Protein AF-0000000081275754 (afdb_homodimer)

Foldseek 3Di:
DLPVLVLLLQLLLLLLLLLLLLLLQLLLQLLQEHALQLQLLLLQLLLQLLVQCVVVVDNVVSLVRLLVSLLVLLLVLLCCCAVVVDQNVVSNVVNNVVSLVVSCVSCVVQAPPFRPADQQAPPPQCPPPRCRCRPRSHHVSSVVSVVVLVVSLCQLPPDPLNVLSNVSLAPVPVSVVVPDPSSVSSSVSSSSSSSSSSSSSNSQCVHVGVGDDRSSCVCSSVVSSLLCLLLLSRSVSSSVLSSVVSSLLSVLVVCVVVPVPPPSVVSVCVNVVVSVVSCVVVVVVVVSNVVRGRPSHSPGDDPPPD/DQPVLVLLLQLLLLLLLLLLLLLLQLLLQLLQEHALQLQLLLLQLLLQLLVQCVVVVDNVVSLVRLLVSLLVLLLVLLCCCAVVVDQNVVSNVVNNVVSLVVSCVSCVVFAPPFRPADQQAPPPQCPDPRCRCNPRSHHVSSVVSVVVLVVSLCCLPPDPLNVLSNVSLAPVPVSVVVPDPSSVSSSVSSSSSSSSSSSSSNSQCVHVGVGDDRSSCVCSSVVSSLLCLLLLSRSVSSSVLSSVVSSLLSVLVVCVVVPVPPPSVVSVCVNVVVSVVSCVVVVVVVVSNVVRGRPSHSPGDDPPPD

pLDDT: mean 82.48, std 16.37, range [34.38, 98.69]

Organism: Ralstonia solanacearum (NCBI:txid305)

Secondary structure (DSSP, 8-state):
-TTHHHHHHHHHHHHHHHHHHHHHHHHHHHTT---TTHHHHHHHHHHHHHHHHHHH--HHHHHHHHHHHHHHHHHHHHIIIIIS---HHHHHHHHHHHHHHHHHHHTGGGTT-B--------TTGGGSTTHIIIIITS-HHHHHHHHHHHHHHHHHHHSHHHHHHHHHHH-HHHHHHTT--HHHHHHHHHHHHHHHHHHHHHHIIIIIS-B--TTTTTTHHHHHHHHHHHTTT-HHHHHHHHHHHHHHHHHHHHHHHTT----HHHHHHHHHHHHHHHHHHHHTSHHHHHHHS-TTTT----TT--/-TTHHHHHHHHHHHHHHHHHHHHHHHHHHHTT---TTHHHHHHHHHHHHHHHHHHH--HHHHHHHHHHHHHHHHHHHHIIIIIS---HHHHHHHHHHHHHHHHHHHTGGGTT-B--------SSGGGSTT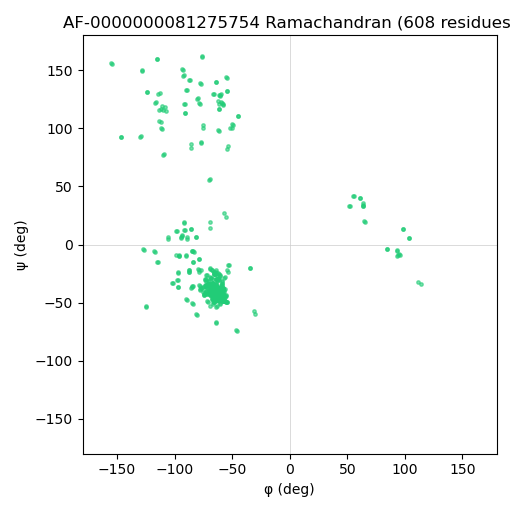HIIIIITS-HHHHHHHHHHHHHHHHHHHSHHHHHHHHHHH-HHHHHHTT--HHHHHHHHHHHHHHHHHHHHHHIIIIIS-B--TTTTTTHHHHHHHHHHHTTT-HHHHHHHHHHHHHHHHHHHHHHHTT----HHHHHHHHHHHHHHHHHHHHTSHHHHHHHS-TTTT----TT--

Structure (mmCIF, N/CA/C/O backbone):
data_AF-0000000081275754-model_v1
#
loop_
_entity.id
_entity.type
_entity.pdbx_description
1 polymer 'ABC transporter permease'
#
loop_
_atom_site.group_PDB
_atom_site.id
_atom_site.type_symbol
_atom_site.label_atom_id
_atom_site.label_alt_id
_atom_site.label_comp_id
_atom_site.label_asym_id
_atom_site.label_entity_id
_atom_site.label_seq_id
_atom_site.pdbx_PDB_ins_code
_atom_site.Cartn_x
_atom_site.Cartn_y
_atom_site.Cartn_z
_atom_site.occupancy
_atom_site.B_iso_or_equiv
_atom_site.auth_seq_id
_atom_site.auth_comp_id
_atom_site.auth_asym_id
_atom_site.auth_atom_id
_atom_site.pdbx_PDB_model_num
ATOM 1 N N . MET A 1 1 ? 34.406 -4.406 20.109 1 41.59 1 MET A N 1
ATOM 2 C CA . MET A 1 1 ? 34.312 -2.949 20.141 1 41.59 1 MET A CA 1
ATOM 3 C C . MET A 1 1 ? 34.5 -2.369 18.734 1 41.59 1 MET A C 1
ATOM 5 O O . MET A 1 1 ? 33.844 -1.395 18.359 1 41.59 1 MET A O 1
ATOM 9 N N . GLU A 1 2 ? 35.469 -2.969 18 1 52.84 2 GLU A N 1
ATOM 10 C CA . GLU A 1 2 ? 35.969 -2.617 16.672 1 52.84 2 GLU A CA 1
ATOM 11 C C . GLU A 1 2 ? 34.906 -2.768 15.609 1 52.84 2 GLU A C 1
ATOM 13 O O . GLU A 1 2 ? 34.875 -2.029 14.625 1 52.84 2 GLU A O 1
ATOM 18 N N . SER A 1 3 ? 33.844 -3.658 15.969 1 66.5 3 SER A N 1
ATOM 19 C CA . SER A 1 3 ? 32.844 -4.059 14.992 1 66.5 3 SER A CA 1
ATOM 20 C C . SER A 1 3 ? 31.562 -3.223 15.133 1 66.5 3 SER A C 1
ATOM 22 O O . SER A 1 3 ? 30.828 -3.049 14.164 1 66.5 3 SER A O 1
ATOM 24 N N . LEU A 1 4 ? 31.531 -2.447 16.219 1 74.12 4 LEU A N 1
ATOM 25 C CA . LEU A 1 4 ? 30.281 -1.769 16.5 1 74.12 4 LEU A CA 1
ATOM 26 C C . LEU A 1 4 ? 30.172 -0.47 15.703 1 74.12 4 LEU A C 1
ATOM 28 O O . LEU A 1 4 ? 29.094 -0.109 15.234 1 74.12 4 LEU A O 1
ATOM 32 N N . ALA A 1 5 ? 31.344 0.185 15.547 1 76.38 5 ALA A N 1
ATOM 33 C CA . ALA A 1 5 ? 31.312 1.479 14.867 1 76.38 5 ALA A CA 1
ATOM 34 C C . ALA A 1 5 ? 30.875 1.334 13.414 1 76.38 5 ALA A C 1
ATOM 36 O O . ALA A 1 5 ? 29.969 2.039 12.961 1 76.38 5 ALA A O 1
ATOM 37 N N . PRO A 1 6 ? 31.531 0.365 12.82 1 77.19 6 PRO A N 1
ATOM 38 C CA . PRO A 1 6 ? 31.078 0.19 11.438 1 77.19 6 PRO A CA 1
ATOM 39 C C . PRO A 1 6 ? 29.609 -0.231 11.344 1 77.19 6 PRO A C 1
ATOM 41 O O . PRO A 1 6 ? 28.922 0.137 10.398 1 77.19 6 PRO A O 1
ATOM 44 N N . LEU A 1 7 ? 29.219 -0.894 12.32 1 79.5 7 LEU A N 1
ATOM 45 C CA . LEU A 1 7 ? 27.828 -1.348 12.336 1 79.5 7 LEU A CA 1
ATOM 46 C C . LEU A 1 7 ? 26.875 -0.176 12.539 1 79.5 7 LEU A C 1
ATOM 48 O O . LEU A 1 7 ? 25.812 -0.114 11.914 1 79.5 7 LEU A O 1
ATOM 52 N N . ILE A 1 8 ? 27.25 0.695 13.344 1 82.5 8 ILE A N 1
ATOM 53 C CA . ILE A 1 8 ? 26.422 1.876 13.602 1 82.5 8 ILE A CA 1
ATOM 54 C C . ILE A 1 8 ? 26.391 2.756 12.352 1 82.5 8 ILE A C 1
ATOM 56 O O . ILE A 1 8 ? 25.328 3.256 11.969 1 82.5 8 ILE A O 1
ATOM 60 N N . ALA A 1 9 ? 27.516 2.922 11.758 1 83.44 9 ALA A N 1
ATOM 61 C CA . ALA A 1 9 ? 27.594 3.723 10.539 1 83.44 9 ALA A CA 1
ATOM 62 C C . ALA A 1 9 ? 26.703 3.129 9.438 1 83.44 9 ALA A C 1
ATOM 64 O O . ALA A 1 9 ? 26 3.857 8.742 1 83.44 9 ALA A O 1
ATOM 65 N N . ALA A 1 10 ? 26.781 1.853 9.352 1 83.94 10 ALA A N 1
ATOM 66 C CA . ALA A 1 10 ? 25.984 1.161 8.344 1 83.94 10 ALA A CA 1
ATOM 67 C C . ALA A 1 10 ? 24.5 1.277 8.656 1 83.94 10 ALA A C 1
ATOM 69 O O . ALA A 1 10 ? 23.672 1.388 7.742 1 83.94 10 ALA A O 1
ATOM 70 N N . SER A 1 11 ? 24.188 1.245 9.867 1 85.62 11 SER A N 1
ATOM 71 C CA . SER A 1 11 ? 22.797 1.377 10.289 1 85.62 11 SER A CA 1
ATOM 72 C C . SER A 1 11 ? 22.234 2.754 9.945 1 85.62 11 SER A C 1
ATOM 74 O O . SER A 1 11 ? 21.109 2.871 9.484 1 85.62 11 SER A O 1
ATOM 76 N N . ILE A 1 12 ? 23.031 3.721 10.172 1 88.69 12 ILE A N 1
ATOM 77 C CA . ILE A 1 12 ? 22.641 5.086 9.852 1 88.69 12 ILE A CA 1
ATOM 78 C C . ILE A 1 12 ? 22.453 5.227 8.336 1 88.69 12 ILE A C 1
ATOM 80 O O . ILE A 1 12 ? 21.469 5.812 7.875 1 88.69 12 ILE A O 1
ATOM 84 N N . ASN A 1 13 ? 23.344 4.625 7.625 1 88.88 13 ASN A N 1
ATOM 85 C CA . ASN A 1 13 ? 23.281 4.66 6.168 1 88.88 13 ASN A CA 1
ATOM 86 C C . ASN A 1 13 ? 22.016 3.975 5.648 1 88.88 13 ASN A C 1
ATOM 88 O O . ASN A 1 13 ? 21.359 4.477 4.734 1 88.88 13 ASN A O 1
ATOM 92 N N . ALA A 1 14 ? 21.734 2.908 6.27 1 88.25 14 ALA A N 1
ATOM 93 C CA . ALA A 1 14 ? 20.562 2.143 5.852 1 88.25 14 ALA A CA 1
ATOM 94 C C . ALA A 1 14 ? 19.266 2.848 6.254 1 88.25 14 ALA A C 1
ATOM 96 O O . ALA A 1 14 ? 18.25 2.723 5.574 1 88.25 14 ALA A O 1
ATOM 97 N N . GLY A 1 15 ? 19.297 3.57 7.305 1 92.75 15 GLY A N 1
ATOM 98 C CA . GLY A 1 15 ? 18.109 4.246 7.816 1 92.75 15 GLY A CA 1
ATOM 99 C C . GLY A 1 15 ? 17.844 5.578 7.141 1 92.75 15 GLY A C 1
ATOM 100 O O . GLY A 1 15 ? 16.734 6.109 7.215 1 92.75 15 GLY A O 1
ATOM 101 N N . THR A 1 16 ? 18.812 6.105 6.434 1 94.75 16 THR A N 1
ATOM 102 C CA . THR A 1 16 ? 18.734 7.457 5.891 1 94.75 16 THR A CA 1
ATOM 103 C C . THR A 1 16 ? 17.641 7.551 4.836 1 94.75 16 THR A C 1
ATOM 105 O O . THR A 1 16 ? 16.812 8.461 4.871 1 94.75 16 THR A O 1
ATOM 108 N N . PRO A 1 17 ? 17.594 6.609 3.867 1 95.88 17 PRO A N 1
ATOM 109 C CA . PRO A 1 17 ? 16.5 6.715 2.9 1 95.88 17 PRO A CA 1
ATOM 110 C C . PRO A 1 17 ? 15.117 6.633 3.557 1 95.88 17 PRO A C 1
ATOM 112 O O . PRO A 1 17 ? 14.188 7.32 3.131 1 95.88 17 PRO A O 1
ATOM 115 N N . LEU A 1 18 ? 14.984 5.863 4.566 1 94.75 18 LEU A N 1
ATOM 116 C CA . LEU A 1 18 ? 13.727 5.746 5.293 1 94.75 18 LEU A CA 1
ATOM 117 C C . LEU A 1 18 ? 13.383 7.051 6.004 1 94.75 18 LEU A C 1
ATOM 119 O O . LEU A 1 18 ? 12.234 7.488 5.992 1 94.75 18 LEU A O 1
ATOM 123 N N . LEU A 1 19 ? 14.398 7.574 6.621 1 96.81 19 LEU A N 1
ATOM 124 C CA . LEU A 1 19 ? 14.195 8.836 7.324 1 96.81 19 LEU A CA 1
ATOM 125 C C . LEU A 1 19 ? 13.727 9.922 6.363 1 96.81 19 LEU A C 1
ATOM 127 O O . LEU A 1 19 ? 12.742 10.617 6.633 1 96.81 19 LEU A O 1
ATOM 131 N N . LEU A 1 20 ? 14.375 10.062 5.242 1 98.06 20 LEU A N 1
ATOM 132 C CA . LEU A 1 20 ? 14.047 11.078 4.254 1 98.06 20 LEU A CA 1
ATOM 133 C C . LEU A 1 20 ? 12.625 10.906 3.74 1 98.06 20 LEU A C 1
ATOM 135 O O . LEU A 1 20 ? 11.836 11.852 3.732 1 98.06 20 LEU A O 1
ATOM 139 N N . ALA A 1 21 ? 12.32 9.711 3.336 1 98.06 21 ALA A N 1
ATOM 140 C CA . ALA A 1 21 ? 10.992 9.43 2.799 1 98.06 21 ALA A CA 1
ATOM 141 C C . ALA A 1 21 ? 9.914 9.648 3.854 1 98.06 21 ALA A C 1
ATOM 143 O O . ALA A 1 21 ? 8.883 10.273 3.578 1 98.06 21 ALA A O 1
ATOM 144 N N . ALA A 1 22 ? 10.172 9.18 5.066 1 97.44 22 ALA A N 1
ATOM 145 C CA . ALA A 1 22 ? 9.18 9.281 6.133 1 97.44 22 ALA A CA 1
ATOM 146 C C . ALA A 1 22 ? 8.945 10.734 6.535 1 97.44 22 ALA A C 1
ATOM 148 O O . ALA A 1 22 ? 7.824 11.125 6.863 1 97.44 22 ALA A O 1
ATOM 149 N N . LEU A 1 23 ? 10.016 11.492 6.551 1 98 23 LEU A N 1
ATOM 150 C CA . LEU A 1 23 ? 9.867 12.906 6.875 1 98 23 LEU A CA 1
ATOM 151 C C . LEU A 1 23 ? 9.008 13.617 5.836 1 98 23 LEU A C 1
ATOM 153 O O . LEU A 1 23 ? 8.18 14.461 6.184 1 98 23 LEU A O 1
ATOM 157 N N . GLY A 1 24 ? 9.281 13.305 4.582 1 97.94 24 GLY A N 1
ATOM 158 C CA . GLY A 1 24 ? 8.43 13.859 3.541 1 97.94 24 GLY A CA 1
ATOM 159 C C . GLY A 1 24 ? 6.973 13.477 3.691 1 97.94 24 GLY A C 1
ATOM 160 O O . GLY A 1 24 ? 6.086 14.328 3.58 1 97.94 24 GLY A O 1
ATOM 161 N N . LEU A 1 25 ? 6.727 12.242 3.945 1 97.25 25 LEU A N 1
ATOM 162 C CA . LEU A 1 25 ? 5.367 11.742 4.09 1 97.25 25 LEU A CA 1
ATOM 163 C C . LEU A 1 25 ? 4.703 12.32 5.332 1 97.25 25 LEU A C 1
ATOM 165 O O . LEU A 1 25 ? 3.49 12.539 5.348 1 97.25 25 LEU A O 1
ATOM 169 N N . LEU A 1 26 ? 5.496 12.539 6.348 1 96.56 26 LEU A N 1
ATOM 170 C CA . LEU A 1 26 ? 4.977 13.188 7.547 1 96.56 26 LEU A CA 1
ATOM 171 C C . LEU A 1 26 ? 4.336 14.531 7.211 1 96.56 26 LEU A C 1
ATOM 173 O O . LEU A 1 26 ? 3.248 14.844 7.699 1 96.56 26 LEU A O 1
ATOM 177 N N . MET A 1 27 ? 5 15.273 6.383 1 96.75 27 MET A N 1
ATOM 178 C CA . MET A 1 27 ? 4.488 16.578 5.996 1 96.75 27 MET A CA 1
ATOM 179 C C . MET A 1 27 ? 3.18 16.453 5.223 1 96.75 27 MET A C 1
ATOM 181 O O . MET A 1 27 ? 2.258 17.25 5.41 1 96.75 27 MET A O 1
ATOM 185 N N . ASN A 1 28 ? 3.104 15.469 4.336 1 96.38 28 ASN A N 1
ATOM 186 C CA . ASN A 1 28 ? 1.865 15.211 3.609 1 96.38 28 ASN A CA 1
ATOM 187 C C . ASN A 1 28 ? 0.716 14.883 4.559 1 96.38 28 ASN A C 1
ATOM 189 O O . ASN A 1 28 ? -0.376 15.438 4.434 1 96.38 28 ASN A O 1
ATOM 193 N N . GLU A 1 29 ? 1.051 14.031 5.469 1 94.25 29 GLU A N 1
ATOM 194 C CA . GLU A 1 29 ? 0.001 13.539 6.352 1 94.25 29 GLU A CA 1
ATOM 195 C C . GLU A 1 29 ? -0.43 14.602 7.352 1 94.25 29 GLU A C 1
ATOM 197 O O . GLU A 1 29 ? -1.604 14.672 7.727 1 94.25 29 GLU A O 1
ATOM 202 N N . ARG A 1 30 ? 0.504 15.375 7.773 1 94 30 ARG A N 1
ATOM 203 C CA . ARG A 1 30 ? 0.15 16.469 8.68 1 94 30 ARG A CA 1
ATOM 204 C C . ARG A 1 30 ? -0.741 17.484 7.984 1 94 30 ARG A C 1
ATOM 206 O O . ARG A 1 30 ? -1.506 18.203 8.641 1 94 30 ARG A O 1
ATOM 213 N N . ALA A 1 31 ? -0.638 17.547 6.703 1 94.38 31 ALA A N 1
ATOM 214 C CA . ALA A 1 31 ? -1.502 18.438 5.93 1 94.38 31 ALA A CA 1
ATOM 215 C C . ALA A 1 31 ? -2.842 17.766 5.629 1 94.38 31 ALA A C 1
ATOM 217 O O . ALA A 1 31 ? -3.73 18.391 5.039 1 94.38 31 ALA A O 1
ATOM 218 N N . GLY A 1 32 ? -2.967 16.516 5.98 1 91.69 32 GLY A N 1
ATOM 219 C CA . GLY A 1 32 ? -4.234 15.82 5.828 1 91.69 32 GLY A CA 1
ATOM 220 C C . GLY A 1 32 ? -4.305 14.977 4.57 1 91.69 32 GLY A C 1
ATOM 221 O O . GLY A 1 32 ? -5.383 14.523 4.18 1 91.69 32 GLY A O 1
ATOM 222 N N . VAL A 1 33 ? -3.176 14.75 3.926 1 92.75 33 VAL A N 1
ATOM 223 C CA . VAL A 1 33 ? -3.188 14.008 2.67 1 92.75 33 VAL A CA 1
ATOM 224 C C . VAL A 1 33 ? -2.412 12.703 2.832 1 92.75 33 VAL A C 1
ATOM 226 O O . VAL A 1 33 ? -1.259 12.711 3.27 1 92.75 33 VAL A O 1
ATOM 229 N N . LEU A 1 34 ? -3.111 11.586 2.564 1 92.5 34 LEU A N 1
ATOM 230 C CA . LEU A 1 34 ? -2.488 10.266 2.605 1 92.5 34 LEU A CA 1
ATOM 231 C C . LEU A 1 34 ? -1.941 9.883 1.234 1 92.5 34 LEU A C 1
ATOM 233 O O . LEU A 1 34 ? -2.707 9.688 0.288 1 92.5 34 LEU A O 1
ATOM 237 N N . ASN A 1 35 ? -0.626 9.797 1.16 1 93.69 35 ASN A N 1
ATOM 238 C CA . ASN A 1 35 ? 0.015 9.5 -0.116 1 93.69 35 ASN A CA 1
ATOM 239 C C . ASN A 1 35 ? 0.647 8.109 -0.117 1 93.69 35 ASN A C 1
ATOM 241 O O . ASN A 1 35 ? 1.799 7.945 0.292 1 93.69 35 ASN A O 1
ATOM 245 N N . LEU A 1 36 ? -0.057 7.152 -0.701 1 92.81 36 LEU A N 1
ATOM 246 C CA . LEU A 1 36 ? 0.45 5.785 -0.787 1 92.81 36 LEU A CA 1
ATOM 247 C C . LEU A 1 36 ? 1.337 5.613 -2.016 1 92.81 36 LEU A C 1
ATOM 249 O O . LEU A 1 36 ? 1.64 4.484 -2.412 1 92.81 36 LEU A O 1
ATOM 253 N N . GLY A 1 37 ? 1.733 6.688 -2.635 1 94.31 37 GLY A N 1
ATOM 254 C CA . GLY A 1 37 ? 2.533 6.633 -3.848 1 94.31 37 GLY A CA 1
ATOM 255 C C . GLY A 1 37 ? 4.027 6.703 -3.584 1 94.31 37 GLY A C 1
ATOM 256 O O . GLY A 1 37 ? 4.824 6.785 -4.52 1 94.31 37 GLY A O 1
ATOM 257 N N . ALA A 1 38 ? 4.383 6.645 -2.371 1 96.25 38 ALA A N 1
ATOM 258 C CA . ALA A 1 38 ? 5.777 6.852 -1.977 1 96.25 38 ALA A CA 1
ATOM 259 C C . ALA A 1 38 ? 6.691 5.832 -2.648 1 96.25 38 ALA A C 1
ATOM 261 O O . ALA A 1 38 ? 7.777 6.184 -3.119 1 96.25 38 ALA A O 1
ATOM 262 N N . GLU A 1 39 ? 6.266 4.613 -2.666 1 94.25 39 GLU A N 1
ATOM 263 C CA . GLU A 1 39 ? 7.074 3.564 -3.279 1 94.25 39 GLU A CA 1
ATOM 264 C C . GLU A 1 39 ? 7.379 3.887 -4.738 1 94.25 39 GLU A C 1
ATOM 266 O O . GLU A 1 39 ? 8.531 3.777 -5.176 1 94.25 39 GLU A O 1
ATOM 271 N N . GLY A 1 40 ? 6.395 4.266 -5.488 1 94.12 40 GLY A N 1
ATOM 272 C CA . GLY A 1 40 ? 6.574 4.625 -6.887 1 94.12 40 GLY A CA 1
ATOM 273 C C . GLY A 1 40 ? 7.426 5.867 -7.074 1 94.12 40 GLY A C 1
ATOM 274 O O . GLY A 1 40 ? 8.258 5.922 -7.984 1 94.12 40 GLY A O 1
ATOM 275 N N . MET A 1 41 ? 7.188 6.863 -6.25 1 97.69 41 MET A N 1
ATOM 276 C CA . MET A 1 41 ? 7.969 8.094 -6.312 1 97.69 41 MET A CA 1
ATOM 277 C C . MET A 1 41 ? 9.453 7.809 -6.082 1 97.69 41 MET A C 1
ATOM 279 O O . MET A 1 41 ? 10.305 8.32 -6.805 1 97.69 41 MET A O 1
ATOM 283 N N . MET A 1 42 ? 9.719 6.984 -5.129 1 98.06 42 MET A N 1
ATOM 284 C CA . MET A 1 42 ? 11.102 6.656 -4.797 1 98.06 42 MET A CA 1
ATOM 285 C C . MET A 1 42 ? 11.758 5.867 -5.922 1 98.06 42 MET A C 1
ATOM 287 O O . MET A 1 42 ? 12.93 6.094 -6.246 1 98.06 42 MET A O 1
ATOM 291 N N . LEU A 1 43 ? 11.031 4.957 -6.539 1 96.38 43 LEU A N 1
ATOM 292 C CA . LEU A 1 43 ? 11.586 4.141 -7.609 1 96.38 43 LEU A CA 1
ATOM 293 C C . LEU A 1 43 ? 11.922 4.992 -8.828 1 96.38 43 LEU A C 1
ATOM 295 O O . LEU A 1 43 ? 13.016 4.875 -9.391 1 96.38 43 LEU A O 1
ATOM 299 N N . VAL A 1 44 ? 10.992 5.855 -9.219 1 97 44 VAL A N 1
ATOM 300 C CA . VAL A 1 44 ? 11.234 6.727 -10.367 1 97 44 VAL A CA 1
ATOM 301 C C . VAL A 1 44 ? 12.406 7.66 -10.062 1 97 44 VAL A C 1
ATOM 303 O O . VAL A 1 44 ? 13.227 7.93 -10.945 1 97 44 VAL A O 1
ATOM 306 N N . ALA A 1 45 ? 12.43 8.102 -8.875 1 98.5 45 ALA A N 1
ATOM 307 C CA . ALA A 1 45 ? 13.523 8.984 -8.477 1 98.5 45 ALA A CA 1
ATOM 308 C C . ALA A 1 45 ? 14.852 8.234 -8.469 1 98.5 45 ALA A C 1
ATOM 310 O O . ALA A 1 45 ? 15.891 8.797 -8.836 1 98.5 45 ALA A O 1
ATOM 311 N N . ALA A 1 46 ? 14.859 7.027 -7.988 1 97.56 46 ALA A N 1
ATOM 312 C CA . ALA A 1 46 ? 16.078 6.219 -7.957 1 97.56 46 ALA A CA 1
ATOM 313 C C . ALA A 1 46 ? 16.656 6.059 -9.359 1 97.56 46 ALA A C 1
ATOM 315 O O . ALA A 1 46 ? 17.859 6.227 -9.555 1 97.56 46 ALA A O 1
ATOM 316 N N . VAL A 1 47 ? 15.797 5.773 -10.32 1 96.75 47 VAL A N 1
ATOM 317 C CA . VAL A 1 47 ? 16.297 5.543 -11.672 1 96.75 47 VAL A CA 1
ATOM 318 C C . VAL A 1 47 ? 16.703 6.871 -12.297 1 96.75 47 VAL A C 1
ATOM 320 O O . VAL A 1 47 ? 17.734 6.949 -12.984 1 96.75 47 VAL A O 1
ATOM 323 N N . ALA A 1 48 ? 15.891 7.895 -12.133 1 97.88 48 ALA A N 1
ATOM 324 C CA . ALA A 1 48 ? 16.234 9.203 -12.672 1 97.88 48 ALA A CA 1
ATOM 325 C C . ALA A 1 48 ? 17.562 9.703 -12.086 1 97.88 48 ALA A C 1
ATOM 327 O O . ALA A 1 48 ? 18.406 10.227 -12.812 1 97.88 48 ALA A O 1
ATOM 328 N N . GLY A 1 49 ? 17.672 9.586 -10.805 1 97.12 49 GLY A N 1
ATOM 329 C CA . GLY A 1 49 ? 18.922 9.977 -10.172 1 97.12 49 GLY A CA 1
ATOM 330 C C . GLY A 1 49 ? 20.125 9.211 -10.688 1 97.12 49 GLY A C 1
ATOM 331 O O . GLY A 1 49 ? 21.188 9.797 -10.945 1 97.12 49 GLY A O 1
ATOM 332 N N . PHE A 1 50 ? 19.969 7.969 -10.812 1 96.25 50 PHE A N 1
ATOM 333 C CA . PHE A 1 50 ? 21.062 7.133 -11.297 1 96.25 50 PHE A CA 1
ATOM 334 C C . PHE A 1 50 ? 21.438 7.512 -12.727 1 96.25 50 PHE A C 1
ATOM 336 O O . PHE A 1 50 ? 22.609 7.609 -13.062 1 96.25 50 PHE A O 1
ATOM 343 N N . MET A 1 51 ? 20.391 7.648 -13.562 1 96.38 51 MET A N 1
ATOM 344 C CA . MET A 1 51 ? 20.625 7.98 -14.961 1 96.38 51 MET A CA 1
ATOM 345 C C . MET A 1 51 ? 21.438 9.266 -15.086 1 96.38 51 MET A C 1
ATOM 347 O O . MET A 1 51 ? 22.422 9.32 -15.82 1 96.38 51 MET A O 1
ATOM 351 N N . VAL A 1 52 ? 21.016 10.227 -14.391 1 96 52 VAL A N 1
ATOM 352 C CA . VAL A 1 52 ? 21.703 11.523 -14.461 1 96 52 VAL A CA 1
ATOM 353 C C . VAL A 1 52 ? 23.062 11.422 -13.766 1 96 52 VAL A C 1
ATOM 355 O O . VAL A 1 52 ? 24.047 11.945 -14.273 1 96 52 VAL A O 1
ATOM 358 N N . GLY A 1 53 ? 23.125 10.781 -12.648 1 93.25 53 GLY A N 1
ATOM 359 C CA . GLY A 1 53 ? 24.391 10.602 -11.953 1 93.25 53 GLY A CA 1
ATOM 360 C C . GLY A 1 53 ? 25.406 9.82 -12.766 1 93.25 53 GLY A C 1
ATOM 361 O O . GLY A 1 53 ? 26.594 10.141 -12.758 1 93.25 53 GLY A O 1
ATOM 362 N N . TYR A 1 54 ? 24.906 8.844 -13.383 1 91.62 54 TYR A N 1
ATOM 363 C CA . TYR A 1 54 ? 25.781 7.992 -14.18 1 91.62 54 TYR A CA 1
ATOM 364 C C . TYR A 1 54 ? 26.297 8.742 -15.398 1 91.62 54 TYR A C 1
ATOM 366 O O . TYR A 1 54 ? 27.484 8.633 -15.75 1 91.62 54 TYR A O 1
ATOM 374 N N . GLN A 1 55 ? 25.453 9.461 -16.062 1 93.19 55 GLN A N 1
ATOM 375 C CA . GLN A 1 55 ? 25.828 10.156 -17.297 1 93.19 55 GLN A CA 1
ATOM 376 C C . GLN A 1 55 ? 26.703 11.359 -17.016 1 93.19 55 GLN A C 1
ATOM 378 O O . GLN A 1 55 ? 27.641 11.656 -17.781 1 93.19 55 GLN A O 1
ATOM 383 N N . THR A 1 56 ? 26.438 12.023 -15.898 1 92.75 56 THR A N 1
ATOM 384 C CA . THR A 1 56 ? 27.172 13.25 -15.617 1 92.75 56 THR A CA 1
ATOM 385 C C . THR A 1 56 ? 28.344 12.977 -14.672 1 92.75 56 THR A C 1
ATOM 387 O O . THR A 1 56 ? 29.25 13.789 -14.555 1 92.75 56 THR A O 1
ATOM 390 N N . GLN A 1 57 ? 28.297 11.93 -13.891 1 90.06 57 GLN A N 1
ATOM 391 C CA . GLN A 1 57 ? 29.281 11.562 -12.875 1 90.06 57 GLN A CA 1
ATOM 392 C C . GLN A 1 57 ? 29.328 12.609 -11.758 1 90.06 57 GLN A C 1
ATOM 394 O O . GLN A 1 57 ? 30.375 12.82 -11.156 1 90.06 57 GLN A O 1
ATOM 399 N N . ILE A 1 58 ? 28.312 13.359 -11.656 1 91.06 58 ILE A N 1
ATOM 400 C CA . ILE A 1 58 ? 28.141 14.336 -10.586 1 91.06 58 ILE A CA 1
ATOM 401 C C . ILE A 1 58 ? 26.969 13.922 -9.688 1 91.06 58 ILE A C 1
ATOM 403 O O . ILE A 1 58 ? 25.812 14.094 -10.047 1 91.06 58 ILE A O 1
ATOM 407 N N . PRO A 1 59 ? 27.281 13.461 -8.547 1 89.75 59 PRO A N 1
ATOM 408 C CA . PRO A 1 59 ? 26.234 12.961 -7.66 1 89.75 59 PRO A CA 1
ATOM 409 C C . PRO A 1 59 ? 25.188 14.016 -7.316 1 89.75 59 PRO A C 1
ATOM 411 O O . PRO A 1 59 ? 24 13.703 -7.203 1 89.75 59 PRO A O 1
ATOM 414 N N . LEU A 1 60 ? 25.578 15.234 -7.207 1 93.31 60 LEU A N 1
ATOM 415 C CA . LEU A 1 60 ? 24.656 16.312 -6.852 1 93.31 60 LEU A CA 1
ATOM 416 C C . LEU A 1 60 ? 23.578 16.469 -7.918 1 93.31 60 LEU A C 1
ATOM 418 O O . LEU A 1 60 ? 22.422 16.766 -7.594 1 93.31 60 LEU A O 1
ATOM 422 N N . LEU A 1 61 ? 24 16.297 -9.141 1 96 61 LEU A N 1
ATOM 423 C CA . LEU A 1 61 ? 23.016 16.391 -10.219 1 96 61 LEU A CA 1
ATOM 424 C C . LEU A 1 61 ? 22.078 15.195 -10.195 1 96 61 LEU A C 1
ATOM 426 O O . LEU A 1 61 ? 20.906 15.32 -10.562 1 96 61 LEU A O 1
ATOM 430 N N . GLY A 1 62 ? 22.609 14.055 -9.805 1 96.56 62 GLY A N 1
ATOM 431 C CA . GLY A 1 62 ? 21.766 12.883 -9.625 1 96.56 62 GLY A CA 1
ATOM 432 C C . GLY A 1 62 ? 20.719 13.078 -8.547 1 96.56 62 GLY A C 1
ATOM 433 O O . GLY A 1 62 ? 19.547 12.727 -8.742 1 96.56 62 GLY A O 1
ATOM 434 N N . PHE A 1 63 ? 21.156 13.664 -7.438 1 97.38 63 PHE A N 1
ATOM 435 C CA . PHE A 1 63 ? 20.234 13.93 -6.348 1 97.38 63 PHE A CA 1
ATOM 436 C C . PHE A 1 63 ? 19.188 14.953 -6.777 1 97.38 63 PHE A C 1
ATOM 438 O O . PHE A 1 63 ? 18 14.812 -6.438 1 97.38 63 PHE A O 1
ATOM 445 N N . ALA A 1 64 ? 19.594 15.977 -7.5 1 98.06 64 ALA A N 1
ATOM 446 C CA . ALA A 1 64 ? 18.656 16.984 -7.992 1 98.06 64 ALA A CA 1
ATOM 447 C C . ALA A 1 64 ? 17.641 16.359 -8.945 1 98.06 64 ALA A C 1
ATOM 449 O O . ALA A 1 64 ? 16.438 16.672 -8.875 1 98.06 64 ALA A O 1
ATOM 450 N N . ALA A 1 65 ? 18.141 15.492 -9.805 1 98.38 65 ALA A N 1
ATOM 451 C CA . ALA A 1 65 ? 17.25 14.805 -10.734 1 98.38 65 ALA A CA 1
ATOM 452 C C . ALA A 1 65 ? 16.266 13.914 -9.992 1 98.38 65 ALA A C 1
ATOM 454 O O . ALA A 1 65 ? 15.086 13.844 -10.352 1 98.38 65 ALA A O 1
ATOM 455 N N . GLY A 1 66 ? 16.75 13.188 -8.984 1 98.38 66 GLY A N 1
ATOM 456 C CA . GLY A 1 66 ? 15.867 12.375 -8.172 1 98.38 66 GLY A CA 1
ATOM 457 C C . GLY A 1 66 ? 14.797 13.18 -7.461 1 98.38 66 GLY A C 1
ATOM 458 O O . GLY A 1 66 ? 13.625 12.812 -7.473 1 98.38 66 GLY A O 1
ATOM 459 N N . ALA A 1 67 ? 15.25 14.258 -6.855 1 98.56 67 ALA A N 1
ATOM 460 C CA . ALA A 1 67 ? 14.305 15.125 -6.168 1 98.56 67 ALA A CA 1
ATOM 461 C C . ALA A 1 67 ? 13.25 15.664 -7.129 1 98.56 67 ALA A C 1
ATOM 463 O O . ALA A 1 67 ? 12.062 15.695 -6.801 1 98.56 67 ALA A O 1
ATOM 464 N N . LEU A 1 68 ? 13.672 16.094 -8.266 1 98.69 68 LEU A N 1
ATOM 465 C CA . LEU A 1 68 ? 12.758 16.625 -9.266 1 98.69 68 LEU A CA 1
ATOM 466 C C . LEU A 1 68 ? 11.789 15.555 -9.75 1 98.69 68 LEU A C 1
ATOM 468 O O . LEU A 1 68 ? 10.602 15.82 -9.953 1 98.69 68 LEU A O 1
ATOM 472 N N . ALA A 1 69 ? 12.328 14.375 -10.008 1 98.69 69 ALA A N 1
ATOM 473 C CA . ALA A 1 69 ? 11.477 13.273 -10.438 1 98.69 69 ALA A CA 1
ATOM 474 C C . ALA A 1 69 ? 10.422 12.953 -9.383 1 98.69 69 ALA A C 1
ATOM 476 O O . ALA A 1 69 ? 9.25 12.719 -9.711 1 98.69 69 ALA A O 1
ATOM 477 N N . GLY A 1 70 ? 10.875 12.875 -8.125 1 98.38 70 GLY A N 1
ATOM 478 C CA . GLY A 1 70 ? 9.922 12.695 -7.039 1 98.38 70 GLY A CA 1
ATOM 479 C C . GLY A 1 70 ? 8.867 13.773 -6.984 1 98.38 70 GLY A C 1
ATOM 480 O O . GLY A 1 70 ? 7.688 13.492 -6.766 1 98.38 70 GLY A O 1
ATOM 481 N N . MET A 1 71 ? 9.242 15.008 -7.242 1 98.56 71 MET A N 1
ATOM 482 C CA . MET A 1 71 ? 8.312 16.125 -7.238 1 98.56 71 MET A CA 1
ATOM 483 C C . MET A 1 71 ? 7.316 16.016 -8.391 1 98.56 71 MET A C 1
ATOM 485 O O . MET A 1 71 ? 6.137 16.344 -8.227 1 98.56 71 MET A O 1
ATOM 489 N N . VAL A 1 72 ? 7.789 15.633 -9.484 1 98.38 72 VAL A N 1
ATOM 490 C CA . VAL A 1 72 ? 6.918 15.492 -10.641 1 98.38 72 VAL A CA 1
ATOM 491 C C . VAL A 1 72 ? 5.855 14.43 -10.359 1 98.38 72 VAL A C 1
ATOM 493 O O . VAL A 1 72 ? 4.672 14.641 -10.633 1 98.38 72 VAL A O 1
ATOM 496 N N . MET A 1 73 ? 6.246 13.328 -9.852 1 97.25 73 MET A N 1
ATOM 497 C CA . MET A 1 73 ? 5.297 12.273 -9.508 1 97.25 73 MET A CA 1
ATOM 498 C C . MET A 1 73 ? 4.316 12.75 -8.438 1 97.25 73 MET A C 1
ATOM 500 O O . MET A 1 73 ? 3.125 12.438 -8.5 1 97.25 73 MET A O 1
ATOM 504 N N . ALA A 1 74 ? 4.863 13.469 -7.484 1 98.25 74 ALA A N 1
ATOM 505 C CA . ALA A 1 74 ? 4.004 14.023 -6.441 1 98.25 74 ALA A CA 1
ATOM 506 C C . ALA A 1 74 ? 3 15.016 -7.023 1 98.25 74 ALA A C 1
ATOM 508 O O . ALA A 1 74 ? 1.865 15.109 -6.555 1 98.25 74 ALA A O 1
ATOM 509 N N . ALA A 1 75 ? 3.439 15.789 -7.98 1 97.56 75 ALA A N 1
ATOM 510 C CA . ALA A 1 75 ? 2.541 16.734 -8.641 1 97.56 75 ALA A CA 1
ATOM 511 C C . ALA A 1 75 ? 1.395 16 -9.336 1 97.56 75 ALA A C 1
ATOM 513 O O . ALA A 1 75 ? 0.257 16.484 -9.336 1 97.56 75 ALA A O 1
ATOM 514 N N . LEU A 1 76 ? 1.694 14.93 -9.922 1 92.88 76 LEU A N 1
ATOM 515 C CA . LEU A 1 76 ? 0.657 14.117 -10.547 1 92.88 76 LEU A CA 1
ATOM 516 C C . LEU A 1 76 ? -0.35 13.625 -9.516 1 92.88 76 LEU A C 1
ATOM 518 O O . LEU A 1 76 ? -1.561 13.695 -9.734 1 92.88 76 LEU A O 1
ATOM 522 N N . PHE A 1 77 ? 0.148 13.125 -8.484 1 93.81 77 PHE A N 1
ATOM 523 C CA . PHE A 1 77 ? -0.718 12.703 -7.391 1 93.81 77 PHE A CA 1
ATOM 524 C C . PHE A 1 77 ? -1.606 13.852 -6.93 1 93.81 77 PHE A C 1
ATOM 526 O O . PHE A 1 77 ? -2.812 13.672 -6.738 1 93.81 77 PHE A O 1
ATOM 533 N N . ALA A 1 78 ? -0.92 14.961 -6.703 1 94.62 78 ALA A N 1
ATOM 534 C CA . ALA A 1 78 ? -1.634 16.125 -6.207 1 94.62 78 ALA A CA 1
ATOM 535 C C . ALA A 1 78 ? -2.734 16.562 -7.172 1 94.62 78 ALA A C 1
ATOM 537 O O . ALA A 1 78 ? -3.834 16.922 -6.75 1 94.62 78 ALA A O 1
ATOM 538 N N . TRP A 1 79 ? -2.396 16.531 -8.359 1 90.88 79 TRP A N 1
ATOM 539 C CA . TRP A 1 79 ? -3.387 16.906 -9.359 1 90.88 79 TRP A CA 1
ATOM 540 C C . TRP A 1 79 ? -4.594 15.977 -9.32 1 90.88 79 TRP A C 1
ATOM 542 O O . TRP A 1 79 ? -5.738 16.438 -9.352 1 90.88 79 TRP A O 1
ATOM 552 N N . LEU A 1 80 ? -4.355 14.797 -9.203 1 86.5 80 LEU A N 1
ATOM 553 C CA . LEU A 1 80 ? -5.438 13.82 -9.18 1 86.5 80 LEU A CA 1
ATOM 554 C C . LEU A 1 80 ? -6.219 13.906 -7.875 1 86.5 80 LEU A C 1
ATOM 556 O O . LEU A 1 80 ? -7.449 13.977 -7.883 1 86.5 80 LEU A O 1
ATOM 560 N N . ALA A 1 81 ? -5.52 13.914 -6.758 1 86.94 81 ALA A N 1
ATOM 561 C CA . ALA A 1 81 ? -6.145 13.805 -5.441 1 86.94 81 ALA A CA 1
ATOM 562 C C . ALA A 1 81 ? -6.785 15.133 -5.031 1 86.94 81 ALA A C 1
ATOM 564 O O . ALA A 1 81 ? -7.848 15.148 -4.406 1 86.94 81 ALA A O 1
ATOM 565 N N . LEU A 1 82 ? -6.117 16.281 -5.379 1 87.44 82 LEU A N 1
ATOM 566 C CA . LEU A 1 82 ? -6.574 17.578 -4.852 1 87.44 82 LEU A CA 1
ATOM 567 C C . LEU A 1 82 ? -7.465 18.281 -5.863 1 87.44 82 LEU A C 1
ATOM 569 O O . LEU A 1 82 ? -8.383 19.016 -5.48 1 87.44 82 LEU A O 1
ATOM 573 N N . VAL A 1 83 ? -7.145 18.141 -7.086 1 85.25 83 VAL A N 1
ATOM 574 C CA . VAL A 1 83 ? -7.898 18.875 -8.102 1 85.25 83 VAL A CA 1
ATOM 575 C C . VAL A 1 83 ? -9.086 18.031 -8.57 1 85.25 83 VAL A C 1
ATOM 577 O O . VAL A 1 83 ? -10.227 18.484 -8.562 1 85.25 83 VAL A O 1
ATOM 580 N N . LEU A 1 84 ? -8.812 16.797 -8.852 1 80.56 84 LEU A N 1
ATOM 581 C CA . LEU A 1 84 ? -9.883 15.938 -9.344 1 80.56 84 LEU A CA 1
ATOM 582 C C . LEU A 1 84 ? -10.594 15.242 -8.195 1 80.56 84 LEU A C 1
ATOM 584 O O . LEU A 1 84 ? -11.594 14.555 -8.398 1 80.56 84 LEU A O 1
ATOM 588 N N . VAL A 1 85 ? -10.023 15.352 -6.945 1 82.5 85 VAL A N 1
ATOM 589 C CA . VAL A 1 85 ? -10.641 14.891 -5.703 1 82.5 85 VAL A CA 1
ATOM 590 C C . VAL A 1 85 ? -10.875 13.383 -5.773 1 82.5 85 VAL A C 1
ATOM 592 O O . VAL A 1 85 ? -11.969 12.906 -5.461 1 82.5 85 VAL A O 1
ATOM 595 N N . THR A 1 86 ? -9.875 12.719 -6.344 1 79.56 86 THR A N 1
ATOM 596 C CA . THR A 1 86 ? -9.945 11.266 -6.391 1 79.56 86 THR A CA 1
ATOM 597 C C . THR A 1 86 ? -9.625 10.664 -5.027 1 79.56 86 THR A C 1
ATOM 599 O O . THR A 1 86 ? -9.141 11.359 -4.137 1 79.56 86 THR A O 1
ATOM 602 N N . ASN A 1 87 ? -10.023 9.375 -4.836 1 81.94 87 ASN A N 1
ATOM 603 C CA . ASN A 1 87 ? -9.648 8.648 -3.627 1 81.94 87 ASN A CA 1
ATOM 604 C C . ASN A 1 87 ? -8.133 8.594 -3.459 1 81.94 87 ASN A C 1
ATOM 606 O O . ASN A 1 87 ? -7.426 8.109 -4.344 1 81.94 87 ASN A O 1
ATOM 610 N N . GLN A 1 88 ? -7.672 9.109 -2.416 1 87.12 88 GLN A N 1
ATOM 611 C CA . GLN A 1 88 ? -6.234 9.234 -2.186 1 87.12 88 GLN A CA 1
ATOM 612 C C . GLN A 1 88 ? -5.566 7.867 -2.111 1 87.12 88 GLN A C 1
ATOM 614 O O . GLN A 1 88 ? -4.438 7.695 -2.576 1 87.12 88 GLN A O 1
ATOM 619 N N . VAL A 1 89 ? -6.219 6.895 -1.541 1 85.88 89 VAL A N 1
ATOM 620 C CA . VAL A 1 89 ? -5.66 5.551 -1.391 1 85.88 89 VAL A CA 1
ATOM 621 C C . VAL A 1 89 ? -5.484 4.91 -2.764 1 85.88 89 VAL A C 1
ATOM 623 O O . VAL A 1 89 ? -4.402 4.422 -3.094 1 85.88 89 VAL A O 1
ATOM 626 N N . ALA A 1 90 ? -6.504 4.984 -3.506 1 82.25 90 ALA A N 1
ATOM 627 C CA . ALA A 1 90 ? -6.469 4.406 -4.848 1 82.25 90 ALA A CA 1
ATOM 628 C C . ALA A 1 90 ? -5.434 5.105 -5.723 1 82.25 90 ALA A C 1
ATOM 630 O O . ALA A 1 90 ? -4.684 4.449 -6.449 1 82.25 90 ALA A O 1
ATOM 631 N N . THR A 1 91 ? -5.473 6.395 -5.645 1 86.69 91 THR A N 1
ATOM 632 C CA . THR A 1 91 ? -4.535 7.188 -6.434 1 86.69 91 THR A CA 1
ATOM 633 C C . THR A 1 91 ? -3.096 6.875 -6.043 1 86.69 91 THR A C 1
ATOM 635 O O . THR A 1 91 ? -2.23 6.723 -6.906 1 86.69 91 THR A O 1
ATOM 638 N N . GLY A 1 92 ? -2.877 6.836 -4.766 1 91.12 92 GLY A N 1
ATOM 639 C CA . GLY A 1 92 ? -1.544 6.504 -4.285 1 91.12 92 GLY A CA 1
ATOM 640 C C . GLY A 1 92 ? -1.075 5.133 -4.734 1 91.12 92 GLY A C 1
ATOM 641 O O . GLY A 1 92 ? 0.073 4.969 -5.148 1 91.12 92 GLY A O 1
ATOM 642 N N . LEU A 1 93 ? -1.932 4.172 -4.625 1 87.75 93 LEU A N 1
ATOM 643 C CA . LEU A 1 93 ? -1.596 2.822 -5.062 1 87.75 93 LEU A CA 1
ATOM 644 C C . LEU A 1 93 ? -1.311 2.789 -6.559 1 87.75 93 LEU A C 1
ATOM 646 O O . LEU A 1 93 ? -0.354 2.15 -7 1 87.75 93 LEU A O 1
ATOM 650 N N . ALA A 1 94 ? -2.162 3.443 -7.285 1 84.75 94 ALA A N 1
ATOM 651 C CA . ALA A 1 94 ? -1.962 3.531 -8.727 1 84.75 94 ALA A CA 1
ATOM 652 C C . ALA A 1 94 ? -0.596 4.125 -9.062 1 84.75 94 ALA A C 1
ATOM 654 O O . ALA A 1 94 ? 0.108 3.633 -9.945 1 84.75 94 ALA A O 1
ATOM 655 N N . LEU A 1 95 ? -0.303 5.156 -8.359 1 89.81 95 LEU A N 1
ATOM 656 C CA . LEU A 1 95 ? 0.973 5.82 -8.594 1 89.81 95 LEU A CA 1
ATOM 657 C C . LEU A 1 95 ? 2.139 4.898 -8.25 1 89.81 95 LEU A C 1
ATOM 659 O O . LEU A 1 95 ? 3.168 4.914 -8.922 1 89.81 95 LEU A O 1
ATOM 663 N N . SER A 1 96 ? 2.012 4.207 -7.145 1 90.88 96 SER A N 1
ATOM 664 C CA . SER A 1 96 ? 3.059 3.27 -6.754 1 90.88 96 SER A CA 1
ATOM 665 C C . SER A 1 96 ? 3.26 2.193 -7.816 1 90.88 96 SER A C 1
ATOM 667 O O . SER A 1 96 ? 4.395 1.862 -8.164 1 90.88 96 SER A O 1
ATOM 669 N N . ILE A 1 97 ? 2.223 1.665 -8.281 1 82.31 97 ILE A N 1
ATOM 670 C CA . ILE A 1 97 ? 2.289 0.617 -9.297 1 82.31 97 ILE A CA 1
ATOM 671 C C . ILE A 1 97 ? 2.838 1.191 -10.602 1 82.31 97 ILE A C 1
ATOM 673 O O . ILE A 1 97 ? 3.719 0.597 -11.227 1 82.31 97 ILE A O 1
ATOM 677 N N . PHE A 1 98 ? 2.293 2.328 -10.992 1 84.75 98 PHE A N 1
ATOM 678 C CA . PHE A 1 98 ? 2.771 3.014 -12.188 1 84.75 98 PHE A CA 1
ATOM 679 C C . PHE A 1 98 ? 4.258 3.334 -12.07 1 84.75 98 PHE A C 1
ATOM 681 O O . PHE A 1 98 ? 5.016 3.141 -13.016 1 84.75 98 PHE A O 1
ATOM 688 N N . GLY A 1 99 ? 4.645 3.891 -10.969 1 90.12 99 GLY A N 1
ATOM 689 C CA . GLY A 1 99 ? 6.043 4.223 -10.75 1 90.12 99 GLY A CA 1
ATOM 690 C C . GLY A 1 99 ? 6.965 3.025 -10.859 1 90.12 99 GLY A C 1
ATOM 691 O O . GLY A 1 99 ? 8.094 3.145 -11.344 1 90.12 99 GLY A O 1
ATOM 692 N N . THR A 1 100 ? 6.555 1.91 -10.32 1 86.31 100 THR A N 1
ATOM 693 C CA . THR A 1 100 ? 7.34 0.685 -10.422 1 86.31 100 THR A CA 1
ATOM 694 C C . THR A 1 100 ? 7.586 0.318 -11.883 1 86.31 100 THR A C 1
ATOM 696 O O . THR A 1 100 ? 8.719 0.048 -12.281 1 86.31 100 THR A O 1
ATOM 699 N N . GLY A 1 101 ? 6.52 0.335 -12.688 1 83 101 GLY A N 1
ATOM 700 C CA . GLY A 1 101 ? 6.656 0.038 -14.102 1 83 101 GLY A CA 1
ATOM 701 C C . GLY A 1 101 ? 7.469 1.073 -14.859 1 83 101 GLY A C 1
ATOM 702 O O . GLY A 1 101 ? 8.336 0.724 -15.664 1 83 101 GLY A O 1
ATOM 703 N N . LEU A 1 102 ? 7.16 2.297 -14.586 1 87.81 102 LEU A N 1
ATOM 704 C CA . LEU A 1 102 ? 7.855 3.381 -15.266 1 87.81 102 LEU A CA 1
ATOM 705 C C . LEU A 1 102 ? 9.352 3.338 -14.977 1 87.81 102 LEU A C 1
ATOM 707 O O . LEU A 1 102 ? 10.172 3.508 -15.883 1 87.81 102 LEU A O 1
ATOM 711 N N . SER A 1 103 ? 9.688 3.195 -13.727 1 91.88 103 SER A N 1
ATOM 712 C CA . SER A 1 103 ? 11.094 3.145 -13.367 1 91.88 103 SER A CA 1
ATOM 713 C C . SER A 1 103 ? 11.797 1.972 -14.039 1 91.88 103 SER A C 1
ATOM 715 O O . SER A 1 103 ? 12.945 2.098 -14.484 1 91.88 103 SER A O 1
ATOM 717 N N . ALA A 1 104 ? 11.18 0.833 -14.047 1 85.69 104 ALA A N 1
ATOM 718 C CA . ALA A 1 104 ? 11.758 -0.337 -14.711 1 85.69 104 ALA A CA 1
ATOM 719 C C . ALA A 1 104 ? 12 -0.065 -16.188 1 85.69 104 ALA A C 1
ATOM 721 O O . ALA A 1 104 ? 13.031 -0.458 -16.734 1 85.69 104 ALA A O 1
ATOM 722 N N . PHE A 1 105 ? 11.031 0.618 -16.812 1 84.5 105 PHE A N 1
ATOM 723 C CA . PHE A 1 105 ? 11.148 0.949 -18.234 1 84.5 105 PHE A CA 1
ATOM 724 C C . PHE A 1 105 ? 12.289 1.926 -18.469 1 84.5 105 PHE A C 1
ATOM 726 O O . PHE A 1 105 ? 13.109 1.724 -19.359 1 84.5 105 PHE A O 1
ATOM 733 N N . MET A 1 106 ? 12.32 2.92 -17.672 1 89.56 106 MET A N 1
ATOM 734 C CA . MET A 1 106 ? 13.352 3.947 -17.812 1 89.56 106 MET A CA 1
ATOM 735 C C . MET A 1 106 ? 14.734 3.369 -17.562 1 89.56 106 MET A C 1
ATOM 737 O O . MET A 1 106 ? 15.719 3.814 -18.156 1 89.56 106 MET A O 1
ATOM 741 N N . GLY A 1 107 ? 14.828 2.432 -16.688 1 89.75 107 GLY A N 1
ATOM 742 C CA . GLY A 1 107 ? 16.109 1.919 -16.25 1 89.75 107 GLY A CA 1
ATOM 743 C C . GLY A 1 107 ? 16.562 0.69 -17.016 1 89.75 107 GLY A C 1
ATOM 744 O O . GLY A 1 107 ? 17.609 0.112 -16.719 1 89.75 107 GLY A O 1
ATOM 745 N N . GLN A 1 108 ? 15.906 0.286 -18.016 1 85.12 108 GLN A N 1
ATOM 746 C CA . GLN A 1 108 ? 16.188 -0.961 -18.719 1 85.12 108 GLN A CA 1
ATOM 747 C C . GLN A 1 108 ? 17.609 -0.979 -19.266 1 85.12 108 GLN A C 1
ATOM 749 O O . GLN A 1 108 ? 18.312 -1.976 -19.125 1 85.12 108 GLN A O 1
ATOM 754 N N . ARG A 1 109 ? 17.984 0.085 -19.797 1 83.81 109 ARG A N 1
ATOM 755 C CA . ARG A 1 109 ? 19.281 0.145 -20.453 1 83.81 109 ARG A CA 1
ATOM 756 C C . ARG A 1 109 ? 20.406 0.291 -19.438 1 83.81 109 ARG A C 1
ATOM 758 O O . ARG A 1 109 ? 21.578 0.096 -19.766 1 83.81 109 ARG A O 1
ATOM 765 N N . PHE A 1 110 ? 20 0.588 -18.234 1 89.12 110 PHE A N 1
ATOM 766 C CA . PHE A 1 110 ? 21.031 0.872 -17.234 1 89.12 110 PHE A CA 1
ATOM 767 C C . PHE A 1 110 ? 21.172 -0.294 -16.25 1 89.12 110 PHE A C 1
ATOM 769 O O . PHE A 1 110 ? 21.938 -0.213 -15.289 1 89.12 110 PHE A O 1
ATOM 776 N N . VAL A 1 111 ? 20.453 -1.321 -16.578 1 84.44 111 VAL A N 1
ATOM 777 C CA . VAL A 1 111 ? 20.531 -2.479 -15.688 1 84.44 111 VAL A CA 1
ATOM 778 C C . VAL A 1 111 ? 21.938 -3.08 -15.766 1 84.44 111 VAL A C 1
ATOM 780 O O . VAL A 1 111 ? 22.469 -3.312 -16.859 1 84.44 111 VAL A O 1
ATOM 783 N N . GLY A 1 112 ? 22.609 -3.326 -14.641 1 77.62 112 GLY A N 1
ATOM 784 C CA . GLY A 1 112 ? 23.922 -3.92 -14.617 1 77.62 112 GLY A CA 1
ATOM 785 C C . GLY A 1 112 ? 25.047 -2.893 -14.586 1 77.62 112 GLY A C 1
ATOM 786 O O . GLY A 1 112 ? 26.203 -3.238 -14.383 1 77.62 112 GLY A O 1
ATOM 787 N N . MET A 1 113 ? 24.656 -1.648 -14.789 1 83.44 113 MET A N 1
ATOM 788 C CA . MET A 1 113 ? 25.656 -0.588 -14.719 1 83.44 113 MET A CA 1
ATOM 789 C C . MET A 1 113 ? 25.844 -0.1 -13.289 1 83.44 113 MET A C 1
ATOM 791 O O . MET A 1 113 ? 24.891 -0.054 -12.516 1 83.44 113 MET A O 1
ATOM 795 N N . SER A 1 114 ? 27.109 0.177 -12.961 1 86.06 114 SER A N 1
ATOM 796 C CA . SER A 1 114 ? 27.391 0.596 -11.594 1 86.06 114 SER A CA 1
ATOM 797 C C . SER A 1 114 ? 28.203 1.89 -11.578 1 86.06 114 SER A C 1
ATOM 799 O O . SER A 1 114 ? 28.844 2.242 -12.57 1 86.06 114 SER A O 1
ATOM 801 N N . LEU A 1 115 ? 28 2.643 -10.547 1 83.12 115 LEU A N 1
ATOM 802 C CA . LEU A 1 115 ? 28.812 3.824 -10.281 1 83.12 115 LEU A CA 1
ATOM 803 C C . LEU A 1 115 ? 29.984 3.484 -9.359 1 83.12 115 LEU A C 1
ATOM 805 O O . LEU A 1 115 ? 29.891 2.549 -8.562 1 83.12 115 LEU A O 1
ATOM 809 N N . PRO A 1 116 ? 31.125 4.141 -9.586 1 72.44 116 PRO A N 1
ATOM 810 C CA . PRO A 1 116 ? 32.25 3.898 -8.664 1 72.44 116 PRO A CA 1
ATOM 811 C C . PRO A 1 116 ? 31.906 4.266 -7.223 1 72.44 116 PRO A C 1
ATOM 813 O O . PRO A 1 116 ? 31.125 5.188 -6.977 1 72.44 116 PRO A O 1
ATOM 816 N N . ALA A 1 117 ? 32.156 3.377 -6.336 1 64.06 117 ALA A N 1
ATOM 817 C CA . ALA A 1 117 ? 31.922 3.633 -4.918 1 64.06 117 ALA A CA 1
ATOM 818 C C . ALA A 1 117 ? 32.562 4.953 -4.484 1 64.06 117 ALA A C 1
ATOM 820 O O . ALA A 1 117 ? 33.688 5.25 -4.844 1 64.06 117 ALA A O 1
ATOM 821 N N . GLN A 1 118 ? 31.781 5.938 -4.32 1 57.31 118 GLN A N 1
ATOM 822 C CA . GLN A 1 118 ? 32.344 7.195 -3.865 1 57.31 118 GLN A CA 1
ATOM 823 C C . GLN A 1 118 ? 32.688 7.145 -2.375 1 57.31 118 GLN A C 1
ATOM 825 O O . GLN A 1 118 ? 31.891 6.645 -1.574 1 57.31 118 GLN A O 1
ATOM 830 N N . ALA A 1 119 ? 33.969 6.945 -1.986 1 50.22 119 ALA A N 1
ATOM 831 C CA . ALA A 1 119 ? 34.438 7.055 -0.61 1 50.22 119 ALA A CA 1
ATOM 832 C C . ALA A 1 119 ? 34.062 8.398 -0.002 1 50.22 119 ALA A C 1
ATOM 834 O O . ALA A 1 119 ? 34.312 9.453 -0.587 1 50.22 119 ALA A O 1
ATOM 835 N N . TYR A 1 120 ? 32.844 8.469 0.524 1 50.97 120 TYR A N 1
ATOM 836 C CA . TYR A 1 120 ? 32.469 9.742 1.124 1 50.97 120 TYR A CA 1
ATOM 837 C C . TYR A 1 120 ? 32.938 9.82 2.574 1 50.97 120 TYR A C 1
ATOM 839 O O . TYR A 1 120 ? 32.906 8.828 3.299 1 50.97 120 TYR A O 1
ATOM 847 N N . GLY A 1 121 ? 34.281 10.289 2.902 1 46.41 121 GLY A N 1
ATOM 848 C CA . GLY A 1 121 ? 34.812 10.625 4.219 1 46.41 121 GLY A CA 1
ATOM 849 C C . GLY A 1 121 ? 35.125 12.102 4.371 1 46.41 121 GLY A C 1
ATOM 850 O O . GLY A 1 121 ? 35.312 12.805 3.379 1 46.41 121 GLY A O 1
ATOM 851 N N . ILE A 1 122 ? 34.469 12.703 5.203 1 40.88 122 ILE A N 1
ATOM 852 C CA . ILE A 1 122 ? 35.031 14.008 5.527 1 40.88 122 ILE A CA 1
ATOM 853 C C . ILE A 1 122 ? 36.5 13.867 5.898 1 40.88 122 ILE A C 1
ATOM 855 O O . ILE A 1 122 ? 36.844 13.148 6.844 1 40.88 122 ILE A O 1
ATOM 859 N N . PRO A 1 123 ? 37.531 14.141 5.02 1 40.88 123 PRO A N 1
ATOM 860 C CA . PRO A 1 123 ? 38.969 13.93 5.281 1 40.88 123 PRO A CA 1
ATOM 861 C C . PRO A 1 123 ? 39.312 14.078 6.758 1 40.88 123 PRO A C 1
ATOM 863 O O . PRO A 1 123 ? 40.219 13.375 7.254 1 40.88 123 PRO A O 1
ATOM 866 N N . GLY A 1 124 ? 39.062 15.219 7.328 1 39.62 124 GLY A N 1
ATOM 867 C CA . GLY A 1 124 ? 39.688 15.695 8.547 1 39.62 124 GLY A CA 1
ATOM 868 C C . GLY A 1 124 ? 39.312 14.891 9.773 1 39.62 124 GLY A C 1
ATOM 869 O O . GLY A 1 124 ? 40.031 14.852 10.758 1 39.62 124 GLY A O 1
ATOM 870 N N . LEU A 1 125 ? 38.062 14.656 10.047 1 39.59 125 LEU A N 1
ATOM 871 C CA . LEU A 1 125 ? 37.719 14.242 11.398 1 39.59 125 LEU A CA 1
ATOM 872 C C . LEU A 1 125 ? 37.719 12.719 11.516 1 39.59 125 LEU A C 1
ATOM 874 O O . LEU A 1 125 ? 37.062 12.164 12.398 1 39.59 125 LEU A O 1
ATOM 878 N N . LYS A 1 126 ? 38.219 12.031 10.578 1 43.56 126 LYS A N 1
ATOM 879 C CA . LYS A 1 126 ? 38.438 10.594 10.625 1 43.56 126 LYS A CA 1
ATOM 880 C C . LYS A 1 126 ? 39.25 10.195 11.852 1 43.56 126 LYS A C 1
ATOM 882 O O . LYS A 1 126 ? 39.469 9.008 12.117 1 43.56 126 LYS A O 1
ATOM 887 N N . SER A 1 127 ? 39.844 11.086 12.375 1 39.47 127 SER A N 1
ATOM 888 C CA . SER A 1 127 ? 40.781 10.695 13.406 1 39.47 127 SER A CA 1
ATOM 889 C C . SER A 1 127 ? 40.094 10.336 14.711 1 39.47 127 SER A C 1
ATOM 891 O O . SER A 1 127 ? 40.719 10.008 15.703 1 39.47 127 SER A O 1
ATOM 893 N N . LEU A 1 128 ? 38.844 10.812 14.953 1 41.44 128 LEU A N 1
ATOM 894 C CA . LEU A 1 128 ? 38.438 10.438 16.297 1 41.44 128 LEU A CA 1
ATOM 895 C C . LEU A 1 128 ? 37.969 8.984 16.344 1 41.44 128 LEU A C 1
ATOM 897 O O . LEU A 1 128 ? 37.156 8.562 15.508 1 41.44 128 LEU A O 1
ATOM 901 N N . PRO A 1 129 ? 38.562 8.117 17.141 1 45 129 PRO A N 1
ATOM 902 C CA . PRO A 1 129 ? 38.531 6.652 17.109 1 45 129 PRO A CA 1
ATOM 903 C C . PRO A 1 129 ? 37.094 6.113 16.938 1 45 129 PRO A C 1
ATOM 905 O O . PRO A 1 129 ? 36.875 5.164 16.188 1 45 129 PRO A O 1
ATOM 908 N N . PHE A 1 130 ? 36.25 6.176 17.984 1 43.88 130 PHE A N 1
ATOM 909 C CA . PHE A 1 130 ? 34.969 5.469 18.031 1 43.88 130 PHE A CA 1
ATOM 910 C C . PHE A 1 130 ? 33.906 6.242 17.266 1 43.88 130 PHE A C 1
ATOM 912 O O . PHE A 1 130 ? 33.188 5.668 16.438 1 43.88 130 PHE A O 1
ATOM 919 N N . VAL A 1 131 ? 33.656 7.473 17.719 1 48.44 131 VAL A N 1
ATOM 920 C CA . VAL A 1 131 ? 32.562 8.312 17.25 1 48.44 131 VAL A CA 1
ATOM 921 C C . VAL A 1 131 ? 32.844 8.812 15.836 1 48.44 131 VAL A C 1
ATOM 923 O O . VAL A 1 131 ? 31.938 9.156 15.094 1 48.44 131 VAL A O 1
ATOM 926 N N . GLY A 1 132 ? 34.062 8.906 15.492 1 46.75 132 GLY A N 1
ATOM 927 C CA . GLY A 1 132 ? 34.531 9.508 14.25 1 46.75 132 GLY A CA 1
ATOM 928 C C . GLY A 1 132 ? 34.062 8.758 13.016 1 46.75 132 GLY A C 1
ATOM 929 O O . GLY A 1 132 ? 33.312 9.297 12.211 1 46.75 132 GLY A O 1
ATOM 930 N N . PRO A 1 133 ? 34.625 7.605 12.977 1 48.72 133 PRO A N 1
ATOM 931 C CA . PRO A 1 133 ? 34.312 6.863 11.75 1 48.72 133 PRO A CA 1
ATOM 932 C C . PRO A 1 133 ? 32.812 6.57 11.602 1 48.72 133 PRO A C 1
ATOM 934 O O . PRO A 1 133 ? 32.312 6.5 10.484 1 48.72 133 PRO A O 1
ATOM 937 N N . ALA A 1 134 ? 32.156 6.453 12.766 1 50.66 134 ALA A N 1
ATOM 938 C CA . ALA A 1 134 ? 30.75 6.07 12.727 1 50.66 134 ALA A CA 1
ATOM 939 C C . ALA A 1 134 ? 29.859 7.238 12.281 1 50.66 134 ALA A C 1
ATOM 941 O O . ALA A 1 134 ? 28.922 7.055 11.516 1 50.66 134 ALA A O 1
ATOM 942 N N . LEU A 1 135 ? 30.141 8.453 12.758 1 54.62 135 LEU A N 1
ATOM 943 C CA . LEU A 1 135 ? 29.281 9.602 12.484 1 54.62 135 LEU A CA 1
ATOM 944 C C . LEU A 1 135 ? 29.891 10.484 11.398 1 54.62 135 LEU A C 1
ATOM 946 O O . LEU A 1 135 ? 29.156 11.125 10.633 1 54.62 135 LEU A O 1
ATOM 950 N N . PHE A 1 136 ? 31.172 10.57 11.328 1 54.41 136 PHE A N 1
ATOM 951 C CA . PHE A 1 136 ? 31.766 11.586 10.469 1 54.41 136 PHE A CA 1
ATOM 952 C C . PHE A 1 136 ? 32.125 10.992 9.109 1 54.41 136 PHE A C 1
ATOM 954 O O . PHE A 1 136 ? 32.594 11.711 8.219 1 54.41 136 PHE A O 1
ATOM 961 N N . GLY A 1 137 ? 32.062 9.734 8.969 1 63.5 137 GLY A N 1
ATOM 962 C CA . GLY A 1 137 ? 32.344 9.117 7.684 1 63.5 137 GLY A CA 1
ATOM 963 C C . GLY A 1 137 ? 31.125 8.93 6.812 1 63.5 137 GLY A C 1
ATOM 964 O O . GLY A 1 137 ? 31.188 8.211 5.809 1 63.5 137 GLY A O 1
ATOM 965 N N . GLN A 1 138 ? 30.109 9.734 7.211 1 72.38 138 GLN A N 1
ATOM 966 C CA . GLN A 1 138 ? 28.875 9.516 6.465 1 72.38 138 GLN A CA 1
ATOM 967 C C . GLN A 1 138 ? 28.766 10.469 5.277 1 72.38 138 GLN A C 1
ATOM 969 O O . GLN A 1 138 ? 29.484 11.469 5.215 1 72.38 138 GLN A O 1
ATOM 974 N N . HIS A 1 139 ? 28.125 10.102 4.266 1 81.62 139 HIS A N 1
ATOM 975 C CA . HIS A 1 139 ? 27.797 10.953 3.129 1 81.62 139 HIS A CA 1
ATOM 976 C C . HIS A 1 139 ? 27.047 12.211 3.58 1 81.62 139 HIS A C 1
ATOM 978 O O . HIS A 1 139 ? 26.344 12.188 4.59 1 81.62 139 HIS A O 1
ATOM 984 N N . TRP A 1 140 ? 27.25 13.297 3 1 86.38 140 TRP A N 1
ATOM 985 C CA . TRP A 1 140 ? 26.672 14.57 3.393 1 86.38 140 TRP A CA 1
ATOM 986 C C . TRP A 1 140 ? 25.141 14.492 3.416 1 86.38 140 TRP A C 1
ATOM 988 O O . TRP A 1 140 ? 24.5 15.195 4.188 1 86.38 140 TRP A O 1
ATOM 998 N N . MET A 1 141 ? 24.562 13.656 2.609 1 89.25 141 MET A N 1
ATOM 999 C CA . MET A 1 141 ? 23.109 13.516 2.559 1 89.25 141 MET A CA 1
ATOM 1000 C C . MET A 1 141 ? 22.562 13.023 3.893 1 89.25 141 MET A C 1
ATOM 1002 O O . MET A 1 141 ? 21.422 13.32 4.25 1 89.25 141 MET A O 1
ATOM 1006 N N . VAL A 1 142 ? 23.344 12.258 4.621 1 91.81 142 VAL A N 1
ATOM 1007 C CA . VAL A 1 142 ? 22.938 11.781 5.941 1 91.81 142 VAL A CA 1
ATOM 1008 C C . VAL A 1 142 ? 22.766 12.969 6.887 1 91.81 142 VAL A C 1
ATOM 1010 O O . VAL A 1 142 ? 21.781 13.055 7.613 1 91.81 142 VAL A O 1
ATOM 1013 N N . TYR A 1 143 ? 23.688 13.906 6.805 1 91.38 143 TYR A N 1
ATOM 1014 C CA . TYR A 1 143 ? 23.609 15.102 7.645 1 91.38 143 TYR A CA 1
ATOM 1015 C C . TYR A 1 143 ? 22.469 16 7.207 1 91.38 143 TYR A C 1
ATOM 1017 O O . TYR A 1 143 ? 21.812 16.625 8.047 1 91.38 143 TYR A O 1
ATOM 1025 N N . CYS A 1 144 ? 22.281 16.016 5.895 1 93.44 144 CYS A N 1
ATOM 1026 C CA . CYS A 1 144 ? 21.156 16.781 5.387 1 93.44 144 CYS A CA 1
ATOM 1027 C C . CYS A 1 144 ? 19.844 16.219 5.91 1 93.44 144 CYS A C 1
ATOM 1029 O O . CYS A 1 144 ? 18.922 16.984 6.262 1 93.44 144 CYS A O 1
ATOM 1031 N N . ALA A 1 145 ? 19.75 14.875 5.945 1 95.25 145 ALA A N 1
ATOM 1032 C CA . ALA A 1 145 ? 18.547 14.234 6.438 1 95.25 145 ALA A CA 1
ATOM 1033 C C . ALA A 1 145 ? 18.312 14.547 7.914 1 95.25 145 ALA A C 1
ATOM 1035 O O . ALA A 1 145 ? 17.188 14.797 8.336 1 95.25 145 ALA A O 1
ATOM 1036 N N . LEU A 1 146 ? 19.391 14.539 8.695 1 94.69 146 LEU A N 1
ATOM 1037 C CA . LEU A 1 146 ? 19.297 14.852 10.117 1 94.69 146 LEU A CA 1
ATOM 1038 C C . LEU A 1 146 ? 18.906 16.312 10.328 1 94.69 146 LEU A C 1
ATOM 1040 O O . LEU A 1 146 ? 18.062 16.625 11.172 1 94.69 146 LEU A O 1
ATOM 1044 N N . LEU A 1 147 ? 19.547 17.156 9.57 1 96.19 147 LEU A N 1
ATOM 1045 C CA . LEU A 1 147 ? 19.219 18.578 9.633 1 96.19 147 LEU A CA 1
ATOM 1046 C C . LEU A 1 147 ? 17.766 18.812 9.234 1 96.19 147 LEU A C 1
ATOM 1048 O O . LEU A 1 147 ? 17.078 19.656 9.828 1 96.19 147 LEU A O 1
ATOM 1052 N N . LEU A 1 148 ? 17.375 18.078 8.219 1 97.44 148 LEU A N 1
ATOM 1053 C CA . LEU A 1 148 ? 15.984 18.203 7.766 1 97.44 148 LEU A CA 1
ATOM 1054 C C . LEU A 1 148 ? 15.016 17.781 8.867 1 97.44 148 LEU A C 1
ATOM 1056 O O . LEU A 1 148 ? 13.953 18.375 9.031 1 97.44 148 LEU A O 1
ATOM 1060 N N . CYS A 1 149 ? 15.375 16.688 9.508 1 97.44 149 CYS A N 1
ATOM 1061 C CA . CYS A 1 149 ? 14.555 16.234 10.625 1 97.44 149 CYS A CA 1
ATOM 1062 C C . CYS A 1 149 ? 14.375 17.328 11.664 1 97.44 149 CYS A C 1
ATOM 1064 O O . CYS A 1 149 ? 13.25 17.609 12.086 1 97.44 149 CYS A O 1
ATOM 1066 N N . GLY A 1 150 ? 15.5 17.969 12.094 1 97.12 150 GLY A N 1
ATOM 1067 C CA . GLY A 1 150 ? 15.43 19.078 13.023 1 97.12 150 GLY A CA 1
ATOM 1068 C C . GLY A 1 150 ? 14.648 20.266 12.484 1 97.12 150 GLY A C 1
ATOM 1069 O O . GLY A 1 150 ? 13.867 20.875 13.203 1 97.12 150 GLY A O 1
ATOM 1070 N N . ALA A 1 151 ? 14.844 20.562 11.219 1 97.75 151 ALA A N 1
ATOM 1071 C CA . ALA A 1 151 ? 14.164 21.688 10.578 1 97.75 151 ALA A CA 1
ATOM 1072 C C . ALA A 1 151 ? 12.656 21.453 10.531 1 97.75 151 ALA A C 1
ATOM 1074 O O . ALA A 1 151 ? 11.875 22.391 10.766 1 97.75 151 ALA A O 1
ATOM 1075 N N . ILE A 1 152 ? 12.25 20.266 10.188 1 97.75 152 ILE A N 1
ATOM 1076 C CA . ILE A 1 152 ? 10.828 19.953 10.102 1 97.75 152 ILE A CA 1
ATOM 1077 C C . ILE A 1 152 ? 10.211 20.016 11.5 1 97.75 152 ILE A C 1
ATOM 1079 O O . ILE A 1 152 ? 9.094 20.5 11.672 1 97.75 152 ILE A O 1
ATOM 1083 N N . ALA A 1 153 ? 10.984 19.5 12.484 1 96.56 153 ALA A N 1
ATOM 1084 C CA . ALA A 1 153 ? 10.508 19.578 13.867 1 96.56 153 ALA A CA 1
ATOM 1085 C C . ALA A 1 153 ? 10.289 21.031 14.281 1 96.56 153 ALA A C 1
ATOM 1087 O O . ALA A 1 153 ? 9.266 21.375 14.875 1 96.56 153 ALA A O 1
ATOM 1088 N N . TRP A 1 154 ? 11.219 21.859 13.992 1 96.81 154 TRP A N 1
ATOM 1089 C CA . TRP A 1 154 ? 11.125 23.281 14.305 1 96.81 154 TRP A CA 1
ATOM 1090 C C . TRP A 1 154 ? 9.984 23.938 13.523 1 96.81 154 TRP A C 1
ATOM 1092 O O . TRP A 1 154 ? 9.211 24.703 14.086 1 96.81 154 TRP A O 1
ATOM 1102 N N . PHE A 1 155 ? 9.828 23.641 12.281 1 97 155 PHE A N 1
ATOM 1103 C CA . PHE A 1 155 ? 8.805 24.203 11.414 1 97 155 PHE A CA 1
ATOM 1104 C C . PHE A 1 155 ? 7.41 23.844 11.914 1 97 155 PHE A C 1
ATOM 1106 O O . PHE A 1 155 ? 6.551 24.719 12.047 1 97 155 PHE A O 1
ATOM 1113 N N . LEU A 1 156 ? 7.219 22.578 12.234 1 95.19 156 LEU A N 1
ATOM 1114 C CA . LEU A 1 156 ? 5.891 22.078 12.578 1 95.19 156 LEU A CA 1
ATOM 1115 C C . LEU A 1 156 ? 5.449 22.609 13.938 1 95.19 156 LEU A C 1
ATOM 1117 O O . LEU A 1 156 ? 4.266 22.875 14.148 1 95.19 156 LEU A O 1
ATOM 1121 N N . PHE A 1 157 ? 6.422 22.844 14.898 1 94.19 157 PHE A N 1
ATOM 1122 C CA . PHE A 1 157 ? 5.969 23.078 16.266 1 94.19 157 PHE A CA 1
ATOM 1123 C C . PHE A 1 157 ? 6.344 24.484 16.719 1 94.19 157 PHE A C 1
ATOM 1125 O O . PHE A 1 157 ? 5.887 24.938 17.781 1 94.19 157 PHE A O 1
ATOM 1132 N N . ARG A 1 158 ? 7.109 25.203 15.891 1 95.69 158 ARG A N 1
ATOM 1133 C CA . ARG A 1 158 ? 7.566 26.5 16.391 1 95.69 158 ARG A CA 1
ATOM 1134 C C . ARG A 1 158 ? 7.219 27.625 15.422 1 95.69 158 ARG A C 1
ATOM 1136 O O . ARG A 1 158 ? 7.402 28.797 15.734 1 95.69 158 ARG A O 1
ATOM 1143 N N . THR A 1 159 ? 6.684 27.312 14.297 1 96.56 159 THR A N 1
ATOM 1144 C CA . THR A 1 159 ? 6.406 28.375 13.336 1 96.56 159 THR A CA 1
ATOM 1145 C C . THR A 1 159 ? 4.902 28.516 13.094 1 96.56 159 THR A C 1
ATOM 1147 O O . THR A 1 159 ? 4.141 27.594 13.383 1 96.56 159 THR A O 1
ATOM 1150 N N . ARG A 1 160 ? 4.492 29.672 12.602 1 95.38 160 ARG A N 1
ATOM 1151 C CA . ARG A 1 160 ? 3.096 29.922 12.266 1 95.38 160 ARG A CA 1
ATOM 1152 C C . ARG A 1 160 ? 2.654 29.094 11.07 1 95.38 160 ARG A C 1
ATOM 1154 O O . ARG A 1 160 ? 1.525 28.594 11.031 1 95.38 160 ARG A O 1
ATOM 1161 N N . ALA A 1 161 ? 3.582 28.938 10.156 1 95.38 161 ALA A N 1
ATOM 1162 C CA . ALA A 1 161 ? 3.271 28.141 8.977 1 95.38 161 ALA A CA 1
ATOM 1163 C C . ALA A 1 161 ? 3.029 26.672 9.344 1 95.38 161 ALA A C 1
ATOM 1165 O O . ALA A 1 161 ? 2.166 26.016 8.758 1 95.38 161 ALA A O 1
ATOM 1166 N N . GLY A 1 162 ? 3.842 26.234 10.258 1 95.38 162 GLY A N 1
ATOM 1167 C CA . GLY A 1 162 ? 3.645 24.875 10.742 1 95.38 162 GLY A CA 1
ATOM 1168 C C . GLY A 1 162 ? 2.32 24.688 11.461 1 95.38 162 GLY A C 1
ATOM 1169 O O . GLY A 1 162 ? 1.667 23.656 11.312 1 95.38 162 GLY A O 1
ATOM 1170 N N . LEU A 1 163 ? 1.904 25.672 12.188 1 93.31 163 LEU A N 1
ATOM 1171 C CA . LEU A 1 163 ? 0.617 25.641 12.875 1 93.31 163 LEU A CA 1
ATOM 1172 C C . LEU A 1 163 ? -0.532 25.625 11.867 1 93.31 163 LEU A C 1
ATOM 1174 O O . LEU A 1 163 ? -1.521 24.906 12.062 1 93.31 163 LEU A O 1
ATOM 1178 N N . THR A 1 164 ? -0.33 26.438 10.914 1 94.25 164 THR A N 1
ATOM 1179 C CA . THR A 1 164 ? -1.353 26.484 9.875 1 94.25 164 THR A CA 1
ATOM 1180 C C . THR A 1 164 ? -1.478 25.141 9.18 1 94.25 164 THR A C 1
ATOM 1182 O O . THR A 1 164 ? -2.586 24.672 8.914 1 94.25 164 THR A O 1
ATOM 1185 N N . LEU A 1 165 ? -0.38 24.516 8.883 1 94.69 165 LEU A N 1
ATOM 1186 C CA . LEU A 1 165 ? -0.379 23.219 8.227 1 94.69 165 LEU A CA 1
ATOM 1187 C C . LEU A 1 165 ? -1.081 22.172 9.094 1 94.69 165 LEU A C 1
ATOM 1189 O O . LEU A 1 165 ? -1.907 21.406 8.602 1 94.69 165 LEU A O 1
ATOM 1193 N N . ARG A 1 166 ? -0.808 22.188 10.336 1 93 166 ARG A N 1
ATOM 1194 C CA . ARG A 1 166 ? -1.419 21.234 11.258 1 93 166 ARG A CA 1
ATOM 1195 C C . ARG A 1 166 ? -2.914 21.5 11.406 1 93 166 ARG A C 1
ATOM 1197 O O . ARG A 1 166 ? -3.705 20.562 11.523 1 93 166 ARG A O 1
ATOM 1204 N N . ALA A 1 167 ? -3.307 22.75 11.406 1 89.94 167 ALA A N 1
ATOM 1205 C CA . ALA A 1 167 ? -4.719 23.109 11.492 1 89.94 167 ALA A CA 1
ATOM 1206 C C . ALA A 1 167 ? -5.488 22.594 10.273 1 89.94 167 ALA A C 1
ATOM 1208 O O . ALA A 1 167 ? -6.621 22.125 10.406 1 89.94 167 ALA A O 1
ATOM 1209 N N . ILE A 1 168 ? -4.832 22.75 9.156 1 90.31 168 ILE A N 1
ATOM 1210 C CA . ILE A 1 168 ? -5.441 22.281 7.918 1 90.31 168 ILE A CA 1
ATOM 1211 C C . ILE A 1 168 ? -5.629 20.766 7.988 1 90.31 168 ILE A C 1
ATOM 1213 O O . ILE A 1 168 ? -6.645 20.234 7.523 1 90.31 168 ILE A O 1
ATOM 1217 N N . GLY A 1 169 ? -4.625 20.094 8.531 1 90.44 169 GLY A N 1
ATOM 1218 C CA . GLY A 1 169 ? -4.734 18.656 8.688 1 90.44 169 GLY A CA 1
ATOM 1219 C C . GLY A 1 169 ? -5.84 18.234 9.641 1 90.44 169 GLY A C 1
ATOM 1220 O O . GLY A 1 169 ? -6.441 17.172 9.484 1 90.44 169 GLY A O 1
ATOM 1221 N N . GLU A 1 170 ? -6.199 19.109 10.578 1 87.5 170 GLU A N 1
ATOM 1222 C CA . GLU A 1 170 ? -7.234 18.812 11.562 1 87.5 170 GLU A CA 1
ATOM 1223 C C . GLU A 1 170 ? -8.625 19.109 11 1 87.5 170 GLU A C 1
ATOM 1225 O O . GLU A 1 170 ? -9.531 18.266 11.094 1 87.5 170 GLU A O 1
ATOM 1230 N N . SER A 1 171 ? -8.742 20.312 10.469 1 89.5 171 SER A N 1
ATOM 1231 C CA . SER A 1 171 ? -10.031 20.719 9.914 1 89.5 171 SER A CA 1
ATOM 1232 C C . SER A 1 171 ? -9.844 21.625 8.711 1 89.5 171 SER A C 1
ATOM 1234 O O . SER A 1 171 ? -9.828 22.859 8.852 1 89.5 171 SER A O 1
ATOM 1236 N N . PRO A 1 172 ? -9.82 20.984 7.609 1 88.44 172 PRO A N 1
ATOM 1237 C CA . PRO A 1 172 ? -9.633 21.797 6.406 1 88.44 172 PRO A CA 1
ATOM 1238 C C . PRO A 1 172 ? -10.781 22.781 6.184 1 88.44 172 PRO A C 1
ATOM 1240 O O . PRO A 1 172 ? -10.555 23.906 5.695 1 88.44 172 PRO A O 1
ATOM 1243 N N . GLU A 1 173 ? -11.961 22.453 6.586 1 86.56 173 GLU A N 1
ATOM 1244 C CA . GLU A 1 173 ? -13.109 23.328 6.406 1 86.56 173 GLU A CA 1
ATOM 1245 C C . GLU A 1 173 ? -12.984 24.578 7.266 1 86.56 173 GLU A C 1
ATOM 1247 O O . GLU A 1 173 ? -13.258 25.688 6.797 1 86.56 173 GLU A O 1
ATOM 1252 N N . SER A 1 174 ? -12.641 24.328 8.508 1 86 174 SER A N 1
ATOM 1253 C CA . SER A 1 174 ? -12.453 25.469 9.414 1 86 174 SER A CA 1
ATOM 1254 C C . SER A 1 174 ? -11.32 26.375 8.945 1 86 174 SER A C 1
ATOM 1256 O O . SER A 1 174 ? -11.43 27.594 9.008 1 86 174 SER A O 1
ATOM 1258 N N . ALA A 1 175 ? -10.281 25.75 8.492 1 88.44 175 ALA A N 1
ATOM 1259 C CA . ALA A 1 175 ? -9.148 26.531 7.984 1 88.44 175 ALA A CA 1
ATOM 1260 C C . ALA A 1 175 ? -9.547 27.344 6.75 1 88.44 175 ALA A C 1
ATOM 1262 O O . ALA A 1 175 ? -9.141 28.5 6.602 1 88.44 175 ALA A O 1
ATOM 1263 N N . HIS A 1 176 ? -10.297 26.766 5.906 1 87.94 176 HIS A N 1
ATOM 1264 C CA . HIS A 1 176 ? -10.773 27.469 4.715 1 87.94 176 HIS A CA 1
ATOM 1265 C C . HIS A 1 176 ? -11.672 28.641 5.086 1 87.94 176 HIS A C 1
ATOM 1267 O O . HIS A 1 176 ? -11.602 29.703 4.465 1 87.94 176 HIS A O 1
ATOM 1273 N N . ALA A 1 177 ? -12.445 28.391 6.059 1 87.94 177 ALA A N 1
ATOM 1274 C CA . ALA A 1 177 ? -13.344 29.438 6.531 1 87.94 177 ALA A CA 1
ATOM 1275 C C . ALA A 1 177 ? -12.555 30.625 7.082 1 87.94 177 ALA A C 1
ATOM 1277 O O . ALA A 1 177 ? -13 31.766 6.992 1 87.94 177 ALA A O 1
ATOM 1278 N N . LEU A 1 178 ? -11.43 30.375 7.59 1 90.88 178 LEU A N 1
ATOM 1279 C CA . LEU A 1 178 ? -10.578 31.422 8.141 1 90.88 178 LEU A CA 1
ATOM 1280 C C . LEU A 1 178 ? -9.766 32.094 7.043 1 90.88 178 LEU A C 1
ATOM 1282 O O . LEU A 1 178 ? -9 33.031 7.309 1 90.88 178 LEU A O 1
ATOM 1286 N N . GLY A 1 179 ? -9.844 31.547 5.75 1 90.31 179 GLY A N 1
ATOM 1287 C CA . GLY A 1 179 ? -9.242 32.219 4.609 1 90.31 179 GLY A CA 1
ATOM 1288 C C . GLY A 1 179 ? -7.938 31.594 4.16 1 90.31 179 GLY A C 1
ATOM 1289 O O . GLY A 1 179 ? -7.258 32.125 3.279 1 90.31 179 GLY A O 1
ATOM 1290 N N . TYR A 1 180 ? -7.602 30.531 4.754 1 91.75 180 TYR A N 1
ATOM 1291 C CA . TYR A 1 180 ? -6.359 29.891 4.348 1 91.75 180 TYR A CA 1
ATOM 1292 C C . TYR A 1 180 ? -6.543 29.125 3.047 1 91.75 180 TYR A C 1
ATOM 1294 O O . TYR A 1 180 ? -7.582 28.484 2.838 1 91.75 180 TYR A O 1
ATOM 1302 N N . PRO A 1 181 ? -5.543 29.234 2.164 1 94 181 PRO A N 1
ATOM 1303 C CA . PRO A 1 181 ? -5.613 28.438 0.938 1 94 181 PRO A CA 1
ATOM 1304 C C . PRO A 1 181 ? -5.246 26.969 1.165 1 94 181 PRO A C 1
ATOM 1306 O O . PRO A 1 181 ? -4.102 26.578 0.918 1 94 181 PRO A O 1
ATOM 1309 N N . VAL A 1 182 ? -6.18 26.219 1.494 1 93.12 182 VAL A N 1
ATOM 1310 C CA . VAL A 1 182 ? -5.988 24.828 1.919 1 93.12 182 VAL A CA 1
ATOM 1311 C C . VAL A 1 182 ? -5.367 24.016 0.782 1 93.12 182 VAL A C 1
ATOM 1313 O O . VAL A 1 182 ? -4.367 23.328 0.98 1 93.12 182 VAL A O 1
ATOM 1316 N N . ARG A 1 183 ? -5.84 24.172 -0.443 1 93.56 183 ARG A N 1
ATOM 1317 C CA . ARG A 1 183 ? -5.363 23.391 -1.577 1 93.56 183 ARG A CA 1
ATOM 1318 C C . ARG A 1 183 ? -3.91 23.719 -1.9 1 93.56 183 ARG A C 1
ATOM 1320 O O . ARG A 1 183 ? -3.115 22.812 -2.188 1 93.56 183 ARG A O 1
ATOM 1327 N N . THR A 1 184 ? -3.588 24.938 -1.858 1 95.69 184 THR A N 1
ATOM 1328 C CA . THR A 1 184 ? -2.232 25.375 -2.184 1 95.69 184 THR A CA 1
ATOM 1329 C C . THR A 1 184 ? -1.237 24.859 -1.148 1 95.69 184 THR A C 1
ATOM 1331 O O . THR A 1 184 ? -0.134 24.438 -1.499 1 95.69 184 THR A O 1
ATOM 1334 N N . ILE A 1 185 ? -1.642 24.906 0.078 1 95.56 185 ILE A N 1
ATOM 1335 C CA . ILE A 1 185 ? -0.756 24.453 1.147 1 95.56 185 ILE A CA 1
ATOM 1336 C C . ILE A 1 185 ? -0.574 22.938 1.064 1 95.56 185 ILE A C 1
ATOM 1338 O O . ILE A 1 185 ? 0.542 22.438 1.209 1 95.56 185 ILE A O 1
ATOM 1342 N N . ARG A 1 186 ? -1.645 22.25 0.783 1 96.38 186 ARG A N 1
ATOM 1343 C CA . ARG A 1 186 ? -1.549 20.797 0.6 1 96.38 186 ARG A CA 1
ATOM 1344 C C . ARG A 1 186 ? -0.673 20.453 -0.6 1 96.38 186 ARG A C 1
ATOM 1346 O O . ARG A 1 186 ? 0.117 19.516 -0.548 1 96.38 186 ARG A O 1
ATOM 1353 N N . PHE A 1 187 ? -0.815 21.266 -1.604 1 96.75 187 PHE A N 1
ATOM 1354 C CA . PHE A 1 187 ? 0.009 21.062 -2.787 1 96.75 187 PHE A CA 1
ATOM 1355 C C . PHE A 1 187 ? 1.486 21.234 -2.457 1 96.75 187 PHE A C 1
ATOM 1357 O O . PHE A 1 187 ? 2.322 20.422 -2.867 1 96.75 187 PHE A O 1
ATOM 1364 N N . GLY A 1 188 ? 1.771 22.266 -1.78 1 97.44 188 GLY A N 1
ATOM 1365 C CA . GLY A 1 188 ? 3.141 22.5 -1.354 1 97.44 188 GLY A CA 1
ATOM 1366 C C . GLY A 1 188 ? 3.701 21.391 -0.492 1 97.44 188 GLY A C 1
ATOM 1367 O O . GLY A 1 188 ? 4.852 20.984 -0.668 1 97.44 188 GLY A O 1
ATOM 1368 N N . ALA A 1 189 ? 2.891 20.922 0.445 1 97.38 189 ALA A N 1
ATOM 1369 C CA . ALA A 1 189 ? 3.305 19.828 1.313 1 97.38 189 ALA A CA 1
ATOM 1370 C C . ALA A 1 189 ? 3.594 18.562 0.503 1 97.38 189 ALA A C 1
ATOM 1372 O O . ALA A 1 189 ? 4.562 17.844 0.778 1 97.38 189 ALA A O 1
ATOM 1373 N N . LEU A 1 190 ? 2.805 18.328 -0.521 1 98 190 LEU A N 1
ATOM 1374 C CA . LEU A 1 190 ? 2.977 17.156 -1.362 1 98 190 LEU A CA 1
ATOM 1375 C C . LEU A 1 190 ? 4.246 17.266 -2.199 1 98 190 LEU A C 1
ATOM 1377 O O . LEU A 1 190 ? 4.977 16.281 -2.361 1 98 190 LEU A O 1
ATOM 1381 N N . LEU A 1 191 ? 4.496 18.438 -2.738 1 98.38 191 LEU A N 1
ATOM 1382 C CA . LEU A 1 191 ? 5.719 18.641 -3.506 1 98.38 191 LEU A CA 1
ATOM 1383 C C . LEU A 1 191 ? 6.953 18.422 -2.631 1 98.38 191 LEU A C 1
ATOM 1385 O O . LEU A 1 191 ? 7.934 17.812 -3.068 1 98.38 191 LEU A O 1
ATOM 1389 N N . PHE A 1 192 ? 6.832 18.984 -1.446 1 98.38 192 PHE A N 1
ATOM 1390 C CA . PHE A 1 192 ? 7.926 18.781 -0.498 1 98.38 192 PHE A CA 1
ATOM 1391 C C . PHE A 1 192 ? 8.117 17.297 -0.198 1 98.38 192 PHE A C 1
ATOM 1393 O O . PHE A 1 192 ? 9.25 16.812 -0.175 1 98.38 192 PHE A O 1
ATOM 1400 N N . GLY A 1 193 ? 7.039 16.625 0.063 1 98.12 193 GLY A N 1
ATOM 1401 C CA . GLY A 1 193 ? 7.105 15.203 0.3 1 98.12 193 GLY A CA 1
ATOM 1402 C C . GLY A 1 193 ? 7.684 14.43 -0.871 1 98.12 193 GLY A C 1
ATOM 1403 O O . GLY A 1 193 ? 8.477 13.5 -0.68 1 98.12 193 GLY A O 1
ATOM 1404 N N . GLY A 1 194 ? 7.262 14.789 -2.051 1 98.44 194 GLY A N 1
ATOM 1405 C CA . GLY A 1 194 ? 7.812 14.172 -3.246 1 98.44 194 GLY A CA 1
ATOM 1406 C C . GLY A 1 194 ? 9.305 14.375 -3.391 1 98.44 194 GLY A C 1
ATOM 1407 O O . GLY A 1 194 ? 10.031 13.453 -3.785 1 98.44 194 GLY A O 1
ATOM 1408 N N . ALA A 1 195 ? 9.734 15.555 -3.1 1 98.62 195 ALA A N 1
ATOM 1409 C CA . ALA A 1 195 ? 11.164 15.852 -3.15 1 98.62 195 ALA A CA 1
ATOM 1410 C C . ALA A 1 195 ? 11.93 14.984 -2.158 1 98.62 195 ALA A C 1
ATOM 1412 O O . ALA A 1 195 ? 13.008 14.469 -2.48 1 98.62 195 ALA A O 1
ATOM 1413 N N . CYS A 1 196 ? 11.391 14.867 -0.973 1 98.62 196 CYS A N 1
ATOM 1414 C CA . CYS A 1 196 ? 12.039 14.055 0.05 1 98.62 196 CYS A CA 1
ATOM 1415 C C . CYS A 1 196 ? 12.078 12.594 -0.36 1 98.62 196 CYS A C 1
ATOM 1417 O O . CYS A 1 196 ? 13.109 11.93 -0.233 1 98.62 196 CYS A O 1
ATOM 1419 N N . CYS A 1 197 ? 10.969 12.078 -0.869 1 98.44 197 CYS A N 1
ATOM 1420 C CA . CYS A 1 197 ? 10.938 10.711 -1.384 1 98.44 197 CYS A CA 1
ATOM 1421 C C . CYS A 1 197 ? 11.914 10.547 -2.541 1 98.44 197 CYS A C 1
ATOM 1423 O O . CYS A 1 197 ? 12.547 9.492 -2.678 1 98.44 197 CYS A O 1
ATOM 1425 N N . GLY A 1 198 ? 11.969 11.586 -3.332 1 98.62 198 GLY A N 1
ATOM 1426 C CA . GLY A 1 198 ? 12.906 11.562 -4.441 1 98.62 198 GLY A CA 1
ATOM 1427 C C . GLY A 1 198 ? 14.359 11.484 -3.994 1 98.62 198 GLY A C 1
ATOM 1428 O O . GLY A 1 198 ? 15.141 10.711 -4.543 1 98.62 198 GLY A O 1
ATOM 1429 N N . LEU A 1 199 ? 14.688 12.289 -3.023 1 98.31 199 LEU A N 1
ATOM 1430 C CA . LEU A 1 199 ? 16.031 12.242 -2.473 1 98.31 199 LEU A CA 1
ATOM 1431 C C . LEU A 1 199 ? 16.328 10.875 -1.881 1 98.31 199 LEU A C 1
ATOM 1433 O O . LEU A 1 199 ? 17.453 10.359 -2.025 1 98.31 199 LEU A O 1
ATOM 1437 N N . ALA A 1 200 ? 15.352 10.32 -1.193 1 98.31 200 ALA A N 1
ATOM 1438 C CA . ALA A 1 200 ? 15.5 8.984 -0.629 1 98.31 200 ALA A CA 1
ATOM 1439 C C . ALA A 1 200 ? 15.766 7.953 -1.723 1 98.31 200 ALA A C 1
ATOM 1441 O O . ALA A 1 200 ? 16.656 7.113 -1.586 1 98.31 200 ALA A O 1
ATOM 1442 N N . GLY A 1 201 ? 15.008 8.016 -2.791 1 97.94 201 GLY A N 1
ATOM 1443 C CA . GLY A 1 201 ? 15.219 7.113 -3.912 1 97.94 201 GLY A CA 1
ATOM 1444 C C . GLY A 1 201 ? 16.578 7.27 -4.559 1 97.94 201 GLY A C 1
ATOM 1445 O O . GLY A 1 201 ? 17.266 6.277 -4.84 1 97.94 201 GLY A O 1
ATOM 1446 N N . ALA A 1 202 ? 16.938 8.492 -4.789 1 97.56 202 ALA A N 1
ATOM 1447 C CA . ALA A 1 202 ? 18.25 8.766 -5.379 1 97.56 202 ALA A CA 1
ATOM 1448 C C . ALA A 1 202 ? 19.375 8.273 -4.477 1 97.56 202 ALA A C 1
ATOM 1450 O O . ALA A 1 202 ? 20.391 7.777 -4.961 1 97.56 202 ALA A O 1
ATOM 1451 N N . TYR A 1 203 ? 19.203 8.453 -3.191 1 96.62 203 TYR A N 1
ATOM 1452 C CA . TYR A 1 203 ? 20.203 7.977 -2.238 1 96.62 203 TYR A CA 1
ATOM 1453 C C . TYR A 1 203 ? 20.422 6.473 -2.383 1 96.62 203 TYR A C 1
ATOM 1455 O O . TYR A 1 203 ? 21.547 5.996 -2.299 1 96.62 203 TYR A O 1
ATOM 1463 N N . LEU A 1 204 ? 19.438 5.762 -2.627 1 94.94 204 LEU A N 1
ATOM 1464 C CA . LEU A 1 204 ? 19.531 4.312 -2.754 1 94.94 204 LEU A CA 1
ATOM 1465 C C . LEU A 1 204 ? 20.359 3.924 -3.969 1 94.94 204 LEU A C 1
ATOM 1467 O O . LEU A 1 204 ? 21.219 3.039 -3.885 1 94.94 204 LEU A O 1
ATOM 1471 N N . SER A 1 205 ? 20.156 4.586 -5.074 1 94.69 205 SER A N 1
ATOM 1472 C CA . SER A 1 205 ? 20.812 4.176 -6.312 1 94.69 205 SER A CA 1
ATOM 1473 C C . SER A 1 205 ? 22.188 4.82 -6.453 1 94.69 205 SER A C 1
ATOM 1475 O O . SER A 1 205 ? 23.062 4.277 -7.125 1 94.69 205 SER A O 1
ATOM 1477 N N . LEU A 1 206 ? 22.422 5.965 -5.781 1 93.56 206 LEU A N 1
ATOM 1478 C CA . LEU A 1 206 ? 23.656 6.699 -5.988 1 93.56 206 LEU A CA 1
ATOM 1479 C C . LEU A 1 206 ? 24.672 6.367 -4.898 1 93.56 206 LEU A C 1
ATOM 1481 O O . LEU A 1 206 ? 25.891 6.418 -5.133 1 93.56 206 LEU A O 1
ATOM 1485 N N . ILE A 1 207 ? 24.125 6.066 -3.719 1 90.88 207 ILE A N 1
ATOM 1486 C CA . ILE A 1 207 ? 25.062 5.996 -2.596 1 90.88 207 ILE A CA 1
ATOM 1487 C C . ILE A 1 207 ? 24.938 4.629 -1.919 1 90.88 207 ILE A C 1
ATOM 1489 O O . ILE A 1 207 ? 25.938 3.908 -1.794 1 90.88 207 ILE A O 1
ATOM 1493 N N . TYR A 1 208 ? 23.75 4.266 -1.556 1 89.44 208 TYR A N 1
ATOM 1494 C CA . TYR A 1 208 ? 23.578 3.037 -0.792 1 89.44 208 TYR A CA 1
ATOM 1495 C C . TYR A 1 208 ? 24 1.821 -1.609 1 89.44 208 TYR A C 1
ATOM 1497 O O . TYR A 1 208 ? 24.781 0.996 -1.142 1 89.44 208 TYR A O 1
ATOM 1505 N N . THR A 1 209 ? 23.469 1.696 -2.734 1 88.38 209 THR A N 1
ATOM 1506 C CA . THR A 1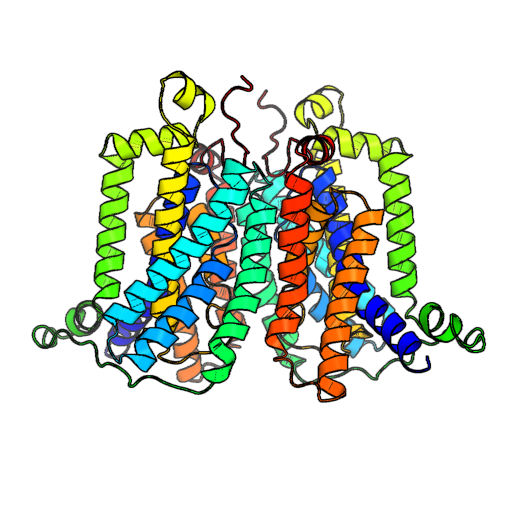 209 ? 23.875 0.738 -3.762 1 88.38 209 THR A CA 1
ATOM 1507 C C . THR A 1 209 ? 24.078 1.437 -5.102 1 88.38 209 THR A C 1
ATOM 1509 O O . THR A 1 209 ? 23.125 1.582 -5.883 1 88.38 209 THR A O 1
ATOM 1512 N N . PRO A 1 210 ? 25.312 1.813 -5.316 1 90.44 210 PRO A N 1
ATOM 1513 C CA . PRO A 1 210 ? 25.578 2.67 -6.477 1 90.44 210 PRO A CA 1
ATOM 1514 C C . PRO A 1 210 ? 25.406 1.933 -7.801 1 90.44 210 PRO A C 1
ATOM 1516 O O . PRO A 1 210 ? 26.328 1.896 -8.609 1 90.44 210 PRO A O 1
ATOM 1519 N N . MET A 1 211 ? 24.297 1.4 -7.996 1 92 211 MET A N 1
ATOM 1520 C CA . MET A 1 211 ? 23.859 0.73 -9.211 1 92 211 MET A CA 1
ATOM 1521 C C . MET A 1 211 ? 22.344 0.739 -9.328 1 92 211 MET A C 1
ATOM 1523 O O . MET A 1 211 ? 21.641 0.861 -8.32 1 92 211 MET A O 1
ATOM 1527 N N . TRP A 1 212 ? 21.922 0.627 -10.516 1 92.5 212 TRP A N 1
ATOM 1528 C CA . TRP A 1 212 ? 20.484 0.541 -10.727 1 92.5 212 TRP A CA 1
ATOM 1529 C C . TRP A 1 212 ? 20.016 -0.912 -10.734 1 92.5 212 TRP A C 1
ATOM 1531 O O . TRP A 1 212 ? 20.578 -1.743 -11.453 1 92.5 212 TRP A O 1
ATOM 1541 N N . VAL A 1 213 ? 19.188 -1.195 -9.883 1 87.56 213 VAL A N 1
ATOM 1542 C CA . VAL A 1 213 ? 18.516 -2.49 -9.844 1 87.56 213 VAL A CA 1
ATOM 1543 C C . VAL A 1 213 ? 17 -2.285 -9.883 1 87.56 213 VAL A C 1
ATOM 1545 O O . VAL A 1 213 ? 16.469 -1.429 -9.18 1 87.56 213 VAL A O 1
ATOM 1548 N N . GLU A 1 214 ? 16.406 -3.041 -10.766 1 85.5 214 GLU A N 1
ATOM 1549 C CA . GLU A 1 214 ? 14.945 -2.965 -10.82 1 85.5 214 GLU A CA 1
ATOM 1550 C C . GLU A 1 214 ? 14.328 -3.236 -9.445 1 85.5 214 GLU A C 1
ATOM 1552 O O . GLU A 1 214 ? 14.734 -4.164 -8.75 1 85.5 214 GLU A O 1
ATOM 1557 N N . ASN A 1 215 ? 13.359 -2.361 -8.992 1 84.94 215 ASN A N 1
ATOM 1558 C CA . ASN A 1 215 ? 12.625 -2.492 -7.734 1 84.94 215 ASN A CA 1
ATOM 1559 C C . ASN A 1 215 ? 13.555 -2.389 -6.527 1 84.94 215 ASN A C 1
ATOM 1561 O O . ASN A 1 215 ? 13.352 -3.076 -5.527 1 84.94 215 ASN A O 1
ATOM 1565 N N . MET A 1 216 ? 14.57 -1.604 -6.656 1 89.69 216 MET A N 1
ATOM 1566 C CA . MET A 1 216 ? 15.586 -1.537 -5.613 1 89.69 216 MET A CA 1
ATOM 1567 C C . MET A 1 216 ? 15.016 -0.92 -4.34 1 89.69 216 MET A C 1
ATOM 1569 O O . MET A 1 216 ? 15.602 -1.064 -3.262 1 89.69 216 MET A O 1
ATOM 1573 N N . VAL A 1 217 ? 13.914 -0.149 -4.473 1 91.69 217 VAL A N 1
ATOM 1574 C CA . VAL A 1 217 ? 13.312 0.418 -3.273 1 91.69 217 VAL A CA 1
ATOM 1575 C C . VAL A 1 217 ? 12.797 -0.705 -2.375 1 91.69 217 VAL A C 1
ATOM 1577 O O . VAL A 1 217 ? 12.844 -0.598 -1.146 1 91.69 217 VAL A O 1
ATOM 1580 N N . ALA A 1 218 ? 12.297 -1.694 -2.947 1 85.31 218 ALA A N 1
ATOM 1581 C CA . ALA A 1 218 ? 11.992 -2.967 -2.295 1 85.31 218 ALA A CA 1
ATOM 1582 C C . ALA A 1 218 ? 11.094 -2.762 -1.083 1 85.31 218 ALA A C 1
ATOM 1584 O O . ALA A 1 218 ? 11.352 -3.297 -0.005 1 85.31 218 ALA A O 1
ATOM 1585 N N . GLY A 1 219 ? 10.047 -1.879 -1.156 1 84.38 219 GLY A N 1
ATOM 1586 C CA . GLY A 1 219 ? 9.047 -1.757 -0.109 1 84.38 219 GLY A CA 1
ATOM 1587 C C . GLY A 1 219 ? 9.375 -0.681 0.908 1 84.38 219 GLY A C 1
ATOM 1588 O O . GLY A 1 219 ? 8.578 -0.396 1.799 1 84.38 219 GLY A O 1
ATOM 1589 N N . ARG A 1 220 ? 10.492 -0.077 0.82 1 89.38 220 ARG A N 1
ATOM 1590 C CA . ARG A 1 220 ? 10.883 0.953 1.777 1 89.38 220 ARG A CA 1
ATOM 1591 C C . ARG A 1 220 ? 9.875 2.1 1.786 1 89.38 220 ARG A C 1
ATOM 1593 O O . ARG A 1 220 ? 9.695 2.77 2.807 1 89.38 220 ARG A O 1
ATOM 1600 N N . GLY A 1 221 ? 9.281 2.35 0.644 1 92.62 221 GLY A N 1
ATOM 1601 C CA . GLY A 1 221 ? 8.234 3.357 0.617 1 92.62 221 GLY A CA 1
ATOM 1602 C C . GLY A 1 221 ? 7.066 3.029 1.528 1 92.62 221 GLY A C 1
ATOM 1603 O O . GLY A 1 221 ? 6.531 3.912 2.199 1 92.62 221 GLY A O 1
ATOM 1604 N N . TRP A 1 222 ? 6.691 1.795 1.563 1 88.31 222 TRP A N 1
ATOM 1605 C CA . TRP A 1 222 ? 5.625 1.321 2.441 1 88.31 222 TRP A CA 1
ATOM 1606 C C . TRP A 1 222 ? 6.047 1.407 3.904 1 88.31 222 TRP A C 1
ATOM 1608 O O . TRP A 1 222 ? 5.246 1.782 4.766 1 88.31 222 TRP A O 1
ATOM 1618 N N . ILE A 1 223 ? 7.242 1.059 4.086 1 86.5 223 ILE A N 1
ATOM 1619 C CA . ILE A 1 223 ? 7.762 1.112 5.445 1 86.5 223 ILE A CA 1
ATOM 1620 C C . ILE A 1 223 ? 7.766 2.557 5.941 1 86.5 223 ILE A C 1
ATOM 1622 O O . ILE A 1 223 ? 7.398 2.828 7.086 1 86.5 223 ILE A O 1
ATOM 1626 N N . ALA A 1 224 ? 8.195 3.393 5.055 1 93.31 224 ALA A N 1
ATOM 1627 C CA . ALA A 1 224 ? 8.219 4.809 5.418 1 93.31 224 ALA A CA 1
ATOM 1628 C C . ALA A 1 224 ? 6.82 5.301 5.785 1 93.31 224 ALA A C 1
ATOM 1630 O O . ALA A 1 224 ? 6.656 6.07 6.734 1 93.31 224 ALA A O 1
ATOM 1631 N N . LEU A 1 225 ? 5.883 4.898 5.035 1 92.06 225 LEU A N 1
ATOM 1632 C CA . LEU A 1 225 ? 4.5 5.273 5.309 1 92.06 225 LEU A CA 1
ATOM 1633 C C . LEU A 1 225 ? 4.051 4.742 6.668 1 92.06 225 LEU A C 1
ATOM 1635 O O . LEU A 1 225 ? 3.434 5.469 7.449 1 92.06 225 LEU A O 1
ATOM 1639 N N . ALA A 1 226 ? 4.324 3.512 6.926 1 86.69 226 ALA A N 1
ATOM 1640 C CA . ALA A 1 226 ? 3.965 2.906 8.203 1 86.69 226 ALA A CA 1
ATOM 1641 C C . ALA A 1 226 ? 4.695 3.588 9.359 1 86.69 226 ALA A C 1
ATOM 1643 O O . ALA A 1 226 ? 4.125 3.77 10.438 1 86.69 226 ALA A O 1
ATOM 1644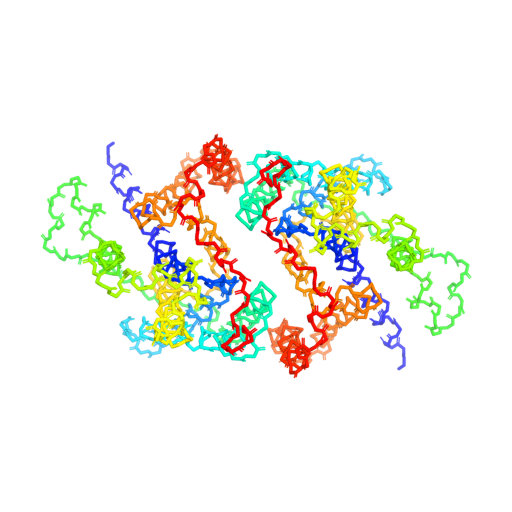 N N . LEU A 1 227 ? 5.898 3.936 9.117 1 87.94 227 LEU A N 1
ATOM 1645 C CA . LEU A 1 227 ? 6.738 4.547 10.141 1 87.94 227 LEU A CA 1
ATOM 1646 C C . LEU A 1 227 ? 6.152 5.875 10.602 1 87.94 227 LEU A C 1
ATOM 1648 O O . LEU A 1 227 ? 6.266 6.234 11.781 1 87.94 227 LEU A O 1
ATOM 1652 N N . THR A 1 228 ? 5.578 6.664 9.688 1 90.56 228 THR A N 1
ATOM 1653 C CA . THR A 1 228 ? 4.988 7.941 10.07 1 90.56 228 THR A CA 1
ATOM 1654 C C . THR A 1 228 ? 3.883 7.742 11.102 1 90.56 228 THR A C 1
ATOM 1656 O O . THR A 1 228 ? 3.799 8.484 12.078 1 90.56 228 THR A O 1
ATOM 1659 N N . THR A 1 229 ? 3.121 6.75 10.852 1 83.88 229 THR A N 1
ATOM 1660 C CA . THR A 1 229 ? 2.012 6.48 11.758 1 83.88 229 THR A CA 1
ATOM 1661 C C . THR A 1 229 ? 2.521 5.918 13.086 1 83.88 229 THR A C 1
ATOM 1663 O O . THR A 1 229 ? 2.053 6.312 14.156 1 83.88 229 THR A O 1
ATOM 1666 N N . PHE A 1 230 ? 3.463 5.094 12.93 1 81 230 PHE A N 1
ATOM 1667 C CA . PHE A 1 230 ? 4.004 4.484 14.141 1 81 230 PHE A CA 1
ATOM 1668 C C . PHE A 1 230 ? 4.723 5.523 14.992 1 81 230 PHE A C 1
ATOM 1670 O O . PHE A 1 230 ? 4.754 5.41 16.219 1 81 230 PHE A O 1
ATOM 1677 N N . ALA A 1 231 ? 5.289 6.418 14.328 1 85.94 231 ALA A N 1
ATOM 1678 C CA . ALA A 1 231 ? 6.012 7.48 15.016 1 85.94 231 ALA A CA 1
ATOM 1679 C C . ALA A 1 231 ? 5.059 8.562 15.508 1 85.94 231 ALA A C 1
ATOM 1681 O O . ALA A 1 231 ? 5.496 9.594 16.016 1 85.94 231 ALA A O 1
ATOM 1682 N N . THR A 1 232 ? 3.723 8.328 15.367 1 84.81 232 THR A N 1
ATOM 1683 C CA . THR A 1 232 ? 2.686 9.25 15.805 1 84.81 232 THR A CA 1
ATOM 1684 C C . THR A 1 232 ? 2.936 10.648 15.258 1 84.81 232 THR A C 1
ATOM 1686 O O . THR A 1 232 ? 2.793 11.641 15.977 1 84.81 232 THR A O 1
ATOM 1689 N N . TRP A 1 233 ? 3.477 10.766 14.102 1 90.12 233 TRP A N 1
ATOM 1690 C CA . TRP A 1 233 ? 3.645 11.984 13.312 1 90.12 233 TRP A CA 1
ATOM 1691 C C . TRP A 1 233 ? 4.559 12.977 14.031 1 90.12 233 TRP A C 1
ATOM 1693 O O . TRP A 1 233 ? 4.293 14.18 14.047 1 90.12 233 TRP A O 1
ATOM 1703 N N . ARG A 1 234 ? 5.547 12.445 14.703 1 91.75 234 ARG A N 1
ATOM 1704 C CA . ARG A 1 234 ? 6.594 13.266 15.305 1 91.75 234 ARG A CA 1
ATOM 1705 C C . ARG A 1 234 ? 7.941 13.008 14.641 1 91.75 234 ARG A C 1
ATOM 1707 O O . ARG A 1 234 ? 8.398 11.859 14.578 1 91.75 234 ARG A O 1
ATOM 1714 N N . PRO A 1 235 ? 8.555 14.062 14.273 1 95.38 235 PRO A N 1
ATOM 1715 C CA . PRO A 1 235 ? 9.781 13.906 13.5 1 95.38 235 PRO A CA 1
ATOM 1716 C C . PRO A 1 235 ? 10.875 13.164 14.266 1 95.38 235 PRO A C 1
ATOM 1718 O O . PRO A 1 235 ? 11.562 12.305 13.703 1 95.38 235 PRO A O 1
ATOM 1721 N N . LEU A 1 236 ? 11.047 13.406 15.508 1 92.19 236 LEU A N 1
ATOM 1722 C CA . LEU A 1 236 ? 12.102 12.781 16.297 1 92.19 236 LEU A CA 1
ATOM 1723 C C . LEU A 1 236 ? 11.852 11.281 16.453 1 92.19 236 LEU A C 1
ATOM 1725 O O . LEU A 1 236 ? 12.797 10.492 16.469 1 92.19 236 LEU A O 1
ATOM 1729 N N . ARG A 1 237 ? 10.648 10.945 16.594 1 90.75 237 ARG A N 1
ATOM 1730 C CA . ARG A 1 237 ? 10.328 9.523 16.688 1 90.75 237 ARG A CA 1
ATOM 1731 C C . ARG A 1 237 ? 10.562 8.828 15.344 1 90.75 237 ARG A C 1
ATOM 1733 O O . ARG A 1 237 ? 10.922 7.648 15.312 1 90.75 237 ARG A O 1
ATOM 1740 N N . ILE A 1 238 ? 10.289 9.555 14.273 1 93.94 238 ILE A N 1
ATOM 1741 C CA . ILE A 1 238 ? 10.57 9.016 12.953 1 93.94 238 ILE A CA 1
ATOM 1742 C C . ILE A 1 238 ? 12.062 8.734 12.812 1 93.94 238 ILE A C 1
ATOM 1744 O O . ILE A 1 238 ? 12.461 7.707 12.258 1 93.94 238 ILE A O 1
ATOM 1748 N N . LEU A 1 239 ? 12.852 9.68 13.359 1 94.56 239 LEU A N 1
ATOM 1749 C CA . LEU A 1 239 ? 14.305 9.5 13.328 1 94.56 239 LEU A CA 1
ATOM 1750 C C . LEU A 1 239 ? 14.703 8.211 14.039 1 94.56 239 LEU A C 1
ATOM 1752 O O . LEU A 1 239 ? 15.469 7.41 13.5 1 94.56 239 LEU A O 1
ATOM 1756 N N . PHE A 1 240 ? 14.172 7.961 15.18 1 90.25 240 PHE A N 1
ATOM 1757 C CA . PHE A 1 240 ? 14.5 6.766 15.945 1 90.25 240 PHE A CA 1
ATOM 1758 C C . PHE A 1 240 ? 13.992 5.516 15.234 1 90.25 240 PHE A C 1
ATOM 1760 O O . PHE A 1 240 ? 14.664 4.48 15.234 1 90.25 240 PHE A O 1
ATOM 1767 N N . GLY A 1 241 ? 12.805 5.66 14.703 1 87.94 241 GLY A N 1
ATOM 1768 C CA . GLY A 1 241 ? 12.273 4.539 13.953 1 87.94 241 GLY A CA 1
ATOM 1769 C C . GLY A 1 241 ? 13.117 4.18 12.742 1 87.94 241 GLY A C 1
ATOM 1770 O O . GLY A 1 241 ? 13.352 3 12.469 1 87.94 241 GLY A O 1
ATOM 1771 N N . ALA A 1 242 ? 13.484 5.16 12.016 1 92.06 242 ALA A N 1
ATOM 1772 C CA . ALA A 1 242 ? 14.312 4.93 10.836 1 92.06 242 ALA A CA 1
ATOM 1773 C C . ALA A 1 242 ? 15.633 4.262 11.219 1 92.06 242 ALA A C 1
ATOM 1775 O O . ALA A 1 242 ? 16.094 3.357 10.523 1 92.06 242 ALA A O 1
ATOM 1776 N N . LEU A 1 243 ? 16.234 4.711 12.305 1 87.81 243 LEU A N 1
ATOM 1777 C CA . LEU A 1 243 ? 17.484 4.133 12.781 1 87.81 243 LEU A CA 1
ATOM 1778 C C . LEU A 1 243 ? 17.266 2.693 13.242 1 87.81 243 LEU A C 1
ATOM 1780 O O . LEU A 1 243 ? 18.141 1.842 13.055 1 87.81 243 LEU A O 1
ATOM 1784 N N . LEU A 1 244 ? 16.172 2.488 13.812 1 83.75 244 LEU A N 1
ATOM 1785 C CA . LEU A 1 244 ? 15.852 1.135 14.25 1 83.75 244 LEU A CA 1
ATOM 1786 C C . LEU A 1 244 ? 15.727 0.191 13.062 1 83.75 244 LEU A C 1
ATOM 1788 O O . LEU A 1 244 ? 16.328 -0.891 13.055 1 83.75 244 LEU A O 1
ATOM 1792 N N . PHE A 1 245 ? 14.992 0.606 12.109 1 84.19 245 PHE A N 1
ATOM 1793 C CA . PHE A 1 245 ? 14.805 -0.239 10.938 1 84.19 245 PHE A CA 1
ATOM 1794 C C . PHE A 1 245 ? 16.109 -0.425 10.18 1 84.19 245 PHE A C 1
ATOM 1796 O O . PHE A 1 245 ? 16.422 -1.525 9.719 1 84.19 245 PHE A O 1
ATOM 1803 N N . GLY A 1 246 ? 16.875 0.658 10.031 1 83.75 246 GLY A N 1
ATOM 1804 C CA . GLY A 1 246 ? 18.188 0.538 9.43 1 83.75 246 GLY A CA 1
ATOM 1805 C C . GLY A 1 246 ? 19.109 -0.372 10.211 1 83.75 246 GLY A C 1
ATOM 1806 O O . GLY A 1 246 ? 19.844 -1.17 9.633 1 83.75 246 GLY A O 1
ATOM 1807 N N . GLY A 1 247 ? 19.109 -0.286 11.492 1 83 247 GLY A N 1
ATOM 1808 C CA . GLY A 1 247 ? 19.922 -1.133 12.352 1 83 247 GLY A CA 1
ATOM 1809 C C . GLY A 1 247 ? 19.562 -2.604 12.25 1 83 247 GLY A C 1
ATOM 1810 O O . GLY A 1 247 ? 20.438 -3.459 12.18 1 83 247 GLY A O 1
ATOM 1811 N N . VAL A 1 248 ? 18.344 -2.848 12.25 1 78.69 248 VAL A N 1
ATOM 1812 C CA . VAL A 1 248 ? 17.891 -4.23 12.156 1 78.69 248 VAL A CA 1
ATOM 1813 C C . VAL A 1 248 ? 18.312 -4.824 10.812 1 78.69 248 VAL A C 1
ATOM 1815 O O . VAL A 1 248 ? 18.719 -5.984 10.75 1 78.69 248 VAL A O 1
ATOM 1818 N N . THR A 1 249 ? 18.156 -4.07 9.805 1 77.25 249 THR A N 1
ATOM 1819 C CA . THR A 1 249 ? 18.547 -4.523 8.477 1 77.25 249 THR A CA 1
ATOM 1820 C C . THR A 1 249 ? 20.031 -4.867 8.445 1 77.25 249 THR A C 1
ATOM 1822 O O . THR A 1 249 ? 20.422 -5.914 7.914 1 77.25 249 THR A O 1
ATOM 1825 N N . ILE A 1 250 ? 20.828 -3.992 9.039 1 80.94 250 ILE A N 1
ATOM 1826 C CA . ILE A 1 250 ? 22.281 -4.199 9.008 1 80.94 250 ILE A CA 1
ATOM 1827 C C . ILE A 1 250 ? 22.656 -5.355 9.93 1 80.94 250 ILE A C 1
ATOM 1829 O O . ILE A 1 250 ? 23.562 -6.129 9.633 1 80.94 250 ILE A O 1
ATOM 1833 N N . LEU A 1 251 ? 21.953 -5.418 11.016 1 76.75 251 LEU A N 1
ATOM 1834 C CA . LEU A 1 251 ? 22.203 -6.523 11.938 1 76.75 251 LEU A CA 1
ATOM 1835 C C . LEU A 1 251 ? 21.938 -7.863 11.266 1 76.75 251 LEU A C 1
ATOM 1837 O O . LEU A 1 251 ? 22.641 -8.844 11.508 1 76.75 251 LEU A O 1
ATOM 1841 N N . GLN A 1 252 ? 20.938 -7.848 10.453 1 73.31 252 GLN A N 1
ATOM 1842 C CA . GLN A 1 252 ? 20.625 -9.055 9.703 1 73.31 252 GLN A CA 1
ATOM 1843 C C . GLN A 1 252 ? 21.797 -9.469 8.805 1 73.31 252 GLN A C 1
ATOM 1845 O O . GLN A 1 252 ? 22.203 -10.633 8.797 1 73.31 252 GLN A O 1
ATOM 1850 N N . PHE A 1 253 ? 22.328 -8.539 8.141 1 70.19 253 PHE A N 1
ATOM 1851 C CA . PHE A 1 253 ? 23.438 -8.812 7.227 1 70.19 253 PHE A CA 1
ATOM 1852 C C . PHE A 1 253 ? 24.688 -9.203 7.996 1 70.19 253 PHE A C 1
ATOM 1854 O O . PHE A 1 253 ? 25.453 -10.062 7.559 1 70.19 253 PHE A O 1
ATOM 1861 N N . TYR A 1 254 ? 24.828 -8.547 9.102 1 74.94 254 TYR A N 1
ATOM 1862 C CA . TYR A 1 254 ? 26 -8.844 9.93 1 74.94 254 TYR A CA 1
ATOM 1863 C C . TYR A 1 254 ? 25.938 -10.273 10.461 1 74.94 254 TYR A C 1
ATOM 1865 O O . TYR A 1 254 ? 26.938 -11 10.414 1 74.94 254 TYR A O 1
ATOM 1873 N N . LEU A 1 255 ? 24.812 -10.633 10.961 1 73.94 255 LEU A N 1
ATOM 1874 C CA . LEU A 1 255 ? 24.656 -11.969 11.516 1 73.94 255 LEU A CA 1
ATOM 1875 C C . LEU A 1 255 ? 24.812 -13.023 10.422 1 73.94 255 LEU A C 1
ATOM 1877 O O . LEU A 1 255 ? 25.375 -14.094 10.664 1 73.94 255 LEU A O 1
ATOM 1881 N N . GLN A 1 256 ? 24.344 -12.703 9.32 1 69.5 256 GLN A N 1
ATOM 1882 C CA . GLN A 1 256 ? 24.531 -13.602 8.188 1 69.5 256 GLN A CA 1
ATOM 1883 C C . GLN A 1 256 ? 26.016 -13.734 7.832 1 69.5 256 GLN A C 1
ATOM 1885 O O . GLN A 1 256 ? 26.469 -14.82 7.465 1 69.5 256 GLN A O 1
ATOM 1890 N N . GLY A 1 257 ? 26.703 -12.664 7.996 1 67.69 257 GLY A N 1
ATOM 1891 C CA . GLY A 1 257 ? 28.125 -12.656 7.676 1 67.69 257 GLY A CA 1
ATOM 1892 C C . GLY A 1 257 ? 28.953 -13.461 8.648 1 67.69 257 GLY A C 1
ATOM 1893 O O . GLY A 1 257 ? 29.938 -14.086 8.258 1 67.69 257 GLY A O 1
ATOM 1894 N N . ILE A 1 258 ? 28.562 -13.477 9.883 1 70.56 258 ILE A N 1
ATOM 1895 C CA . ILE A 1 258 ? 29.375 -14.188 10.867 1 70.56 258 ILE A CA 1
ATOM 1896 C C . ILE A 1 258 ? 28.922 -15.648 10.953 1 70.56 258 ILE A C 1
ATOM 1898 O O . ILE A 1 258 ? 29.391 -16.391 11.812 1 70.56 258 ILE A O 1
ATOM 1902 N N . GLY A 1 259 ? 27.984 -16.078 10.109 1 64.69 259 GLY A N 1
ATOM 1903 C CA . GLY A 1 259 ? 27.656 -17.5 9.992 1 64.69 259 GLY A CA 1
ATOM 1904 C C . GLY A 1 259 ? 26.469 -17.906 10.844 1 64.69 259 GLY A C 1
ATOM 1905 O O . GLY A 1 259 ? 26.172 -19.094 10.984 1 64.69 259 GLY A O 1
ATOM 1906 N N . VAL A 1 260 ? 26.031 -17.016 11.688 1 61.19 260 VAL A N 1
ATOM 1907 C CA . VAL A 1 260 ? 24.859 -17.406 12.469 1 61.19 260 VAL A CA 1
ATOM 1908 C C . VAL A 1 260 ? 23.672 -17.672 11.539 1 61.19 260 VAL A C 1
ATOM 1910 O O . VAL A 1 260 ? 23.312 -16.812 10.727 1 61.19 260 VAL A O 1
ATOM 1913 N N . SER A 1 261 ? 23.422 -18.875 11.203 1 58.19 261 SER A N 1
ATOM 1914 C CA . SER A 1 261 ? 22.422 -19.375 10.258 1 58.19 261 SER A CA 1
ATOM 1915 C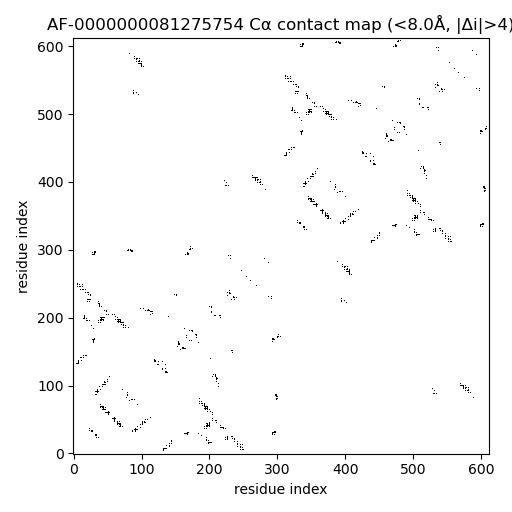 C . SER A 1 261 ? 21.016 -18.922 10.648 1 58.19 261 SER A C 1
ATOM 1917 O O . SER A 1 261 ? 20.094 -19.734 10.711 1 58.19 261 SER A O 1
ATOM 1919 N N . VAL A 1 262 ? 20.906 -17.844 11.297 1 59.06 262 VAL A N 1
ATOM 1920 C CA . VAL A 1 262 ? 19.516 -17.422 11.414 1 59.06 262 VAL A CA 1
ATOM 1921 C C . VAL A 1 262 ? 18.922 -17.172 10.031 1 59.06 262 VAL A C 1
ATOM 1923 O O . VAL A 1 262 ? 19.531 -16.469 9.211 1 59.06 262 VAL A O 1
ATOM 1926 N N . PRO A 1 263 ? 17.922 -17.969 9.695 1 59 263 PRO A N 1
ATOM 1927 C CA . PRO A 1 263 ? 17.328 -17.75 8.375 1 59 263 PRO A CA 1
ATOM 1928 C C . PRO A 1 263 ? 17.078 -16.281 8.078 1 59 263 PRO A C 1
ATOM 1930 O O . PRO A 1 263 ? 16.547 -15.555 8.922 1 59 263 PRO A O 1
ATOM 1933 N N . SER A 1 264 ? 17.828 -15.68 7.133 1 59.5 264 SER A N 1
ATOM 1934 C CA . SER A 1 264 ? 17.703 -14.289 6.695 1 59.5 264 SER A CA 1
ATOM 1935 C C . SER A 1 264 ? 16.25 -13.828 6.723 1 59.5 264 SER A C 1
ATOM 1937 O O . SER A 1 264 ? 15.984 -12.641 6.918 1 59.5 264 SER A O 1
ATOM 1939 N N . GLN A 1 265 ? 15.398 -14.758 6.719 1 57.75 265 GLN A N 1
ATOM 1940 C CA . GLN A 1 265 ? 13.969 -14.453 6.645 1 57.75 265 GLN A CA 1
ATOM 1941 C C . GLN A 1 265 ? 13.43 -14.008 8 1 57.75 265 GLN A C 1
ATOM 1943 O O . GLN A 1 265 ? 12.57 -13.133 8.078 1 57.75 265 GLN A O 1
ATOM 1948 N N . ILE A 1 266 ? 13.969 -14.617 9.062 1 60.94 266 ILE A N 1
ATOM 1949 C CA . ILE A 1 266 ? 13.523 -14.227 10.398 1 60.94 266 ILE A CA 1
ATOM 1950 C C . ILE A 1 266 ? 13.945 -12.789 10.688 1 60.94 266 ILE A C 1
ATOM 1952 O O . ILE A 1 266 ? 13.156 -12 11.219 1 60.94 266 ILE A O 1
ATOM 1956 N N . LEU A 1 267 ? 15.094 -12.602 10.242 1 58.56 267 LEU A N 1
ATOM 1957 C CA . LEU A 1 267 ? 15.602 -11.266 10.539 1 58.56 267 LEU A CA 1
ATOM 1958 C C . LEU A 1 267 ? 14.914 -10.219 9.672 1 58.56 267 LEU A C 1
ATOM 1960 O O . LEU A 1 267 ? 14.695 -9.086 10.109 1 58.56 267 LEU A O 1
ATOM 1964 N N . SER A 1 268 ? 14.523 -10.633 8.477 1 55.56 268 SER A N 1
ATOM 1965 C CA . SER A 1 268 ? 13.789 -9.695 7.629 1 55.56 268 SER A CA 1
ATOM 1966 C C . SER A 1 268 ? 12.398 -9.422 8.188 1 55.56 268 SER A C 1
ATOM 1968 O O . SER A 1 268 ? 11.812 -8.375 7.922 1 55.56 268 SER A O 1
ATOM 1970 N N . MET A 1 269 ? 12 -10.383 9.023 1 62.5 269 MET A N 1
ATOM 1971 C CA . MET A 1 269 ? 10.664 -10.25 9.602 1 62.5 269 MET A CA 1
ATOM 1972 C C . MET A 1 269 ? 10.703 -9.422 10.883 1 62.5 269 MET A C 1
ATOM 1974 O O . MET A 1 269 ? 9.688 -8.867 11.305 1 62.5 269 MET A O 1
ATOM 1978 N N . ALA A 1 270 ? 11.898 -9.383 11.477 1 63.47 270 ALA A N 1
ATOM 1979 C CA . ALA A 1 270 ? 12.023 -8.82 12.812 1 63.47 270 ALA A CA 1
ATOM 1980 C C . ALA A 1 270 ? 11.547 -7.367 12.844 1 63.47 270 ALA A C 1
ATOM 1982 O O . ALA A 1 270 ? 10.789 -6.973 13.734 1 63.47 270 ALA A O 1
ATOM 1983 N N . PRO A 1 271 ? 12.055 -6.629 11.797 1 59.16 271 PRO A N 1
ATOM 1984 C CA . PRO A 1 271 ? 11.586 -5.242 11.859 1 59.16 271 PRO A CA 1
ATOM 1985 C C . PRO A 1 271 ? 10.07 -5.129 11.773 1 59.16 271 PRO A C 1
ATOM 1987 O O . PRO A 1 271 ? 9.469 -4.273 12.43 1 59.16 271 PRO A O 1
ATOM 1990 N N . PHE A 1 272 ? 9.516 -6.004 11.188 1 60.16 272 PHE A N 1
ATOM 1991 C CA . PHE A 1 272 ? 8.078 -5.906 10.969 1 60.16 272 PHE A CA 1
ATOM 1992 C C . PHE A 1 272 ? 7.301 -6.434 12.164 1 60.16 272 PHE A C 1
ATOM 1994 O O . PHE A 1 272 ? 6.254 -5.895 12.523 1 60.16 272 PHE A O 1
ATOM 2001 N N . ALA A 1 273 ? 7.891 -7.531 12.766 1 66.56 273 ALA A N 1
ATOM 2002 C CA . ALA A 1 273 ? 7.305 -7.969 14.031 1 66.56 273 ALA A CA 1
ATOM 2003 C C . ALA A 1 273 ? 7.379 -6.859 15.086 1 66.56 273 ALA A C 1
ATOM 2005 O O . ALA A 1 273 ? 6.422 -6.641 15.828 1 66.56 273 ALA A O 1
ATOM 2006 N N . ALA A 1 274 ? 8.5 -6.176 15.031 1 64 274 ALA A N 1
ATOM 2007 C CA . ALA A 1 274 ? 8.672 -5.074 15.969 1 64 274 ALA A CA 1
ATOM 2008 C C . ALA A 1 274 ? 7.648 -3.969 15.719 1 64 274 ALA A C 1
ATOM 2010 O O . ALA A 1 274 ? 7.098 -3.396 16.656 1 64 274 ALA A O 1
ATOM 2011 N N . THR A 1 275 ? 7.406 -3.732 14.422 1 60.5 275 THR A N 1
ATOM 2012 C CA . THR A 1 275 ? 6.422 -2.707 14.086 1 60.5 275 THR A CA 1
ATOM 2013 C C . THR A 1 275 ? 5.039 -3.09 14.609 1 60.5 275 THR A C 1
ATOM 2015 O O . THR A 1 275 ? 4.316 -2.246 15.141 1 60.5 275 THR A O 1
ATOM 2018 N N . ILE A 1 276 ? 4.648 -4.352 14.516 1 64.19 276 ILE A N 1
ATOM 2019 C CA . ILE A 1 276 ? 3.352 -4.824 14.992 1 64.19 276 ILE A CA 1
ATOM 2020 C C . ILE A 1 276 ? 3.264 -4.66 16.5 1 64.19 276 ILE A C 1
ATOM 2022 O O . ILE A 1 276 ? 2.244 -4.203 17.031 1 64.19 276 ILE A O 1
ATOM 2026 N N . VAL A 1 277 ? 4.32 -5.062 17.141 1 69 277 VAL A N 1
ATOM 2027 C CA . VAL A 1 277 ? 4.336 -4.965 18.594 1 69 277 VAL A CA 1
ATOM 2028 C C . VAL A 1 277 ? 4.23 -3.5 19.016 1 69 277 VAL A C 1
ATOM 2030 O O . VAL A 1 277 ? 3.471 -3.162 19.922 1 69 277 VAL A O 1
ATOM 2033 N N . VAL A 1 278 ? 4.957 -2.664 18.391 1 64.88 278 VAL A N 1
ATOM 2034 C CA . VAL A 1 278 ? 4.93 -1.244 18.719 1 64.88 278 VAL A CA 1
ATOM 2035 C C . VAL A 1 278 ? 3.533 -0.68 18.453 1 64.88 278 VAL A C 1
ATOM 2037 O O . VAL A 1 278 ? 3.008 0.091 19.266 1 64.88 278 VAL A O 1
ATOM 2040 N N . LEU A 1 279 ? 2.965 -1.068 17.391 1 62.38 279 LEU A N 1
ATOM 2041 C CA . LEU A 1 279 ? 1.608 -0.618 17.109 1 62.38 279 LEU A CA 1
ATOM 2042 C C . LEU A 1 279 ? 0.639 -1.071 18.188 1 62.38 279 LEU A C 1
ATOM 2044 O O . LEU A 1 279 ? -0.238 -0.31 18.609 1 62.38 279 LEU A O 1
ATOM 2048 N N . ALA A 1 280 ? 0.78 -2.332 18.516 1 63.22 280 ALA A N 1
ATOM 2049 C CA . ALA A 1 280 ? -0.083 -2.883 19.562 1 63.22 280 ALA A CA 1
ATOM 2050 C C . ALA A 1 280 ? 0.081 -2.115 20.875 1 63.22 280 ALA A C 1
ATOM 2052 O O . ALA A 1 280 ? -0.898 -1.866 21.578 1 63.22 280 ALA A O 1
ATOM 2053 N N . VAL A 1 281 ? 1.262 -1.732 21.156 1 65.56 281 VAL A N 1
ATOM 2054 C CA . VAL A 1 281 ? 1.546 -1.041 22.406 1 65.56 281 VAL A CA 1
ATOM 2055 C C . VAL A 1 281 ? 1.008 0.386 22.344 1 65.56 281 VAL A C 1
ATOM 2057 O O . VAL A 1 281 ? 0.4 0.871 23.297 1 65.56 281 VAL A O 1
ATOM 2060 N N . ILE A 1 282 ? 1.206 1.005 21.234 1 61.78 282 ILE A N 1
ATOM 2061 C CA . ILE A 1 282 ? 0.761 2.385 21.078 1 61.78 282 ILE A CA 1
ATOM 2062 C C . ILE A 1 282 ? -0.765 2.436 21.062 1 61.78 282 ILE A C 1
ATOM 2064 O O . ILE A 1 282 ? -1.367 3.369 21.609 1 61.78 282 ILE A O 1
ATOM 2068 N N . SER A 1 283 ? -1.326 1.52 20.453 1 58.31 283 SER A N 1
ATOM 2069 C CA . SER A 1 283 ? -2.781 1.485 20.344 1 58.31 283 SER A CA 1
ATOM 2070 C C . SER A 1 283 ? -3.436 1.267 21.703 1 58.31 283 SER A C 1
ATOM 2072 O O . SER A 1 283 ? -4.625 1.537 21.875 1 58.31 283 SER A O 1
ATOM 2074 N N . ARG A 1 284 ? -2.707 0.656 22.594 1 59.59 284 ARG A N 1
ATOM 2075 C CA . ARG A 1 284 ? -3.242 0.48 23.953 1 59.59 284 ARG A CA 1
ATOM 2076 C C . ARG A 1 284 ? -3.502 1.827 24.609 1 59.59 284 ARG A C 1
ATOM 2078 O O . ARG A 1 284 ? -4.324 1.927 25.531 1 59.59 284 ARG A O 1
ATOM 2085 N N . ASN A 1 285 ? -2.766 2.834 24.141 1 58.94 285 ASN A N 1
ATOM 2086 C CA . ASN A 1 285 ? -3.061 4.176 24.641 1 58.94 285 ASN A CA 1
ATOM 2087 C C . ASN A 1 285 ? -3.717 5.035 23.562 1 58.94 285 ASN A C 1
ATOM 2089 O O . ASN A 1 285 ? -3.039 5.809 22.875 1 58.94 285 ASN A O 1
ATOM 2093 N N . PRO A 1 286 ? -5.039 4.766 23.375 1 57.41 286 PRO A N 1
ATOM 2094 C CA . PRO A 1 286 ? -5.781 5.41 22.281 1 57.41 286 PRO A CA 1
ATOM 2095 C C . PRO A 1 286 ? -5.664 6.934 22.312 1 57.41 286 PRO A C 1
ATOM 2097 O O . PRO A 1 286 ? -5.77 7.582 21.266 1 57.41 286 PRO A O 1
ATOM 2100 N N . ASP A 1 287 ? -5.352 7.441 23.484 1 56.91 287 ASP A N 1
ATOM 2101 C CA . ASP A 1 287 ? -5.281 8.891 23.594 1 56.91 287 ASP A CA 1
ATOM 2102 C C . ASP A 1 287 ? -4.086 9.445 22.828 1 56.91 287 ASP A C 1
ATOM 2104 O O . ASP A 1 287 ? -4.156 10.539 22.25 1 56.91 287 ASP A O 1
ATOM 2108 N N . TRP A 1 288 ? -3.172 8.625 22.766 1 57.69 288 TRP A N 1
ATOM 2109 C CA . TRP A 1 288 ? -1.929 9.102 22.172 1 57.69 288 TRP A CA 1
ATOM 2110 C C . TRP A 1 288 ? -2.061 9.203 20.656 1 57.69 288 TRP A C 1
ATOM 2112 O O . TRP A 1 288 ? -1.571 10.156 20.047 1 57.69 288 TRP A O 1
ATOM 2122 N N . ILE A 1 289 ? -2.707 8.406 19.984 1 57.25 289 ILE A N 1
ATOM 2123 C CA . ILE A 1 289 ? -2.902 8.391 18.547 1 57.25 289 ILE A CA 1
ATOM 2124 C C . ILE A 1 289 ? -3.943 9.438 18.156 1 57.25 289 ILE A C 1
ATOM 2126 O O . ILE A 1 289 ? -3.748 10.195 17.203 1 57.25 289 ILE A O 1
ATOM 2130 N N . ARG A 1 290 ? -4.848 9.492 18.984 1 58.81 290 ARG A N 1
ATOM 2131 C CA . ARG A 1 290 ? -5.93 10.422 18.672 1 58.81 290 ARG A CA 1
ATOM 2132 C C . ARG A 1 290 ? -5.445 11.867 18.75 1 58.81 290 ARG A C 1
ATOM 2134 O O . ARG A 1 290 ? -5.914 12.727 17.984 1 58.81 290 ARG A O 1
ATOM 2141 N N . LEU A 1 291 ? -4.496 11.961 19.594 1 55.69 291 LEU A N 1
ATOM 2142 C CA . LEU A 1 291 ? -4.051 13.328 19.812 1 55.69 291 LEU A CA 1
ATOM 2143 C C . LEU A 1 291 ? -3.139 13.797 18.672 1 55.69 291 LEU A C 1
ATOM 2145 O O . LEU A 1 291 ? -3.07 14.992 18.391 1 55.69 291 LEU A O 1
ATOM 2149 N N . ASN A 1 292 ? -2.545 12.812 17.953 1 65 292 ASN A N 1
ATOM 2150 C CA . ASN A 1 292 ? -1.533 13.242 17 1 65 292 ASN A CA 1
ATOM 2151 C C . ASN A 1 292 ? -1.965 12.961 15.555 1 65 292 ASN A C 1
ATOM 2153 O O . ASN A 1 292 ? -1.419 13.539 14.617 1 65 292 ASN A O 1
ATOM 2157 N N . MET A 1 293 ? -2.945 12.164 15.375 1 67.44 293 MET A N 1
ATOM 2158 C CA . MET A 1 293 ? -3.404 11.836 14.031 1 67.44 293 MET A CA 1
ATOM 2159 C C . MET A 1 293 ? -4.297 12.938 13.469 1 67.44 293 MET A C 1
ATOM 2161 O O . MET A 1 293 ? -5.277 13.328 14.102 1 67.44 293 MET A O 1
ATOM 2165 N N . PRO A 1 294 ? -3.855 13.406 12.258 1 61.22 294 PRO A N 1
ATOM 2166 C CA . PRO A 1 294 ? -4.77 14.375 11.656 1 61.22 294 PRO A CA 1
ATOM 2167 C C . PRO A 1 294 ? -6.152 13.797 11.375 1 61.22 294 PRO A C 1
ATOM 2169 O O . PRO A 1 294 ? -6.27 12.75 10.734 1 61.22 294 PRO A O 1
ATOM 2172 N N . ALA A 1 295 ? -7.156 14.469 11.828 1 63.75 295 ALA A N 1
ATOM 2173 C CA . ALA A 1 295 ? -8.531 13.977 11.773 1 63.75 295 ALA A CA 1
ATOM 2174 C C . ALA A 1 295 ? -9.008 13.852 10.328 1 63.75 295 ALA A C 1
ATOM 2176 O O . ALA A 1 295 ? -9.891 13.047 10.031 1 63.75 295 ALA A O 1
ATOM 2177 N N . SER A 1 296 ? -8.383 14.625 9.398 1 66.38 296 SER A N 1
ATOM 2178 C CA . SER A 1 296 ? -8.875 14.633 8.023 1 66.38 296 SER A CA 1
ATOM 2179 C C . SER A 1 296 ? -8.047 13.711 7.133 1 66.38 296 SER A C 1
ATOM 2181 O O . SER A 1 296 ? -8.211 13.703 5.91 1 66.38 296 SER A O 1
ATOM 2183 N N . LEU A 1 297 ? -7.254 12.938 7.781 1 62.94 297 LEU A N 1
ATOM 2184 C CA . LEU A 1 297 ? -6.328 12.133 6.996 1 62.94 297 LEU A CA 1
ATOM 2185 C C . LEU A 1 297 ? -7.086 11.211 6.039 1 62.94 297 LEU A C 1
ATOM 2187 O O . LEU A 1 297 ? -7.969 10.461 6.457 1 62.94 297 LEU A O 1
ATOM 2191 N N . GLY A 1 298 ? -6.766 11.375 4.719 1 65.69 298 GLY A N 1
ATOM 2192 C CA . GLY A 1 298 ? -7.328 10.523 3.689 1 65.69 298 GLY A CA 1
ATOM 2193 C C . GLY A 1 298 ? -8.695 10.977 3.215 1 65.69 298 GLY A C 1
ATOM 2194 O O . GLY A 1 298 ? -9.273 10.367 2.311 1 65.69 298 GLY A O 1
ATOM 2195 N N . LYS A 1 299 ? -9.227 12.039 3.852 1 63.97 299 LYS A N 1
ATOM 2196 C CA . LYS A 1 299 ? -10.539 12.547 3.449 1 63.97 299 LYS A CA 1
ATOM 2197 C C . LYS A 1 299 ? -10.414 13.602 2.355 1 63.97 299 LYS A C 1
ATOM 2199 O O . LYS A 1 299 ? -9.531 14.461 2.412 1 63.97 299 LYS A O 1
ATOM 2204 N N . PRO A 1 300 ? -11.242 13.453 1.302 1 54.22 300 PRO A N 1
ATOM 2205 C CA . PRO A 1 300 ? -11.211 14.484 0.266 1 54.22 300 PRO A CA 1
ATOM 2206 C C . PRO A 1 300 ? -11.672 15.852 0.78 1 54.22 300 PRO A C 1
ATOM 2208 O O . PRO A 1 300 ? -12.484 15.922 1.706 1 54.22 300 PRO A O 1
ATOM 2211 N N . PHE A 1 301 ? -11.055 16.891 0.397 1 56.31 301 PHE A N 1
ATOM 2212 C CA . PHE A 1 301 ? -11.461 18.25 0.703 1 56.31 301 PHE A CA 1
ATOM 2213 C C . PHE A 1 301 ? -11.945 18.969 -0.554 1 56.31 301 PHE A C 1
ATOM 2215 O O . PHE A 1 301 ? -11.258 18.953 -1.581 1 56.31 301 PHE A O 1
ATOM 2222 N N . ARG A 1 302 ? -13.148 19.453 -0.701 1 59.75 302 ARG A N 1
ATOM 2223 C CA . ARG A 1 302 ? -13.68 20.312 -1.76 1 59.75 302 ARG A CA 1
ATOM 2224 C C . ARG A 1 302 ? -13.977 21.719 -1.238 1 59.75 302 ARG A C 1
ATOM 2226 O O . ARG A 1 302 ? -14.797 21.891 -0.338 1 59.75 302 ARG A O 1
ATOM 2233 N N . PRO A 1 303 ? -13.18 22.609 -1.852 1 48.47 303 PRO A N 1
ATOM 2234 C CA . PRO A 1 303 ? -13.523 23.969 -1.455 1 48.47 303 PRO A CA 1
ATOM 2235 C C . PRO A 1 303 ? -14.945 24.359 -1.84 1 48.47 303 PRO A C 1
ATOM 2237 O O . PRO A 1 303 ? -15.422 24 -2.918 1 48.47 303 PRO A O 1
ATOM 2240 N N . GLY A 1 304 ? -15.859 24.75 -0.916 1 51.38 304 GLY A N 1
ATOM 2241 C CA . GLY A 1 304 ? -17.156 25.344 -1.203 1 51.38 304 GLY A CA 1
ATOM 2242 C C . GLY A 1 304 ? -18.328 24.469 -0.8 1 51.38 304 GLY A C 1
ATOM 2243 O O . GLY A 1 304 ? -19.484 24.875 -0.888 1 51.38 304 GLY A O 1
ATOM 2244 N N . THR A 1 305 ? -18.219 23.156 -0.894 1 41.06 305 THR A N 1
ATOM 2245 C CA . THR A 1 305 ? -19.438 22.453 -0.538 1 41.06 305 THR A CA 1
ATOM 2246 C C . THR A 1 305 ? -19.719 22.578 0.958 1 41.06 305 THR A C 1
ATOM 2248 O O . THR A 1 305 ? -20.547 21.844 1.502 1 41.06 305 THR A O 1
ATOM 2251 N N . ALA A 1 306 ? -19.328 23.312 1.698 1 34.38 306 ALA A N 1
ATOM 2252 C CA . ALA A 1 306 ? -19.938 23.656 2.98 1 34.38 306 ALA A CA 1
ATOM 2253 C C . ALA A 1 306 ? -21.297 24.328 2.779 1 34.38 306 ALA A C 1
ATOM 2255 O O . ALA A 1 306 ? -21.484 25.062 1.812 1 34.38 306 ALA A O 1
ATOM 2256 N N . MET B 1 1 ? -6.211 -17.578 -35.031 1 41.88 1 MET B N 1
ATOM 2257 C CA . MET B 1 1 ? -7.418 -18.031 -34.344 1 41.88 1 MET B CA 1
ATOM 2258 C C . MET B 1 1 ? -7.082 -19.016 -33.219 1 41.88 1 MET B C 1
ATOM 2260 O O . MET B 1 1 ? -7.695 -19.016 -32.156 1 41.88 1 MET B O 1
ATOM 2264 N N . GLU B 1 2 ? -6.113 -19.938 -33.531 1 52.88 2 GLU B N 1
ATOM 2265 C CA . GLU B 1 2 ? -5.617 -21.062 -32.75 1 52.88 2 GLU B CA 1
ATOM 2266 C C . GLU B 1 2 ? -4.941 -20.609 -31.469 1 52.88 2 GLU B C 1
ATOM 2268 O O . GLU B 1 2 ? -4.98 -21.312 -30.469 1 52.88 2 GLU B O 1
ATOM 2273 N N . SER B 1 3 ? -4.449 -19.266 -31.531 1 66.75 3 SER B N 1
ATOM 2274 C CA . SER B 1 3 ? -3.613 -18.734 -30.453 1 66.75 3 SER B CA 1
ATOM 2275 C C . SER B 1 3 ? -4.441 -17.938 -29.453 1 66.75 3 SER B C 1
ATOM 2277 O O . SER B 1 3 ? -4.062 -17.828 -28.281 1 66.75 3 SER B O 1
ATOM 2279 N N . LEU B 1 4 ? -5.707 -17.719 -29.828 1 73.94 4 LEU B N 1
ATOM 2280 C CA . LEU B 1 4 ? -6.484 -16.812 -29 1 73.94 4 LEU B CA 1
ATOM 2281 C C . LEU B 1 4 ? -7.094 -17.547 -27.812 1 73.94 4 LEU B C 1
ATOM 2283 O O . LEU B 1 4 ? -7.172 -17 -26.703 1 73.94 4 LEU B O 1
ATOM 2287 N N . ALA B 1 5 ? -7.484 -18.812 -28.094 1 76.19 5 ALA B N 1
ATOM 2288 C CA . ALA B 1 5 ? -8.156 -19.562 -27.031 1 76.19 5 ALA B CA 1
ATOM 2289 C C . ALA B 1 5 ? -7.227 -19.797 -25.844 1 76.19 5 ALA B C 1
ATOM 2291 O O . ALA B 1 5 ? -7.582 -19.516 -24.703 1 76.19 5 ALA B O 1
ATOM 2292 N N . PRO B 1 6 ? -6.066 -20.25 -26.234 1 77 6 PRO B N 1
ATOM 2293 C CA . PRO B 1 6 ? -5.152 -20.438 -25.109 1 77 6 PRO B CA 1
ATOM 2294 C C . PRO B 1 6 ? -4.82 -19.125 -24.406 1 77 6 PRO B C 1
ATOM 2296 O O . PRO B 1 6 ? -4.609 -19.125 -23.188 1 77 6 PRO B O 1
ATOM 2299 N N . LEU B 1 7 ? -4.844 -18.125 -25.141 1 79.31 7 LEU B N 1
ATOM 2300 C CA . LEU B 1 7 ? -4.543 -16.828 -24.562 1 79.31 7 LEU B CA 1
ATOM 2301 C C . LEU B 1 7 ? -5.668 -16.359 -23.625 1 79.31 7 LEU B C 1
ATOM 2303 O O . LEU B 1 7 ? -5.406 -15.805 -22.562 1 79.31 7 LEU B O 1
ATOM 2307 N N . ILE B 1 8 ? -6.824 -16.609 -24.016 1 82.31 8 ILE B N 1
ATOM 2308 C CA . ILE B 1 8 ? -7.973 -16.25 -23.188 1 82.31 8 ILE B CA 1
ATOM 2309 C C . ILE B 1 8 ? -7.984 -17.109 -21.922 1 82.31 8 ILE B C 1
ATOM 2311 O O . ILE B 1 8 ? -8.219 -16.594 -20.828 1 82.31 8 ILE B O 1
ATOM 2315 N N . ALA B 1 9 ? -7.73 -18.344 -22.078 1 83.38 9 ALA B N 1
ATOM 2316 C CA . ALA B 1 9 ? -7.684 -19.234 -20.922 1 83.38 9 ALA B CA 1
ATOM 2317 C C . ALA B 1 9 ? -6.609 -18.797 -19.938 1 83.38 9 ALA B C 1
ATOM 2319 O O . ALA B 1 9 ? -6.836 -18.797 -18.719 1 83.38 9 ALA B O 1
ATOM 2320 N N . ALA B 1 10 ? -5.512 -18.438 -20.484 1 83.81 10 ALA B N 1
ATOM 2321 C CA . ALA B 1 10 ? -4.402 -17.984 -19.641 1 83.81 10 ALA B CA 1
ATOM 2322 C C . ALA B 1 10 ? -4.742 -16.672 -18.953 1 83.81 10 ALA B C 1
ATOM 2324 O O . ALA B 1 10 ? -4.348 -16.453 -17.812 1 83.81 10 ALA B O 1
ATOM 2325 N N . SER B 1 11 ? -5.43 -15.875 -19.625 1 85.44 11 SER B N 1
ATOM 2326 C CA . SER B 1 11 ? -5.844 -14.602 -19.062 1 85.44 11 SER B CA 1
ATOM 2327 C C . SER B 1 11 ? -6.797 -14.797 -17.891 1 85.44 11 SER B C 1
ATOM 2329 O O . SER B 1 11 ? -6.68 -14.109 -16.875 1 85.44 11 SER B O 1
ATOM 2331 N N . ILE B 1 12 ? -7.676 -15.688 -18.062 1 88.44 12 ILE B N 1
ATOM 2332 C CA . ILE B 1 12 ? -8.625 -15.992 -17 1 88.44 12 ILE B CA 1
ATOM 2333 C C . ILE B 1 12 ? -7.887 -16.578 -15.805 1 88.44 12 ILE B C 1
ATOM 2335 O O . ILE B 1 12 ? -8.148 -16.188 -14.664 1 88.44 12 ILE B O 1
ATOM 2339 N N . ASN B 1 13 ? -6.949 -17.406 -16.094 1 88.81 13 ASN B N 1
ATOM 2340 C CA . ASN B 1 13 ? -6.148 -18.031 -15.039 1 88.81 13 ASN B CA 1
ATOM 2341 C C . ASN B 1 13 ? -5.344 -16.984 -14.266 1 88.81 13 ASN B C 1
ATOM 2343 O O . ASN B 1 13 ? -5.266 -17.031 -13.039 1 88.81 13 ASN B O 1
ATOM 2347 N N . ALA B 1 14 ? -4.836 -16.078 -15.008 1 88.06 14 ALA B N 1
ATOM 2348 C CA . ALA B 1 14 ? -4.02 -15.039 -14.391 1 88.06 14 ALA B CA 1
ATOM 2349 C C . ALA B 1 14 ? -4.887 -14.055 -13.617 1 88.06 14 ALA B C 1
ATOM 2351 O O . ALA B 1 14 ? -4.438 -13.469 -12.625 1 88.06 14 ALA B O 1
ATOM 2352 N N . GLY B 1 15 ? -6.082 -13.859 -14.023 1 92.62 15 GLY B N 1
ATOM 2353 C CA . GLY B 1 15 ? -6.98 -12.906 -13.398 1 92.62 15 GLY B CA 1
ATOM 2354 C C . GLY B 1 15 ? -7.699 -13.469 -12.188 1 92.62 15 GLY B C 1
ATOM 2355 O O . GLY B 1 15 ? -8.227 -12.719 -11.359 1 92.62 15 GLY B O 1
ATOM 2356 N N . THR B 1 16 ? -7.684 -14.758 -12.016 1 94.69 16 THR B N 1
ATOM 2357 C CA . THR B 1 16 ? -8.477 -15.43 -10.992 1 94.69 16 THR B CA 1
ATOM 2358 C C . THR B 1 16 ? -8 -15.031 -9.594 1 94.69 16 THR B C 1
ATOM 2360 O O . THR B 1 16 ? -8.812 -14.664 -8.742 1 94.69 16 THR B O 1
ATOM 2363 N N . PRO B 1 17 ? -6.684 -15.102 -9.328 1 95.81 17 PRO B N 1
ATOM 2364 C CA . PRO B 1 17 ? -6.266 -14.672 -7.984 1 95.81 17 PRO B CA 1
ATOM 2365 C C . PRO B 1 17 ? -6.637 -13.227 -7.684 1 95.81 17 PRO B C 1
ATOM 2367 O O . PRO B 1 17 ? -6.996 -12.898 -6.551 1 95.81 17 PRO B O 1
ATOM 2370 N N . LEU B 1 18 ? -6.586 -12.383 -8.656 1 94.69 18 LEU B N 1
ATOM 2371 C CA . LEU B 1 18 ? -6.961 -10.984 -8.477 1 94.69 18 LEU B CA 1
ATOM 2372 C C . LEU B 1 18 ? -8.453 -10.852 -8.188 1 94.69 18 LEU B C 1
ATOM 2374 O O . LEU B 1 18 ? -8.852 -10.07 -7.324 1 94.69 18 LEU B O 1
ATOM 2378 N N . LEU B 1 19 ? -9.18 -11.594 -8.961 1 96.81 19 LEU B N 1
ATOM 2379 C CA . LEU B 1 19 ? -10.625 -11.562 -8.758 1 96.81 19 LEU B CA 1
ATOM 2380 C C . LEU B 1 19 ? -10.984 -12 -7.344 1 96.81 19 LEU B C 1
ATOM 2382 O O . LEU B 1 19 ? -11.75 -11.32 -6.656 1 96.81 19 LEU B O 1
ATOM 2386 N N . LEU B 1 20 ? -10.43 -13.078 -6.887 1 98.06 20 LEU B N 1
ATOM 2387 C CA . LEU B 1 20 ? -10.711 -13.617 -5.562 1 98.06 20 LEU B CA 1
ATOM 2388 C C . LEU B 1 20 ? -10.336 -12.617 -4.473 1 98.06 20 LEU B C 1
ATOM 2390 O O . LEU B 1 20 ? -11.141 -12.32 -3.592 1 98.06 20 LEU B O 1
ATOM 2394 N N . ALA B 1 21 ? -9.141 -12.125 -4.551 1 98 21 ALA B N 1
ATOM 2395 C CA . ALA B 1 21 ? -8.664 -11.18 -3.551 1 98 21 ALA B CA 1
ATOM 2396 C C . ALA B 1 21 ? -9.5 -9.906 -3.557 1 98 21 ALA B C 1
ATOM 2398 O O . ALA B 1 21 ? -9.891 -9.414 -2.498 1 98 21 ALA B O 1
ATOM 2399 N N . ALA B 1 22 ? -9.789 -9.398 -4.746 1 97.38 22 ALA B N 1
ATOM 2400 C CA . ALA B 1 22 ? -10.531 -8.148 -4.867 1 97.38 22 ALA B CA 1
ATOM 2401 C C . ALA B 1 22 ? -11.961 -8.297 -4.355 1 97.38 22 ALA B C 1
ATOM 2403 O O . ALA B 1 22 ? -12.516 -7.367 -3.764 1 97.38 22 ALA B O 1
ATOM 2404 N N . LEU B 1 23 ? -12.547 -9.43 -4.641 1 97.94 23 LEU B N 1
ATOM 2405 C CA . LEU B 1 23 ? -13.898 -9.672 -4.145 1 97.94 23 LEU B CA 1
ATOM 2406 C C . LEU B 1 23 ? -13.922 -9.695 -2.621 1 97.94 23 LEU B C 1
ATOM 2408 O O . LEU B 1 23 ?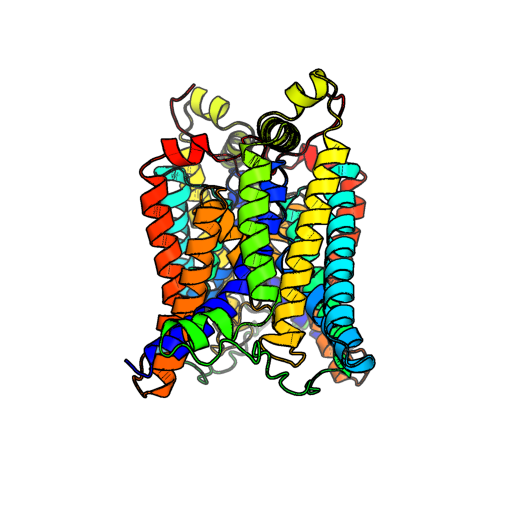 -14.852 -9.164 -2.006 1 97.94 23 LEU B O 1
ATOM 2412 N N . GLY B 1 24 ? -12.938 -10.367 -2.057 1 97.94 24 GLY B N 1
ATOM 2413 C CA . GLY B 1 24 ? -12.836 -10.344 -0.605 1 97.94 24 GLY B CA 1
ATOM 2414 C C . GLY B 1 24 ? -12.672 -8.945 -0.043 1 97.94 24 GLY B C 1
ATOM 2415 O O . GLY B 1 24 ? -13.336 -8.57 0.924 1 97.94 24 GLY B O 1
ATOM 2416 N N . LEU B 1 25 ? -11.812 -8.188 -0.632 1 97.19 25 LEU B N 1
ATOM 2417 C CA . LEU B 1 25 ? -11.539 -6.828 -0.177 1 97.19 25 LEU B CA 1
ATOM 2418 C C . LEU B 1 25 ? -12.758 -5.934 -0.387 1 97.19 25 LEU B C 1
ATOM 2420 O O . LEU B 1 25 ? -12.992 -5.012 0.397 1 97.19 25 LEU B O 1
ATOM 2424 N N . LEU B 1 26 ? -13.484 -6.207 -1.431 1 96.5 26 LEU B N 1
ATOM 2425 C CA . LEU B 1 26 ? -14.727 -5.477 -1.668 1 96.5 26 LEU B CA 1
ATOM 2426 C C . LEU B 1 26 ? -15.656 -5.582 -0.466 1 96.5 26 LEU B C 1
ATOM 2428 O O . LEU B 1 26 ? -16.234 -4.582 -0.039 1 96.5 26 LEU B O 1
ATOM 2432 N N . MET B 1 27 ? -15.766 -6.758 0.049 1 96.75 27 MET B N 1
ATOM 2433 C CA . MET B 1 27 ? -16.641 -6.98 1.197 1 96.75 27 MET B CA 1
ATOM 2434 C C . MET B 1 27 ? -16.141 -6.207 2.416 1 96.75 27 MET B C 1
ATOM 2436 O O . MET B 1 27 ? -16.938 -5.656 3.172 1 96.75 27 MET B O 1
ATOM 2440 N N . ASN B 1 28 ? -14.828 -6.199 2.625 1 96.38 28 ASN B N 1
ATOM 2441 C CA . ASN B 1 28 ? -14.258 -5.418 3.717 1 96.38 28 ASN B CA 1
ATOM 2442 C C . ASN B 1 28 ? -14.586 -3.934 3.578 1 96.38 28 ASN B C 1
ATOM 2444 O O . ASN B 1 28 ? -15.016 -3.297 4.539 1 96.38 28 ASN B O 1
ATOM 2448 N N . GLU B 1 29 ? -14.383 -3.494 2.383 1 94.19 29 GLU B N 1
ATOM 2449 C CA . GLU B 1 29 ? -14.531 -2.059 2.158 1 94.19 29 GLU B CA 1
ATOM 2450 C C . GLU B 1 29 ? -16 -1.641 2.197 1 94.19 29 GLU B C 1
ATOM 2452 O O . GLU B 1 29 ? -16.328 -0.538 2.643 1 94.19 29 GLU B O 1
ATOM 2457 N N . ARG B 1 30 ? -16.828 -2.492 1.723 1 93.94 30 ARG B N 1
ATOM 2458 C CA . ARG B 1 30 ? -18.266 -2.188 1.793 1 93.94 30 ARG B CA 1
ATOM 2459 C C . ARG B 1 30 ? -18.734 -2.141 3.24 1 93.94 30 ARG B C 1
ATOM 2461 O O . ARG B 1 30 ? -19.734 -1.479 3.549 1 93.94 30 ARG B O 1
ATOM 2468 N N . ALA B 1 31 ? -18.047 -2.822 4.086 1 94.38 31 ALA B N 1
ATOM 2469 C CA . ALA B 1 31 ? -18.375 -2.785 5.512 1 94.38 31 ALA B CA 1
ATOM 2470 C C . ALA B 1 31 ? -17.719 -1.584 6.188 1 94.38 31 ALA B C 1
ATOM 2472 O O . ALA B 1 31 ? -17.938 -1.342 7.379 1 94.38 31 ALA B O 1
ATOM 2473 N N . GLY B 1 32 ? -16.906 -0.874 5.461 1 91.69 32 GLY B N 1
ATOM 2474 C CA . GLY B 1 32 ? -16.312 0.347 5.977 1 91.69 32 GLY B CA 1
ATOM 2475 C C . GLY B 1 32 ? -14.898 0.147 6.504 1 91.69 32 GLY B C 1
ATOM 2476 O O . GLY B 1 32 ? -14.359 1.016 7.191 1 91.69 32 GLY B O 1
ATOM 2477 N N . VAL B 1 33 ? -14.289 -0.982 6.191 1 92.75 33 VAL B N 1
ATOM 2478 C CA . VAL B 1 33 ? -12.961 -1.27 6.727 1 92.75 33 VAL B CA 1
ATOM 2479 C C . VAL B 1 33 ? -11.953 -1.364 5.586 1 92.75 33 VAL B C 1
ATOM 2481 O O . VAL B 1 33 ? -12.156 -2.113 4.629 1 92.75 33 VAL B O 1
ATOM 2484 N N . LEU B 1 34 ? -10.914 -0.506 5.66 1 92.44 34 LEU B N 1
ATOM 2485 C CA . LEU B 1 34 ? -9.836 -0.525 4.684 1 92.44 34 LEU B CA 1
ATOM 2486 C C . LEU B 1 34 ? -8.711 -1.448 5.141 1 92.44 34 LEU B C 1
ATOM 2488 O O . LEU B 1 34 ? -8.039 -1.174 6.141 1 92.44 34 LEU B O 1
ATOM 2492 N N . ASN B 1 35 ? -8.523 -2.531 4.406 1 93.62 35 ASN B N 1
ATOM 2493 C CA . ASN B 1 35 ? -7.52 -3.518 4.781 1 93.62 35 ASN B CA 1
ATOM 2494 C C . ASN B 1 35 ? -6.359 -3.541 3.789 1 93.62 35 ASN B C 1
ATOM 2496 O O . ASN B 1 35 ? -6.418 -4.246 2.779 1 93.62 35 ASN B O 1
ATOM 2500 N N . LEU B 1 36 ? -5.273 -2.887 4.16 1 92.88 36 LEU B N 1
ATOM 2501 C CA . LEU B 1 36 ? -4.09 -2.854 3.311 1 92.88 36 LEU B CA 1
ATOM 2502 C C . LEU B 1 36 ? -3.205 -4.07 3.562 1 92.88 36 LEU B C 1
ATOM 2504 O O . LEU B 1 36 ? -2.039 -4.09 3.16 1 92.88 36 LEU B O 1
ATOM 2508 N N . GLY B 1 37 ? -3.713 -5.059 4.242 1 94.38 37 GLY B N 1
ATOM 2509 C CA . GLY B 1 37 ? -2.936 -6.238 4.59 1 94.38 37 GLY B CA 1
ATOM 2510 C C . GLY B 1 37 ? -3.084 -7.367 3.586 1 94.38 37 GLY B C 1
ATOM 2511 O O . GLY B 1 37 ? -2.59 -8.469 3.809 1 94.38 37 GLY B O 1
ATOM 2512 N N . ALA B 1 38 ? -3.713 -7.098 2.52 1 96.31 38 ALA B N 1
ATOM 2513 C CA . ALA B 1 38 ? -4.047 -8.133 1.544 1 96.31 38 ALA B CA 1
ATOM 2514 C C . ALA B 1 38 ? -2.789 -8.82 1.025 1 96.31 38 ALA B C 1
ATOM 2516 O O . ALA B 1 38 ? -2.76 -10.047 0.887 1 96.31 38 ALA B O 1
ATOM 2517 N N . GLU B 1 39 ? -1.798 -8.039 0.731 1 94.25 39 GLU B N 1
ATOM 2518 C CA . GLU B 1 39 ? -0.552 -8.602 0.22 1 94.25 39 GLU B CA 1
ATOM 2519 C C . GLU B 1 39 ? 0.031 -9.625 1.19 1 94.25 39 GLU B C 1
ATOM 2521 O O . GLU B 1 39 ? 0.417 -10.727 0.785 1 94.25 39 GLU B O 1
ATOM 2526 N N . GLY B 1 40 ? 0.108 -9.289 2.438 1 94.19 40 GLY B N 1
ATOM 2527 C CA . GLY B 1 40 ? 0.62 -10.195 3.455 1 94.19 40 GLY B CA 1
ATOM 2528 C C . GLY B 1 40 ? -0.249 -11.422 3.656 1 94.19 40 GLY B C 1
ATOM 2529 O O . GLY B 1 40 ? 0.262 -12.531 3.828 1 94.19 40 GLY B O 1
ATOM 2530 N N . MET B 1 41 ? -1.554 -11.211 3.68 1 97.75 41 MET B N 1
ATOM 2531 C CA . MET B 1 41 ? -2.49 -12.32 3.828 1 97.75 41 MET B CA 1
ATOM 2532 C C . MET B 1 41 ? -2.328 -13.328 2.693 1 97.75 41 MET B C 1
ATOM 2534 O O . MET B 1 41 ? -2.293 -14.539 2.932 1 97.75 41 MET B O 1
ATOM 2538 N N . MET B 1 42 ? -2.18 -12.82 1.519 1 98.06 42 MET B N 1
ATOM 2539 C CA . MET B 1 42 ? -2.045 -13.688 0.352 1 98.06 42 MET B CA 1
ATOM 2540 C C . MET B 1 42 ? -0.725 -14.453 0.393 1 98.06 42 MET B C 1
ATOM 2542 O O . MET B 1 42 ? -0.677 -15.633 0.049 1 98.06 42 MET B O 1
ATOM 2546 N N . LEU B 1 43 ? 0.338 -13.805 0.822 1 96.38 43 LEU B N 1
ATOM 2547 C CA . LEU B 1 43 ? 1.646 -14.453 0.872 1 96.38 43 LEU B CA 1
ATOM 2548 C C . LEU B 1 43 ? 1.657 -15.586 1.895 1 96.38 43 LEU B C 1
ATOM 2550 O O . LEU B 1 43 ? 2.119 -16.688 1.601 1 96.38 43 LEU B O 1
ATOM 2554 N N . VAL B 1 44 ? 1.141 -15.305 3.082 1 97 44 VAL B N 1
ATOM 2555 C CA . VAL B 1 44 ? 1.093 -16.328 4.121 1 97 44 VAL B CA 1
ATOM 2556 C C . VAL B 1 44 ? 0.208 -17.484 3.668 1 97 44 VAL B C 1
ATOM 2558 O O . VAL B 1 44 ? 0.523 -18.656 3.918 1 97 44 VAL B O 1
ATOM 2561 N N . ALA B 1 45 ? -0.838 -17.125 3.041 1 98.5 45 ALA B N 1
ATOM 2562 C CA . ALA B 1 45 ? -1.746 -18.156 2.533 1 98.5 45 ALA B CA 1
ATOM 2563 C C . ALA B 1 45 ? -1.083 -18.984 1.434 1 98.5 45 ALA B C 1
ATOM 2565 O O . ALA B 1 45 ? -1.284 -20.188 1.351 1 98.5 45 ALA B O 1
ATOM 2566 N N . ALA B 1 46 ? -0.36 -18.328 0.556 1 97.56 46 ALA B N 1
ATOM 2567 C CA . ALA B 1 46 ? 0.333 -19.016 -0.524 1 97.56 46 ALA B CA 1
ATOM 2568 C C . ALA B 1 46 ? 1.293 -20.062 0.029 1 97.56 46 ALA B C 1
ATOM 2570 O O . ALA B 1 46 ? 1.316 -21.203 -0.445 1 97.56 46 ALA B O 1
ATOM 2571 N N . VAL B 1 47 ? 2.045 -19.703 1.057 1 96.75 47 VAL B N 1
ATOM 2572 C CA . VAL B 1 47 ? 3.029 -20.641 1.595 1 96.75 47 VAL B CA 1
ATOM 2573 C C . VAL B 1 47 ? 2.318 -21.734 2.385 1 96.75 47 VAL B C 1
ATOM 2575 O O . VAL B 1 47 ? 2.693 -22.906 2.305 1 96.75 47 VAL B O 1
ATOM 2578 N N . ALA B 1 48 ? 1.346 -21.344 3.195 1 97.88 48 ALA B N 1
ATOM 2579 C CA . ALA B 1 48 ? 0.596 -22.344 3.953 1 97.88 48 ALA B CA 1
ATOM 2580 C C . ALA B 1 48 ? -0.092 -23.344 3.023 1 97.88 48 ALA B C 1
ATOM 2582 O O . ALA B 1 48 ? -0.066 -24.547 3.268 1 97.88 48 ALA B O 1
ATOM 2583 N N . GLY B 1 49 ? -0.735 -22.812 2.029 1 97.12 49 GLY B N 1
ATOM 2584 C CA . GLY B 1 49 ? -1.365 -23.703 1.056 1 97.12 49 GLY B CA 1
ATOM 2585 C C . GLY B 1 49 ? -0.387 -24.641 0.379 1 97.12 49 GLY B C 1
ATOM 2586 O O . GLY B 1 49 ? -0.675 -25.828 0.212 1 97.12 49 GLY B O 1
ATOM 2587 N N . PHE B 1 50 ? 0.699 -24.109 -0.007 1 96.31 50 PHE B N 1
ATOM 2588 C CA . PHE B 1 50 ? 1.708 -24.922 -0.671 1 96.31 50 PHE B CA 1
ATOM 2589 C C . PHE B 1 50 ? 2.23 -26.016 0.266 1 96.31 50 PHE B C 1
ATOM 2591 O O . PHE B 1 50 ? 2.395 -27.156 -0.139 1 96.31 50 PHE B O 1
ATOM 2598 N N . MET B 1 51 ? 2.545 -25.594 1.499 1 96.31 51 MET B N 1
ATOM 2599 C CA . MET B 1 51 ? 3.084 -26.531 2.477 1 96.31 51 MET B CA 1
ATOM 2600 C C . MET B 1 51 ? 2.137 -27.703 2.676 1 96.31 51 MET B C 1
ATOM 2602 O O . MET B 1 51 ? 2.561 -28.859 2.637 1 96.31 51 MET B O 1
ATOM 2606 N N . VAL B 1 52 ? 0.934 -27.391 2.867 1 96.06 52 VAL B N 1
ATOM 2607 C CA . VAL B 1 52 ? -0.055 -28.453 3.102 1 96.06 52 VAL B CA 1
ATOM 2608 C C . VAL B 1 52 ? -0.312 -29.219 1.807 1 96.06 52 VAL B C 1
ATOM 2610 O O . VAL B 1 52 ? -0.403 -30.438 1.814 1 96.06 52 VAL B O 1
ATOM 2613 N N . GLY B 1 53 ? -0.43 -28.531 0.706 1 93.38 53 GLY B N 1
ATOM 2614 C CA . GLY B 1 53 ? -0.62 -29.188 -0.576 1 93.38 53 GLY B CA 1
ATOM 2615 C C . GLY B 1 53 ? 0.532 -30.094 -0.955 1 93.38 53 GLY B C 1
ATOM 2616 O O . GLY B 1 53 ? 0.319 -31.188 -1.497 1 93.38 53 GLY B O 1
ATOM 2617 N N . TYR B 1 54 ? 1.666 -29.609 -0.675 1 91.62 54 TYR B N 1
ATOM 2618 C CA . TYR B 1 54 ? 2.857 -30.391 -1.007 1 91.62 54 TYR B CA 1
ATOM 2619 C C . TYR B 1 54 ? 2.961 -31.641 -0.136 1 91.62 54 TYR B C 1
ATOM 2621 O O . TYR B 1 54 ? 3.305 -32.719 -0.623 1 91.62 54 TYR B O 1
ATOM 2629 N N . GLN B 1 55 ? 2.725 -31.5 1.134 1 93.19 55 GLN B N 1
ATOM 2630 C CA . GLN B 1 55 ? 2.883 -32.594 2.076 1 93.19 55 GLN B CA 1
ATOM 2631 C C . GLN B 1 55 ? 1.77 -33.625 1.909 1 93.19 55 GLN B C 1
ATOM 2633 O O . GLN B 1 55 ? 2.006 -34.844 2.031 1 93.19 55 GLN B O 1
ATOM 2638 N N . THR B 1 56 ? 0.578 -33.156 1.605 1 92.81 56 THR B N 1
ATOM 2639 C CA . THR B 1 56 ? -0.562 -34.062 1.539 1 92.81 56 THR B CA 1
ATOM 2640 C C . THR B 1 56 ? -0.825 -34.5 0.099 1 92.81 56 THR B C 1
ATOM 2642 O O . THR B 1 56 ? -1.519 -35.469 -0.139 1 92.81 56 THR B O 1
ATOM 2645 N N . GLN B 1 57 ? -0.416 -33.719 -0.882 1 90 57 GLN B N 1
ATOM 2646 C CA . GLN B 1 57 ? -0.654 -33.938 -2.305 1 90 57 GLN B CA 1
ATOM 2647 C C . GLN B 1 57 ? -2.143 -33.844 -2.633 1 90 57 GLN B C 1
ATOM 2649 O O . GLN B 1 57 ? -2.619 -34.5 -3.557 1 90 57 GLN B O 1
ATOM 2654 N N . ILE B 1 58 ? -2.873 -33.25 -1.786 1 91.19 58 ILE B N 1
ATOM 2655 C CA . ILE B 1 58 ? -4.293 -32.969 -1.979 1 91.19 58 ILE B CA 1
ATOM 2656 C C . ILE B 1 58 ? -4.516 -31.469 -2.115 1 91.19 58 ILE B C 1
ATOM 2658 O O . ILE B 1 58 ? -4.5 -30.75 -1.121 1 91.19 58 ILE B O 1
ATOM 2662 N N . PRO B 1 59 ? -4.766 -31.047 -3.279 1 89.88 59 PRO B N 1
ATOM 2663 C CA . PRO B 1 59 ? -4.902 -29.609 -3.514 1 89.88 59 PRO B CA 1
ATOM 2664 C C . PRO B 1 59 ? -6.012 -28.984 -2.678 1 89.88 59 PRO B C 1
ATOM 2666 O O . PRO B 1 59 ? -5.871 -27.844 -2.217 1 89.88 59 PRO B O 1
ATOM 2669 N N . LEU B 1 60 ? -7.059 -29.688 -2.43 1 93.38 60 LEU B N 1
ATOM 2670 C CA . LEU B 1 60 ? -8.18 -29.156 -1.668 1 93.38 60 LEU B CA 1
ATOM 2671 C C . LEU B 1 60 ? -7.758 -28.812 -0.243 1 93.38 60 LEU B C 1
ATOM 2673 O O . LEU B 1 60 ? -8.227 -27.828 0.328 1 93.38 60 LEU B O 1
ATOM 2677 N N . LEU B 1 61 ? -6.895 -29.641 0.28 1 96.06 61 LEU B N 1
ATOM 2678 C CA . LEU B 1 61 ? -6.395 -29.359 1.621 1 96.06 61 LEU B CA 1
ATOM 2679 C C . LEU B 1 61 ? -5.469 -28.141 1.612 1 96.06 61 LEU B C 1
ATOM 2681 O O . LEU B 1 61 ? -5.418 -27.391 2.588 1 96.06 61 LEU B O 1
ATOM 2685 N N . GLY B 1 62 ? -4.734 -28 0.516 1 96.62 62 GLY B N 1
ATOM 2686 C CA . GLY B 1 62 ? -3.92 -26.812 0.36 1 96.62 62 GLY B CA 1
ATOM 2687 C C . GLY B 1 62 ? -4.738 -25.531 0.309 1 96.62 62 GLY B C 1
ATOM 2688 O O . GLY B 1 62 ? -4.391 -24.547 0.956 1 96.62 62 GLY B O 1
ATOM 2689 N N . PHE B 1 63 ? -5.832 -25.625 -0.448 1 97.38 63 PHE B N 1
ATOM 2690 C CA . PHE B 1 63 ? -6.719 -24.469 -0.541 1 97.38 63 PHE B CA 1
ATOM 2691 C C . PHE B 1 63 ? -7.355 -24.156 0.811 1 97.38 63 PHE B C 1
ATOM 2693 O O . PHE B 1 63 ? -7.488 -22.984 1.191 1 97.38 63 PHE B O 1
ATOM 2700 N N . ALA B 1 64 ? -7.762 -25.188 1.528 1 98.12 64 ALA B N 1
ATOM 2701 C CA . ALA B 1 64 ? -8.344 -25 2.854 1 98.12 64 ALA B CA 1
ATOM 2702 C C . ALA B 1 64 ? -7.34 -24.375 3.811 1 98.12 64 ALA B C 1
ATOM 2704 O O . ALA B 1 64 ? -7.688 -23.469 4.586 1 98.12 64 ALA B O 1
ATOM 2705 N N . ALA B 1 65 ? -6.113 -24.859 3.729 1 98.38 65 ALA B N 1
ATOM 2706 C CA . ALA B 1 65 ? -5.055 -24.297 4.57 1 98.38 65 ALA B CA 1
ATOM 2707 C C . ALA B 1 65 ? -4.797 -22.828 4.23 1 98.38 65 ALA B C 1
ATOM 2709 O O . ALA B 1 65 ? -4.582 -22.016 5.121 1 98.38 65 ALA B O 1
ATOM 2710 N N . GLY B 1 66 ? -4.746 -22.531 2.93 1 98.38 66 GLY B N 1
ATOM 2711 C CA . GLY B 1 66 ? -4.586 -21.156 2.508 1 98.38 66 GLY B CA 1
ATOM 2712 C C . GLY B 1 66 ? -5.699 -20.25 2.994 1 98.38 66 GLY B C 1
ATOM 2713 O O . GLY B 1 66 ? -5.441 -19.156 3.514 1 98.38 66 GLY B O 1
ATOM 2714 N N . ALA B 1 67 ? -6.906 -20.734 2.795 1 98.56 67 ALA B N 1
ATOM 2715 C CA . ALA B 1 67 ? -8.055 -19.953 3.256 1 98.56 67 ALA B CA 1
ATOM 2716 C C . ALA B 1 67 ? -7.988 -19.719 4.762 1 98.56 67 ALA B C 1
ATOM 2718 O O . ALA B 1 67 ? -8.25 -18.609 5.23 1 98.56 67 ALA B O 1
ATOM 2719 N N . LEU B 1 68 ? -7.676 -20.719 5.488 1 98.69 68 LEU B N 1
ATOM 2720 C CA . LEU B 1 68 ? -7.586 -20.609 6.941 1 98.69 68 LEU B CA 1
ATOM 2721 C C . LEU B 1 68 ? -6.465 -19.656 7.344 1 98.69 68 LEU B C 1
ATOM 2723 O O . LEU B 1 68 ? -6.625 -18.875 8.281 1 98.69 68 LEU B O 1
ATOM 2727 N N . ALA B 1 69 ? -5.328 -19.797 6.684 1 98.69 69 ALA B N 1
ATOM 2728 C CA . ALA B 1 69 ? -4.215 -18.891 6.969 1 98.69 69 ALA B CA 1
ATOM 2729 C C . ALA B 1 69 ? -4.605 -17.438 6.711 1 98.69 69 ALA B C 1
ATOM 2731 O O . ALA B 1 69 ? -4.273 -16.562 7.5 1 98.69 69 ALA B O 1
ATOM 2732 N N . GLY B 1 70 ? -5.242 -17.234 5.555 1 98.38 70 GLY B N 1
ATOM 2733 C CA . GLY B 1 70 ? -5.75 -15.898 5.273 1 98.38 70 GLY B CA 1
ATOM 2734 C C . GLY B 1 70 ? -6.715 -15.391 6.328 1 98.38 70 GLY B C 1
ATOM 2735 O O . GLY B 1 70 ? -6.656 -14.227 6.723 1 98.38 70 GLY B O 1
ATOM 2736 N N . MET B 1 71 ? -7.559 -16.25 6.844 1 98.56 71 MET B N 1
ATOM 2737 C CA . MET B 1 71 ? -8.523 -15.898 7.875 1 98.56 71 MET B CA 1
ATOM 2738 C C . MET B 1 71 ? -7.816 -15.555 9.188 1 98.56 71 MET B C 1
ATOM 2740 O O . MET B 1 71 ? -8.227 -14.633 9.891 1 98.56 71 MET B O 1
ATOM 2744 N N . VAL B 1 72 ? -6.859 -16.297 9.492 1 98.38 72 VAL B N 1
ATOM 2745 C CA . VAL B 1 72 ? -6.113 -16.047 10.719 1 98.38 72 VAL B CA 1
ATOM 2746 C C . VAL B 1 72 ? -5.453 -14.68 10.664 1 98.38 72 VAL B C 1
ATOM 2748 O O . VAL B 1 72 ? -5.523 -13.906 11.625 1 98.38 72 VAL B O 1
ATOM 2751 N N . MET B 1 73 ? -4.812 -14.383 9.586 1 97.25 73 MET B N 1
ATOM 2752 C CA . MET B 1 73 ? -4.191 -13.07 9.414 1 97.25 73 MET B CA 1
ATOM 2753 C C . MET B 1 73 ? -5.234 -11.961 9.461 1 97.25 73 MET B C 1
ATOM 2755 O O . MET B 1 73 ? -4.996 -10.898 10.047 1 97.25 73 MET B O 1
ATOM 2759 N N . ALA B 1 74 ? -6.344 -12.234 8.82 1 98.19 74 ALA B N 1
ATOM 2760 C CA . ALA B 1 74 ? -7.43 -11.258 8.844 1 98.19 74 ALA B CA 1
ATOM 2761 C C . ALA B 1 74 ? -7.953 -11.055 10.266 1 98.19 74 ALA B C 1
ATOM 2763 O O . ALA B 1 74 ? -8.352 -9.945 10.633 1 98.19 74 ALA B O 1
ATOM 2764 N N . ALA B 1 75 ? -8.031 -12.109 11.016 1 97.56 75 ALA B N 1
ATOM 2765 C CA . ALA B 1 75 ? -8.461 -12.008 12.406 1 97.56 75 ALA B CA 1
ATOM 2766 C C . ALA B 1 75 ? -7.523 -11.125 13.219 1 97.56 75 ALA B C 1
ATOM 2768 O O . ALA B 1 75 ? -7.965 -10.367 14.086 1 97.56 75 ALA B O 1
ATOM 2769 N N . LEU B 1 76 ? -6.289 -11.25 12.969 1 93 76 LEU B N 1
ATOM 2770 C CA . LEU B 1 76 ? -5.312 -10.391 13.625 1 93 76 LEU B CA 1
ATOM 2771 C C . LEU B 1 76 ? -5.547 -8.922 13.273 1 93 76 LEU B C 1
ATOM 2773 O O . LEU B 1 76 ? -5.535 -8.062 14.156 1 93 76 LEU B O 1
ATOM 2777 N N . PHE B 1 77 ? -5.699 -8.695 12.062 1 93.88 77 PHE B N 1
ATOM 2778 C CA . PHE B 1 77 ? -6.02 -7.344 11.617 1 93.88 77 PHE B CA 1
ATOM 2779 C C . PHE B 1 77 ? -7.27 -6.82 12.32 1 93.88 77 PHE B C 1
ATOM 2781 O O . PHE B 1 77 ? -7.289 -5.688 12.805 1 93.88 77 PHE B O 1
ATOM 2788 N N . ALA B 1 78 ? -8.273 -7.684 12.273 1 94.69 78 ALA B N 1
ATOM 2789 C CA . ALA B 1 78 ? -9.555 -7.301 12.867 1 94.69 78 ALA B CA 1
ATOM 2790 C C . ALA B 1 78 ? -9.398 -6.984 14.352 1 94.69 78 ALA B C 1
ATOM 2792 O O . ALA B 1 78 ? -9.992 -6.027 14.852 1 94.69 78 ALA B O 1
ATOM 2793 N N . TRP B 1 79 ? -8.688 -7.781 14.961 1 91 79 TRP B N 1
ATOM 2794 C CA . TRP B 1 79 ? -8.469 -7.559 16.391 1 91 79 TRP B CA 1
ATOM 2795 C C . TRP B 1 79 ? -7.789 -6.215 16.625 1 91 79 TRP B C 1
ATOM 2797 O O . TRP B 1 79 ? -8.195 -5.453 17.5 1 91 79 TRP B O 1
ATOM 2807 N N . LEU B 1 80 ? -6.867 -5.934 15.883 1 86.69 80 LEU B N 1
ATOM 2808 C CA . LEU B 1 80 ? -6.129 -4.688 16.047 1 86.69 80 LEU B CA 1
ATOM 2809 C C . LEU B 1 80 ? -6.98 -3.492 15.641 1 86.69 80 LEU B C 1
ATOM 2811 O O . LEU B 1 80 ? -7.086 -2.514 16.391 1 86.69 80 LEU B O 1
ATOM 2815 N N . ALA B 1 81 ? -7.586 -3.564 14.484 1 87.06 81 ALA B N 1
ATOM 2816 C CA . ALA B 1 81 ? -8.281 -2.426 13.891 1 87.06 81 ALA B CA 1
ATOM 2817 C C . ALA B 1 81 ? -9.633 -2.193 14.57 1 87.06 81 ALA B C 1
ATOM 2819 O O . ALA B 1 81 ? -10.047 -1.048 14.75 1 87.06 81 ALA B O 1
ATOM 2820 N N . LEU B 1 82 ? -10.359 -3.301 14.945 1 87.5 82 LEU B N 1
ATOM 2821 C CA . LEU B 1 82 ? -11.727 -3.15 15.43 1 87.5 82 LEU B CA 1
ATOM 2822 C C . LEU B 1 82 ? -11.766 -3.127 16.953 1 87.5 82 LEU B C 1
ATOM 2824 O O . LEU B 1 82 ? -12.625 -2.459 17.547 1 87.5 82 LEU B O 1
ATOM 2828 N N . VAL B 1 83 ? -10.938 -3.891 17.531 1 85.5 83 VAL B N 1
ATOM 2829 C CA . VAL B 1 83 ? -10.984 -3.984 18.984 1 85.5 83 VAL B CA 1
ATOM 2830 C C . VAL B 1 83 ? -10.078 -2.922 19.609 1 85.5 83 VAL B C 1
ATOM 2832 O O . VAL B 1 83 ? -10.508 -2.152 20.469 1 85.5 83 VAL B O 1
ATOM 2835 N N . LEU B 1 84 ? -8.891 -2.842 19.094 1 80.88 84 LEU B N 1
ATOM 2836 C CA . LEU B 1 84 ? -7.953 -1.88 19.656 1 80.88 84 LEU B CA 1
ATOM 2837 C C . LEU B 1 84 ? -8.07 -0.531 18.953 1 80.88 84 LEU B C 1
ATOM 2839 O O . LEU B 1 84 ? -7.438 0.445 19.359 1 80.88 84 LEU B O 1
ATOM 2843 N N . VAL B 1 85 ? -8.852 -0.478 17.828 1 82.69 85 VAL B N 1
ATOM 2844 C CA . VAL B 1 85 ? -9.211 0.747 17.125 1 82.69 85 VAL B CA 1
ATOM 2845 C C . VAL B 1 85 ? -7.949 1.449 16.625 1 82.69 85 VAL B C 1
ATOM 2847 O O . VAL B 1 85 ? -7.781 2.654 16.828 1 82.69 85 VAL B O 1
ATOM 2850 N N . THR B 1 86 ? -7.035 0.611 16.141 1 80 86 THR B N 1
ATOM 2851 C CA . THR B 1 86 ? -5.82 1.17 15.562 1 80 86 THR B CA 1
ATOM 2852 C C . THR B 1 86 ? -6.094 1.735 14.172 1 80 86 THR B C 1
ATOM 2854 O O . THR B 1 86 ? -7.152 1.486 13.594 1 80 86 THR B O 1
ATOM 2857 N N . ASN B 1 87 ? -5.168 2.611 13.695 1 82.19 87 ASN B N 1
ATOM 2858 C CA . ASN B 1 87 ? -5.254 3.107 12.328 1 82.19 87 ASN B CA 1
ATOM 2859 C C . ASN B 1 87 ? -5.234 1.964 11.312 1 82.19 87 ASN B C 1
ATOM 2861 O O . ASN B 1 87 ? -4.301 1.162 11.297 1 82.19 87 ASN B O 1
ATOM 2865 N N . GLN B 1 88 ? -6.223 1.87 10.562 1 87.38 88 GLN B N 1
ATOM 2866 C CA . GLN B 1 88 ? -6.395 0.753 9.641 1 87.38 88 GLN B CA 1
ATOM 2867 C C . GLN B 1 88 ? -5.289 0.73 8.594 1 87.38 88 GLN B C 1
ATOM 2869 O O . GLN B 1 88 ? -4.832 -0.341 8.188 1 87.38 88 GLN B O 1
ATOM 2874 N N . VAL B 1 89 ? -4.848 1.864 8.141 1 85.94 89 VAL B N 1
ATOM 2875 C CA . VAL B 1 89 ? -3.812 1.956 7.113 1 85.94 89 VAL B CA 1
ATOM 2876 C C . VAL B 1 89 ? -2.492 1.426 7.664 1 85.94 89 VAL B C 1
ATOM 2878 O O . VAL B 1 89 ? -1.86 0.561 7.055 1 85.94 89 VAL B O 1
ATOM 2881 N N . ALA B 1 90 ? -2.166 1.906 8.781 1 82.25 90 ALA B N 1
ATOM 2882 C CA . ALA B 1 90 ? -0.921 1.483 9.422 1 82.25 90 ALA B CA 1
ATOM 2883 C C . ALA B 1 90 ? -0.951 -0.007 9.75 1 82.25 90 ALA B C 1
ATOM 2885 O O . ALA B 1 90 ? 0.033 -0.717 9.523 1 82.25 90 ALA B O 1
ATOM 2886 N N . THR B 1 91 ? -2.057 -0.403 10.297 1 86.88 91 THR B N 1
ATOM 2887 C CA . THR B 1 91 ? -2.213 -1.806 10.672 1 86.88 91 THR B CA 1
ATOM 2888 C C . THR B 1 91 ? -2.121 -2.701 9.438 1 86.88 91 THR B C 1
ATOM 2890 O O . THR B 1 91 ? -1.462 -3.742 9.469 1 86.88 91 THR B O 1
ATOM 2893 N N . GLY B 1 92 ? -2.811 -2.303 8.414 1 91.25 92 GLY B N 1
ATOM 2894 C CA . GLY B 1 92 ? -2.756 -3.064 7.18 1 91.25 92 GLY B CA 1
ATOM 2895 C C . GLY B 1 92 ? -1.359 -3.158 6.598 1 91.25 92 GLY B C 1
ATOM 2896 O O . GLY B 1 92 ? -0.937 -4.227 6.152 1 91.25 92 GLY B O 1
ATOM 2897 N N . LEU B 1 93 ? -0.675 -2.059 6.574 1 87.88 93 LEU B N 1
ATOM 2898 C CA . LEU B 1 93 ? 0.694 -2.049 6.07 1 87.88 93 LEU B CA 1
ATOM 2899 C C . LEU B 1 93 ? 1.593 -2.941 6.918 1 87.88 93 LEU B C 1
ATOM 2901 O O . LEU B 1 93 ? 2.41 -3.695 6.387 1 87.88 93 LEU B O 1
ATOM 2905 N N . ALA B 1 94 ? 1.438 -2.799 8.195 1 84.81 94 ALA B N 1
ATOM 2906 C CA . ALA B 1 94 ? 2.205 -3.643 9.109 1 84.81 94 ALA B CA 1
ATOM 2907 C C . ALA B 1 94 ? 1.964 -5.121 8.828 1 84.81 94 ALA B C 1
ATOM 2909 O O . ALA B 1 94 ? 2.904 -5.918 8.805 1 84.81 94 ALA B O 1
ATOM 2910 N N . LEU B 1 95 ? 0.73 -5.414 8.641 1 89.88 95 LEU B N 1
ATOM 2911 C CA . LEU B 1 95 ? 0.377 -6.805 8.367 1 89.88 95 LEU B CA 1
ATOM 2912 C C . LEU B 1 95 ? 0.987 -7.273 7.055 1 89.88 95 LEU B C 1
ATOM 2914 O O . LEU B 1 95 ? 1.41 -8.43 6.938 1 89.88 95 LEU B O 1
ATOM 2918 N N . SER B 1 96 ? 0.911 -6.43 6.062 1 90.94 96 SER B N 1
ATOM 2919 C CA . SER B 1 96 ? 1.502 -6.773 4.773 1 90.94 96 SER B CA 1
ATOM 2920 C C . SER B 1 96 ? 3 -7.031 4.902 1 90.94 96 SER B C 1
ATOM 2922 O O . SER B 1 96 ? 3.518 -8 4.344 1 90.94 96 SER B O 1
ATOM 2924 N N . ILE B 1 97 ? 3.662 -6.199 5.574 1 82.31 97 ILE B N 1
ATOM 2925 C CA . ILE B 1 97 ? 5.102 -6.332 5.758 1 82.31 97 ILE B CA 1
ATOM 2926 C C . ILE B 1 97 ? 5.406 -7.57 6.598 1 82.31 97 ILE B C 1
ATOM 2928 O O . ILE B 1 97 ? 6.289 -8.359 6.254 1 82.31 97 ILE B O 1
ATOM 2932 N N . PHE B 1 98 ? 4.68 -7.719 7.688 1 84.88 98 PHE B N 1
ATOM 2933 C CA . PHE B 1 98 ? 4.824 -8.891 8.539 1 84.88 98 PHE B CA 1
ATOM 2934 C C . PHE B 1 98 ? 4.559 -10.172 7.758 1 84.88 98 PHE B C 1
ATOM 2936 O O . PHE B 1 98 ? 5.297 -11.148 7.887 1 84.88 98 PHE B O 1
ATOM 2943 N N . GLY B 1 99 ? 3.482 -10.195 7.039 1 90.12 99 GLY B N 1
ATOM 2944 C CA . GLY B 1 99 ? 3.143 -11.359 6.238 1 90.12 99 GLY B CA 1
ATOM 2945 C C . GLY B 1 99 ? 4.223 -11.734 5.246 1 90.12 99 GLY B C 1
ATOM 2946 O O . GLY B 1 99 ? 4.453 -12.922 4.988 1 90.12 99 GLY B O 1
ATOM 2947 N N . THR B 1 100 ? 4.812 -10.758 4.613 1 86.31 100 THR B N 1
ATOM 2948 C CA . THR B 1 100 ? 5.906 -11.008 3.68 1 86.31 100 THR B CA 1
ATOM 2949 C C . THR B 1 100 ? 7.055 -11.734 4.379 1 86.31 100 THR B C 1
ATOM 2951 O O . THR B 1 100 ? 7.551 -12.75 3.877 1 86.31 100 THR B O 1
ATOM 2954 N N . GLY B 1 101 ? 7.453 -11.227 5.547 1 83.06 101 GLY B N 1
ATOM 2955 C CA . GLY B 1 101 ? 8.516 -11.875 6.312 1 83.06 101 GLY B CA 1
ATOM 2956 C C . GLY B 1 101 ? 8.125 -13.242 6.828 1 83.06 101 GLY B C 1
ATOM 2957 O O . GLY B 1 101 ? 8.914 -14.195 6.73 1 83.06 101 GLY B O 1
ATOM 2958 N N . LEU B 1 102 ? 6.953 -13.305 7.363 1 87.94 102 LEU B N 1
ATOM 2959 C CA . LEU B 1 102 ? 6.484 -14.562 7.922 1 87.94 102 LEU B CA 1
ATOM 2960 C C . LEU B 1 102 ? 6.414 -15.641 6.848 1 87.94 102 LEU B C 1
ATOM 2962 O O . LEU B 1 102 ? 6.832 -16.781 7.074 1 87.94 102 LEU B O 1
ATOM 2966 N N . SER B 1 103 ? 5.832 -15.312 5.738 1 91.88 103 SER B N 1
ATOM 2967 C CA . SER B 1 103 ? 5.727 -16.281 4.656 1 91.88 103 SER B CA 1
ATOM 2968 C C . SER B 1 103 ? 7.102 -16.75 4.195 1 91.88 103 SER B C 1
ATOM 2970 O O . SER B 1 103 ? 7.301 -17.922 3.9 1 91.88 103 SER B O 1
ATOM 2972 N N . ALA B 1 104 ? 8.016 -15.844 4.043 1 85.69 104 ALA B N 1
ATOM 2973 C CA . A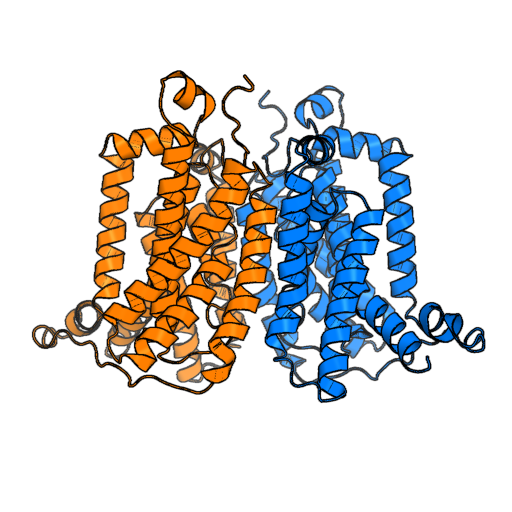LA B 1 104 ? 9.375 -16.203 3.643 1 85.69 104 ALA B CA 1
ATOM 2974 C C . ALA B 1 104 ? 10.008 -17.156 4.641 1 85.69 104 ALA B C 1
ATOM 2976 O O . ALA B 1 104 ? 10.688 -18.109 4.25 1 85.69 104 ALA B O 1
ATOM 2977 N N . PHE B 1 105 ? 9.766 -16.891 5.922 1 84.56 105 PHE B N 1
ATOM 2978 C CA . PHE B 1 105 ? 10.312 -17.734 6.98 1 84.56 105 PHE B CA 1
ATOM 2979 C C . PHE B 1 105 ? 9.695 -19.125 6.93 1 84.56 105 PHE B C 1
ATOM 2981 O O . PHE B 1 105 ? 10.406 -20.125 6.988 1 84.56 105 PHE B O 1
ATOM 2988 N N . MET B 1 106 ? 8.414 -19.156 6.812 1 89.75 106 MET B N 1
ATOM 2989 C CA . MET B 1 106 ? 7.699 -20.422 6.785 1 89.75 106 MET B CA 1
ATOM 2990 C C . MET B 1 106 ? 8.094 -21.234 5.559 1 89.75 106 MET B C 1
ATOM 2992 O O . MET B 1 106 ? 8.109 -22.469 5.609 1 89.75 106 MET B O 1
ATOM 2996 N N . GLY B 1 107 ? 8.367 -20.578 4.492 1 89.88 107 GLY B N 1
ATOM 2997 C CA . GLY B 1 107 ? 8.586 -21.25 3.223 1 89.88 107 GLY B CA 1
ATOM 2998 C C . GLY B 1 107 ? 10.055 -21.531 2.941 1 89.88 107 GLY B C 1
ATOM 2999 O O . GLY B 1 107 ? 10.398 -22.047 1.881 1 89.88 107 GLY B O 1
ATOM 3000 N N . GLN B 1 108 ? 10.922 -21.281 3.818 1 85 108 GLN B N 1
ATOM 3001 C CA . GLN B 1 108 ? 12.359 -21.375 3.586 1 85 108 GLN B CA 1
ATOM 3002 C C . GLN B 1 108 ? 12.75 -22.781 3.145 1 85 108 GLN B C 1
ATOM 3004 O O . GLN B 1 108 ? 13.523 -22.953 2.197 1 85 108 GLN B O 1
ATOM 3009 N N . ARG B 1 109 ? 12.203 -23.703 3.768 1 83.81 109 ARG B N 1
ATOM 3010 C CA . ARG B 1 109 ? 12.594 -25.094 3.504 1 83.81 109 ARG B CA 1
ATOM 3011 C C . ARG B 1 109 ? 11.938 -25.609 2.225 1 83.81 109 ARG B C 1
ATOM 3013 O O . ARG B 1 109 ? 12.336 -26.641 1.691 1 83.81 109 ARG B O 1
ATOM 3020 N N . PHE B 1 110 ? 10.984 -24.844 1.753 1 89.06 110 PHE B N 1
ATOM 3021 C CA . PHE B 1 110 ? 10.227 -25.328 0.607 1 89.06 110 PHE B CA 1
ATOM 3022 C C . PHE B 1 110 ? 10.633 -24.594 -0.665 1 89.06 110 PHE B C 1
ATOM 3024 O O . PHE B 1 110 ? 10.055 -24.828 -1.729 1 89.06 110 PHE B O 1
ATOM 3031 N N . VAL B 1 111 ? 11.609 -23.781 -0.489 1 84.38 111 VAL B N 1
ATOM 3032 C CA . VAL B 1 111 ? 12.055 -23.031 -1.664 1 84.38 111 VAL B CA 1
ATOM 3033 C C . VAL B 1 111 ? 12.648 -24 -2.688 1 84.38 111 VAL B C 1
ATOM 3035 O O . VAL B 1 111 ? 13.492 -24.844 -2.348 1 84.38 111 VAL B O 1
ATOM 3038 N N . GLY B 1 112 ? 12.242 -23.969 -3.949 1 77.12 112 GLY B N 1
ATOM 3039 C CA . GLY B 1 112 ? 12.773 -24.828 -4.996 1 77.12 112 GLY B CA 1
ATOM 3040 C C . GLY B 1 112 ? 11.969 -26.094 -5.195 1 77.12 112 GLY B C 1
ATOM 3041 O O . GLY B 1 112 ? 12.188 -26.828 -6.164 1 77.12 112 GLY B O 1
ATOM 3042 N N . MET B 1 113 ? 11.047 -26.312 -4.285 1 83.44 113 MET B N 1
ATOM 3043 C CA . MET B 1 113 ? 10.188 -27.484 -4.43 1 83.44 113 MET B CA 1
ATOM 3044 C C . MET B 1 113 ? 8.977 -27.156 -5.297 1 83.44 113 MET B C 1
ATOM 3046 O O . MET B 1 113 ? 8.445 -26.047 -5.25 1 83.44 113 MET B O 1
ATOM 3050 N N . SER B 1 114 ? 8.625 -28.141 -6.113 1 85.94 114 SER B N 1
ATOM 3051 C CA . SER B 1 114 ? 7.516 -27.906 -7.031 1 85.94 114 SER B CA 1
ATOM 3052 C C . SER B 1 114 ? 6.477 -29.031 -6.926 1 85.94 114 SER B C 1
ATOM 3054 O O . SER B 1 114 ? 6.781 -30.125 -6.453 1 85.94 114 SER B O 1
ATOM 3056 N N . LEU B 1 115 ? 5.258 -28.672 -7.168 1 83.25 115 LEU B N 1
ATOM 3057 C CA . LEU B 1 115 ? 4.172 -29.641 -7.281 1 83.25 115 LEU B CA 1
ATOM 3058 C C . LEU B 1 115 ? 3.979 -30.078 -8.734 1 83.25 115 LEU B C 1
ATOM 3060 O O . LEU B 1 115 ? 4.277 -29.312 -9.656 1 83.25 115 LEU B O 1
ATOM 3064 N N . PRO B 1 116 ? 3.605 -31.344 -8.938 1 72.56 116 PRO B N 1
ATOM 3065 C CA . PRO B 1 116 ? 3.328 -31.766 -10.312 1 72.56 116 PRO B CA 1
ATOM 3066 C C . PRO B 1 116 ? 2.189 -30.984 -10.953 1 72.56 116 PRO B C 1
ATOM 3068 O O . PRO B 1 116 ? 1.261 -30.547 -10.266 1 72.56 116 PRO B O 1
ATOM 3071 N N . ALA B 1 117 ? 2.469 -30.469 -12.102 1 63.44 117 ALA B N 1
ATOM 3072 C CA . ALA B 1 117 ? 1.445 -29.734 -12.836 1 63.44 117 ALA B CA 1
ATOM 3073 C C . ALA B 1 117 ? 0.145 -30.531 -12.914 1 63.44 117 ALA B C 1
ATOM 3075 O O . ALA B 1 117 ? 0.161 -31.734 -13.188 1 63.44 117 ALA B O 1
ATOM 3076 N N . GLN B 1 118 ? -0.8 -30.156 -12.109 1 57.59 118 GLN B N 1
ATOM 3077 C CA . GLN B 1 118 ? -2.066 -30.875 -12.18 1 57.59 118 GLN B CA 1
ATOM 3078 C C . GLN B 1 118 ? -2.865 -30.453 -13.414 1 57.59 118 GLN B C 1
ATOM 3080 O O . GLN B 1 118 ? -2.961 -29.266 -13.734 1 57.59 118 GLN B O 1
ATOM 3085 N N . ALA B 1 119 ? -2.885 -31.266 -14.484 1 50.69 119 ALA B N 1
ATOM 3086 C CA . ALA B 1 119 ? -3.734 -31.094 -15.656 1 50.69 119 ALA B CA 1
ATOM 3087 C C . ALA B 1 119 ? -5.203 -30.984 -15.266 1 50.69 119 ALA B C 1
ATOM 3089 O O . ALA B 1 119 ? -5.723 -31.844 -14.539 1 50.69 119 ALA B O 1
ATOM 3090 N N . TYR B 1 120 ? -5.609 -29.812 -14.875 1 51.47 120 TYR B N 1
ATOM 3091 C CA . TYR B 1 120 ? -7.016 -29.734 -14.5 1 51.47 120 TYR B CA 1
ATOM 3092 C C . TYR B 1 120 ? -7.898 -29.484 -15.719 1 51.47 120 TYR B C 1
ATOM 3094 O O . TYR B 1 120 ? -7.527 -28.734 -16.625 1 51.47 120 TYR B O 1
ATOM 3102 N N . GLY B 1 121 ? -8.305 -30.562 -16.547 1 45.34 121 GLY B N 1
ATOM 3103 C CA . GLY B 1 121 ? -9.305 -30.516 -17.594 1 45.34 121 GLY B CA 1
ATOM 3104 C C . GLY B 1 121 ? -10.594 -31.219 -17.219 1 45.34 121 GLY B C 1
ATOM 3105 O O . GLY B 1 121 ? -10.609 -32.062 -16.328 1 45.34 121 GLY B O 1
ATOM 3106 N N . ILE B 1 122 ? -11.609 -30.516 -17.109 1 42.5 122 ILE B N 1
ATOM 3107 C CA . ILE B 1 122 ? -12.844 -31.297 -17.062 1 42.5 122 ILE B CA 1
ATOM 3108 C C . ILE B 1 122 ? -12.875 -32.281 -18.203 1 42.5 122 ILE B C 1
ATOM 3110 O O . ILE B 1 122 ? -12.805 -31.906 -19.375 1 42.5 122 ILE B O 1
ATOM 3114 N N . PRO B 1 123 ? -12.562 -33.625 -18.047 1 40.62 123 PRO B N 1
ATOM 3115 C CA . PRO B 1 123 ? -12.477 -34.594 -19.125 1 40.62 123 PRO B CA 1
ATOM 3116 C C . PRO B 1 123 ? -13.422 -34.312 -20.281 1 40.62 123 PRO B C 1
ATOM 3118 O O . PRO B 1 123 ? -13.102 -34.594 -21.438 1 40.62 123 PRO B O 1
ATOM 3121 N N . GLY B 1 124 ? -14.711 -34.219 -20.016 1 40.53 124 GLY B N 1
ATOM 3122 C CA . GLY B 1 124 ? -15.766 -34.375 -21 1 40.53 124 GLY B CA 1
ATOM 3123 C C . GLY B 1 124 ? -15.812 -33.25 -22 1 40.53 124 GLY B C 1
ATOM 3124 O O . GLY B 1 124 ? -16.281 -33.406 -23.125 1 40.53 124 GLY B O 1
ATOM 3125 N N . LEU B 1 125 ? -15.875 -32 -21.609 1 40.88 125 LEU B N 1
ATOM 3126 C CA . LEU B 1 125 ? -16.344 -30.969 -22.531 1 40.88 125 LEU B CA 1
ATOM 3127 C C . LEU B 1 125 ? -15.172 -30.359 -23.297 1 40.88 125 LEU B C 1
ATOM 3129 O O . LEU B 1 125 ? -15.273 -29.25 -23.828 1 40.88 125 LEU B O 1
ATOM 3133 N N . LYS B 1 126 ? -14.047 -30.969 -23.219 1 43.16 126 LYS B N 1
ATOM 3134 C CA . LYS B 1 126 ? -12.867 -30.641 -24.016 1 43.16 126 LYS B CA 1
ATOM 3135 C C . LYS B 1 126 ? -13.195 -30.609 -25.5 1 43.16 126 LYS B C 1
ATOM 3137 O O . LYS B 1 126 ? -12.352 -30.234 -26.328 1 43.16 126 LYS B O 1
ATOM 3142 N N . SER B 1 127 ? -14.227 -31.156 -25.828 1 39.59 127 SER B N 1
ATOM 3143 C CA . SER B 1 127 ? -14.438 -31.344 -27.266 1 39.59 127 SER B CA 1
ATOM 3144 C C . SER B 1 127 ? -14.914 -30.047 -27.922 1 39.59 127 SER B C 1
ATOM 3146 O O . SER B 1 127 ? -15.172 -30.016 -29.125 1 39.59 127 SER B O 1
ATOM 3148 N N . LEU B 1 128 ? -15.531 -29.109 -27.188 1 41.72 128 LEU B N 1
ATOM 3149 C CA . LEU B 1 128 ? -16.031 -28.031 -28.047 1 41.72 128 LEU B CA 1
ATOM 3150 C C . LEU B 1 128 ? -14.898 -27.094 -28.453 1 41.72 128 LEU B C 1
ATOM 3152 O O . LEU B 1 128 ? -14.133 -26.625 -27.609 1 41.72 128 LEU B O 1
ATOM 3156 N N . PRO B 1 129 ? -14.625 -26.922 -29.734 1 44.69 129 PRO B N 1
ATOM 3157 C CA . PRO B 1 129 ? -13.422 -26.359 -30.344 1 44.69 129 PRO B CA 1
ATOM 3158 C C . PRO B 1 129 ? -12.961 -25.078 -29.672 1 44.69 129 PRO B C 1
ATOM 3160 O O . PRO B 1 129 ? -11.758 -24.875 -29.469 1 44.69 129 PRO B O 1
ATOM 3163 N N . PHE B 1 130 ? -13.648 -23.938 -29.891 1 43.75 130 PHE B N 1
ATOM 3164 C CA . PHE B 1 130 ? -13.148 -22.609 -29.547 1 43.75 130 PHE B CA 1
ATOM 3165 C C . PHE B 1 130 ? -13.352 -22.328 -28.062 1 43.75 130 PHE B C 1
ATOM 3167 O O . PHE B 1 130 ? -12.43 -21.891 -27.375 1 43.75 130 PHE B O 1
ATOM 3174 N N . VAL B 1 131 ? -14.656 -22.359 -27.656 1 47.72 131 VAL B N 1
ATOM 3175 C CA . VAL B 1 131 ? -15.109 -21.953 -26.328 1 47.72 131 VAL B CA 1
ATOM 3176 C C . VAL B 1 131 ? -14.688 -23 -25.297 1 47.72 131 VAL B C 1
ATOM 3178 O O . VAL B 1 131 ? -14.609 -22.703 -24.109 1 47.72 131 VAL B O 1
ATOM 3181 N N . GLY B 1 132 ? -14.508 -24.203 -25.688 1 45.59 132 GLY B N 1
ATOM 3182 C CA . GLY B 1 132 ? -14.281 -25.359 -24.828 1 45.59 132 GLY B CA 1
ATOM 3183 C C . GLY B 1 132 ? -12.984 -25.266 -24.047 1 45.59 132 GLY B C 1
ATOM 3184 O O . GLY B 1 132 ? -13.008 -25.188 -22.812 1 45.59 132 GLY B O 1
ATOM 3185 N N . PRO B 1 133 ? -11.984 -25.328 -24.844 1 48.28 133 PRO B N 1
ATOM 3186 C CA . PRO B 1 133 ? -10.688 -25.359 -24.156 1 48.28 133 PRO B CA 1
ATOM 3187 C C . PRO B 1 133 ? -10.43 -24.109 -23.328 1 48.28 133 PRO B C 1
ATOM 3189 O O . PRO B 1 133 ? -9.766 -24.172 -22.297 1 48.28 133 PRO B O 1
ATOM 3192 N N . ALA B 1 134 ? -11.008 -22.969 -23.828 1 50.19 134 ALA B N 1
ATOM 3193 C CA . ALA B 1 134 ? -10.727 -21.703 -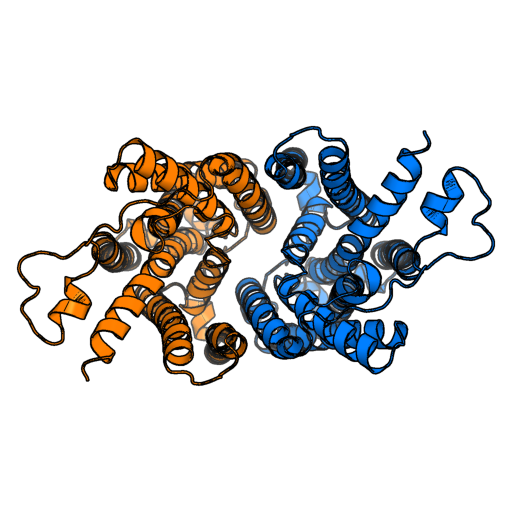23.156 1 50.19 134 ALA B CA 1
ATOM 3194 C C . ALA B 1 134 ? -11.469 -21.609 -21.828 1 50.19 134 ALA B C 1
ATOM 3196 O O . ALA B 1 134 ? -10.93 -21.109 -20.828 1 50.19 134 ALA B O 1
ATOM 3197 N N . LEU B 1 135 ? -12.727 -22.047 -21.766 1 53.62 135 LEU B N 1
ATOM 3198 C CA . LEU B 1 135 ? -13.555 -21.891 -20.578 1 53.62 135 LEU B CA 1
ATOM 3199 C C . LEU B 1 135 ? -13.625 -23.188 -19.781 1 53.62 135 LEU B C 1
ATOM 3201 O O . LEU B 1 135 ? -13.766 -23.172 -18.562 1 53.62 135 LEU B O 1
ATOM 3205 N N . PHE B 1 136 ? -13.586 -24.297 -20.438 1 53.91 136 PHE B N 1
ATOM 3206 C CA . PHE B 1 136 ? -13.891 -25.531 -19.734 1 53.91 136 PHE B CA 1
ATOM 3207 C C . PHE B 1 136 ? -12.617 -26.234 -19.266 1 53.91 136 PHE B C 1
ATOM 3209 O O . PHE B 1 136 ? -12.672 -27.25 -18.594 1 53.91 136 PHE B O 1
ATOM 3216 N N . GLY B 1 137 ? -11.5 -25.781 -19.703 1 63 137 GLY B N 1
ATOM 3217 C CA . GLY B 1 137 ? -10.242 -26.375 -19.266 1 63 137 GLY B CA 1
ATOM 3218 C C . GLY B 1 137 ? -9.648 -25.688 -18.047 1 63 137 GLY B C 1
ATOM 3219 O O . GLY B 1 137 ? -8.492 -25.922 -17.703 1 63 137 GLY B O 1
ATOM 3220 N N . GLN B 1 138 ? -10.602 -24.953 -17.391 1 71.94 138 GLN B N 1
ATOM 3221 C CA . GLN B 1 138 ? -10.062 -24.203 -16.266 1 71.94 138 GLN B CA 1
ATOM 3222 C C . GLN B 1 138 ? -10.172 -24.984 -14.961 1 71.94 138 GLN B C 1
ATOM 3224 O O . GLN B 1 138 ? -10.93 -25.953 -14.875 1 71.94 138 GLN B O 1
ATOM 3229 N N . HIS B 1 139 ? -9.305 -24.781 -14.055 1 81.56 139 HIS B N 1
ATOM 3230 C CA . HIS B 1 139 ? -9.367 -25.328 -12.703 1 81.56 139 HIS B CA 1
ATOM 3231 C C . HIS B 1 139 ? -10.688 -24.969 -12.031 1 81.56 139 HIS B C 1
ATOM 3233 O O . HIS B 1 139 ? -11.273 -23.922 -12.328 1 81.56 139 HIS B O 1
ATOM 3239 N N . TRP B 1 140 ? -11.25 -25.781 -11.273 1 86.5 140 TRP B N 1
ATOM 3240 C CA . TRP B 1 140 ? -12.547 -25.578 -10.641 1 86.5 140 TRP B CA 1
ATOM 3241 C C . TRP B 1 140 ? -12.555 -24.297 -9.812 1 86.5 140 TRP B C 1
ATOM 3243 O O . TRP B 1 140 ? -13.602 -23.656 -9.656 1 86.5 140 TRP B O 1
ATOM 3253 N N . MET B 1 141 ? -11.43 -23.891 -9.305 1 89.19 141 MET B N 1
ATOM 3254 C CA . MET B 1 141 ? -11.344 -22.672 -8.5 1 89.19 141 MET B CA 1
ATOM 3255 C C . MET B 1 141 ? -11.727 -21.438 -9.328 1 89.19 141 MET B C 1
ATOM 3257 O O . MET B 1 141 ? -12.227 -20.453 -8.781 1 89.19 141 MET B O 1
ATOM 3261 N N . VAL B 1 142 ? -11.484 -21.484 -10.617 1 91.75 142 VAL B N 1
ATOM 3262 C CA . VAL B 1 142 ? -11.875 -20.391 -11.5 1 91.75 142 VAL B CA 1
ATOM 3263 C C . VAL B 1 142 ? -13.391 -20.25 -11.516 1 91.75 142 VAL B C 1
ATOM 3265 O O . VAL B 1 142 ? -13.922 -19.141 -11.406 1 91.75 142 VAL B O 1
ATOM 3268 N N . TYR B 1 143 ? -14.078 -21.375 -11.57 1 91.44 143 TYR B N 1
ATOM 3269 C CA . TYR B 1 143 ? -15.531 -21.359 -11.562 1 91.44 143 TYR B CA 1
ATOM 3270 C C . TYR B 1 143 ? -16.062 -20.938 -10.203 1 91.44 143 TYR B C 1
ATOM 3272 O O . TYR B 1 143 ? -17.094 -20.234 -10.117 1 91.44 143 TYR B O 1
ATOM 3280 N N . CYS B 1 144 ? -15.344 -21.375 -9.188 1 93.44 144 CYS B N 1
ATOM 3281 C CA . CYS B 1 144 ? -15.719 -20.953 -7.84 1 93.44 144 CYS B CA 1
ATOM 3282 C C . CYS B 1 144 ? -15.617 -19.438 -7.699 1 93.44 144 CYS B C 1
ATOM 3284 O O . CYS B 1 144 ? -16.484 -18.812 -7.082 1 93.44 144 CYS B O 1
ATOM 3286 N N . ALA B 1 145 ? -14.539 -18.875 -8.281 1 95.25 145 ALA B N 1
ATOM 3287 C CA . ALA B 1 145 ? -14.352 -17.438 -8.219 1 95.25 145 ALA B CA 1
ATOM 3288 C C . ALA B 1 145 ? -15.461 -16.703 -8.953 1 95.25 145 ALA B C 1
ATOM 3290 O O . ALA B 1 145 ? -15.961 -15.672 -8.484 1 95.25 145 ALA B O 1
ATOM 3291 N N . LEU B 1 146 ? -15.859 -17.219 -10.102 1 94.69 146 LEU B N 1
ATOM 3292 C CA . LEU B 1 146 ? -16.938 -16.625 -10.883 1 94.69 146 LEU B CA 1
ATOM 3293 C C . LEU B 1 146 ? -18.266 -16.734 -10.148 1 94.69 146 LEU B C 1
ATOM 3295 O O . LEU B 1 146 ? -19.047 -15.773 -10.102 1 94.69 146 LEU B O 1
ATOM 3299 N N . LEU B 1 147 ? -18.5 -17.906 -9.617 1 96.19 147 LEU B N 1
ATOM 3300 C CA . LEU B 1 147 ? -19.703 -18.109 -8.836 1 96.19 147 LEU B CA 1
ATOM 3301 C C . LEU B 1 147 ? -19.734 -17.188 -7.625 1 96.19 147 LEU B C 1
ATOM 3303 O O . LEU B 1 147 ? -20.797 -16.656 -7.262 1 96.19 147 LEU B O 1
ATOM 3307 N N . LEU B 1 148 ? -18.578 -17.062 -7.027 1 97.38 148 LEU B N 1
ATOM 3308 C CA . LEU B 1 148 ? -18.469 -16.172 -5.871 1 97.38 148 LEU B CA 1
ATOM 3309 C C . LEU B 1 148 ? -18.797 -14.734 -6.262 1 97.38 148 LEU B C 1
ATOM 3311 O O . LEU B 1 148 ? -19.438 -14.008 -5.496 1 97.38 148 LEU B O 1
ATOM 3315 N N . CYS B 1 149 ? -18.25 -14.344 -7.398 1 97.44 149 CYS B N 1
ATOM 3316 C CA . CYS B 1 149 ? -18.547 -13.008 -7.898 1 97.44 149 CYS B CA 1
ATOM 3317 C C . CYS B 1 149 ? -20.062 -12.789 -8.016 1 97.44 149 CYS B C 1
ATOM 3319 O O . CYS B 1 149 ? -20.578 -11.781 -7.535 1 97.44 149 CYS B O 1
ATOM 3321 N N . GLY B 1 150 ? -20.781 -13.75 -8.664 1 97.12 150 GLY B N 1
ATOM 3322 C CA . GLY B 1 150 ? -22.219 -13.672 -8.758 1 97.12 150 GLY B CA 1
ATOM 3323 C C . GLY B 1 150 ? -22.922 -13.703 -7.41 1 97.12 150 GLY B C 1
ATOM 3324 O O . GLY B 1 150 ? -23.875 -12.953 -7.18 1 97.12 150 GLY B O 1
ATOM 3325 N N . ALA B 1 151 ? -22.422 -14.531 -6.527 1 97.75 151 ALA B N 1
ATOM 3326 C CA . ALA B 1 151 ? -23 -14.672 -5.195 1 97.75 151 ALA B CA 1
ATOM 3327 C C . ALA B 1 151 ? -22.859 -13.375 -4.398 1 97.75 151 ALA B C 1
ATOM 3329 O O . ALA B 1 151 ? -23.781 -12.961 -3.699 1 97.75 151 ALA B O 1
ATOM 3330 N N . ILE B 1 152 ? -21.703 -12.773 -4.461 1 97.75 152 ILE B N 1
ATOM 3331 C CA . ILE B 1 152 ? -21.469 -11.531 -3.73 1 97.75 152 ILE B CA 1
ATOM 3332 C C . ILE B 1 152 ? -22.328 -10.414 -4.305 1 97.75 152 ILE B C 1
ATOM 3334 O O . ILE B 1 152 ? -22.891 -9.609 -3.561 1 97.75 152 ILE B O 1
ATOM 3338 N N . ALA B 1 153 ? -22.453 -10.43 -5.66 1 96.44 153 ALA B N 1
ATOM 3339 C CA . ALA B 1 153 ? -23.328 -9.445 -6.293 1 96.44 153 ALA B CA 1
ATOM 3340 C C . ALA B 1 153 ? -24.766 -9.602 -5.805 1 96.44 153 ALA B C 1
ATOM 3342 O O . ALA B 1 153 ? -25.422 -8.617 -5.477 1 96.44 153 ALA B O 1
ATOM 3343 N N . TRP B 1 154 ? -25.219 -10.781 -5.77 1 96.69 154 TRP B N 1
ATOM 3344 C CA . TRP B 1 154 ? -26.578 -11.07 -5.293 1 96.69 154 TRP B CA 1
ATOM 3345 C C . TRP B 1 154 ? -26.719 -10.727 -3.814 1 96.69 154 TRP B C 1
ATOM 3347 O O . TRP B 1 154 ? -27.703 -10.125 -3.404 1 96.69 154 TRP B O 1
ATOM 3357 N N . PHE B 1 155 ? -25.766 -11.055 -3.008 1 96.94 155 PHE B N 1
ATOM 3358 C CA . PHE B 1 155 ? -25.781 -10.812 -1.571 1 96.94 155 PHE B CA 1
ATOM 3359 C C . PHE B 1 155 ? -25.844 -9.312 -1.28 1 96.94 155 PHE B C 1
ATOM 3361 O O . PHE B 1 155 ? -26.672 -8.867 -0.487 1 96.94 155 PHE B O 1
ATOM 3368 N N . LEU B 1 156 ? -24.984 -8.547 -1.952 1 95.12 156 LEU B N 1
ATOM 3369 C CA . LEU B 1 156 ? -24.828 -7.129 -1.653 1 95.12 156 LEU B CA 1
ATOM 3370 C C . LEU B 1 156 ? -26.062 -6.344 -2.096 1 95.12 156 LEU B C 1
ATOM 3372 O O . LEU B 1 156 ? -26.469 -5.379 -1.44 1 95.12 156 LEU B O 1
ATOM 3376 N N . PHE B 1 157 ? -26.766 -6.805 -3.203 1 94.12 157 PHE B N 1
ATOM 3377 C CA . PHE B 1 157 ? -27.75 -5.902 -3.779 1 94.12 157 PHE B CA 1
ATOM 3378 C C . PHE B 1 157 ? -29.141 -6.5 -3.682 1 94.12 157 PHE B C 1
ATOM 3380 O O . PHE B 1 157 ? -30.141 -5.816 -3.934 1 94.12 157 PHE B O 1
ATOM 3387 N N . ARG B 1 158 ? -29.219 -7.758 -3.217 1 95.56 158 ARG B N 1
ATOM 3388 C CA . ARG B 1 158 ? -30.547 -8.359 -3.248 1 95.56 158 ARG B CA 1
ATOM 3389 C C . ARG B 1 158 ? -30.922 -8.922 -1.881 1 95.56 158 ARG B C 1
ATOM 3391 O O . ARG B 1 158 ? -32.062 -9.336 -1.672 1 95.56 158 ARG B O 1
ATOM 3398 N N . THR B 1 159 ? -30.078 -8.883 -0.944 1 96.62 159 THR B N 1
ATOM 3399 C CA . THR B 1 159 ? -30.406 -9.469 0.352 1 96.62 159 THR B CA 1
ATOM 3400 C C . THR B 1 159 ? -30.453 -8.391 1.435 1 96.62 159 THR B C 1
ATOM 3402 O O . THR B 1 159 ? -29.891 -7.309 1.263 1 96.62 159 THR B O 1
ATOM 3405 N N . ARG B 1 160 ? -31.125 -8.695 2.531 1 95.31 160 ARG B N 1
ATOM 3406 C CA . ARG B 1 160 ? -31.203 -7.797 3.678 1 95.31 160 ARG B CA 1
ATOM 3407 C C . ARG B 1 160 ? -29.859 -7.672 4.375 1 95.31 160 ARG B C 1
ATOM 3409 O O . ARG B 1 160 ? -29.484 -6.586 4.824 1 95.31 160 ARG B O 1
ATOM 3416 N N . ALA B 1 161 ? -29.172 -8.797 4.41 1 95.38 161 ALA B N 1
ATOM 3417 C CA . ALA B 1 161 ? -27.859 -8.781 5.043 1 95.38 161 ALA B CA 1
ATOM 3418 C C . ALA B 1 161 ? -26.891 -7.898 4.273 1 95.38 161 ALA B C 1
ATOM 3420 O O . ALA B 1 161 ? -26.047 -7.215 4.871 1 95.38 161 ALA B O 1
ATOM 3421 N N . GLY B 1 162 ? -27.016 -7.996 2.986 1 95.31 162 GLY B N 1
ATOM 3422 C CA . GLY B 1 162 ? -26.188 -7.129 2.156 1 95.31 162 GLY B CA 1
ATOM 3423 C C . GLY B 1 162 ? -26.5 -5.656 2.334 1 95.31 162 GLY B C 1
ATOM 3424 O O . GLY B 1 162 ? -25.594 -4.82 2.348 1 95.31 162 GLY B O 1
ATOM 3425 N N . LEU B 1 163 ? -27.734 -5.34 2.521 1 93.19 163 LEU B N 1
ATOM 3426 C CA . LEU B 1 163 ? -28.156 -3.963 2.77 1 93.19 163 LEU B CA 1
ATOM 3427 C C . LEU B 1 163 ? -27.625 -3.467 4.109 1 93.19 163 LEU B C 1
ATOM 3429 O O . LEU B 1 163 ? -27.188 -2.316 4.219 1 93.19 163 LEU B O 1
ATOM 3433 N N . THR B 1 164 ? -27.734 -4.359 5.016 1 94.19 164 THR B N 1
ATOM 3434 C CA . THR B 1 164 ? -27.219 -4.004 6.332 1 94.19 164 THR B CA 1
ATOM 3435 C C . THR B 1 164 ? -25.719 -3.73 6.277 1 94.19 164 THR B C 1
ATOM 3437 O O . THR B 1 164 ? -25.234 -2.773 6.883 1 94.19 164 THR B O 1
ATOM 3440 N N . LEU B 1 165 ? -25 -4.539 5.578 1 94.69 165 LEU B N 1
ATOM 3441 C CA . LEU B 1 165 ? -23.562 -4.367 5.441 1 94.69 165 LEU B CA 1
ATOM 3442 C C . LEU B 1 165 ? -23.234 -3.033 4.777 1 94.69 165 LEU B C 1
ATOM 3444 O O . LEU B 1 165 ? -22.359 -2.303 5.242 1 94.69 165 LEU B O 1
ATOM 3448 N N . ARG B 1 166 ? -23.953 -2.709 3.777 1 92.88 166 ARG B N 1
ATOM 3449 C CA . ARG B 1 166 ? -23.719 -1.455 3.066 1 92.88 166 ARG B CA 1
ATOM 3450 C C . ARG B 1 166 ? -24.078 -0.257 3.938 1 92.88 166 ARG B C 1
ATOM 3452 O O . ARG B 1 166 ? -23.422 0.779 3.889 1 92.88 166 ARG B O 1
ATOM 3459 N N . ALA B 1 167 ? -25.125 -0.383 4.723 1 89.88 167 ALA B N 1
ATOM 3460 C CA . ALA B 1 167 ? -25.531 0.685 5.633 1 89.88 167 ALA B CA 1
ATOM 3461 C C . ALA B 1 167 ? -24.453 0.952 6.68 1 89.88 167 ALA B C 1
ATOM 3463 O O . ALA B 1 167 ? -24.188 2.105 7.023 1 89.88 167 ALA B O 1
ATOM 3464 N N . ILE B 1 168 ? -23.906 -0.142 7.137 1 90.31 168 ILE B N 1
ATOM 3465 C CA . ILE B 1 168 ? -22.844 -0.028 8.117 1 90.31 168 ILE B CA 1
ATOM 3466 C C . ILE B 1 168 ? -21.641 0.702 7.504 1 90.31 168 ILE B C 1
ATOM 3468 O O . ILE B 1 168 ? -21 1.514 8.164 1 90.31 168 ILE B O 1
ATOM 3472 N N . GLY B 1 169 ? -21.359 0.359 6.254 1 90.38 169 GLY B N 1
ATOM 3473 C CA . GLY B 1 169 ? -20.281 1.037 5.559 1 90.38 169 GLY B CA 1
ATOM 3474 C C . GLY B 1 169 ? -20.531 2.518 5.355 1 90.38 169 GLY B C 1
ATOM 3475 O O . GLY B 1 169 ? -19.594 3.318 5.332 1 90.38 169 GLY B O 1
ATOM 3476 N N . GLU B 1 170 ? -21.797 2.92 5.316 1 87.31 170 GLU B N 1
ATOM 3477 C CA . GLU B 1 170 ? -22.156 4.32 5.102 1 87.31 170 GLU B CA 1
ATOM 3478 C C . GLU B 1 170 ? -22.141 5.102 6.41 1 87.31 170 GLU B C 1
ATOM 3480 O O . GLU B 1 170 ? -21.562 6.18 6.492 1 87.31 170 GLU B O 1
ATOM 3485 N N . SER B 1 171 ? -22.828 4.527 7.387 1 89.44 171 SER B N 1
ATOM 3486 C CA . SER B 1 171 ? -22.906 5.184 8.688 1 89.44 171 SER B CA 1
ATOM 3487 C C . SER B 1 171 ? -22.953 4.164 9.82 1 89.44 171 SER B C 1
ATOM 3489 O O . SER B 1 171 ? -24.031 3.775 10.266 1 89.44 171 SER B O 1
ATOM 3491 N N . PRO B 1 172 ? -21.797 3.887 10.273 1 88.44 172 PRO B N 1
ATOM 3492 C CA . PRO B 1 172 ? -21.766 2.906 11.359 1 88.44 172 PRO B CA 1
ATOM 3493 C C . PRO B 1 172 ? -22.5 3.391 12.609 1 88.44 172 PRO B C 1
ATOM 3495 O O . PRO B 1 172 ? -23.109 2.592 13.312 1 88.44 172 PRO B O 1
ATOM 3498 N N . GLU B 1 173 ? -22.5 4.66 12.852 1 86.62 173 GLU B N 1
ATOM 3499 C CA . GLU B 1 173 ? -23.156 5.211 14.031 1 86.62 173 GLU B CA 1
ATOM 3500 C C . GLU B 1 173 ? -24.672 5.039 13.938 1 86.62 173 GLU B C 1
ATOM 3502 O O . GLU B 1 173 ? -25.328 4.656 14.914 1 86.62 173 GLU B O 1
ATOM 3507 N N . SER B 1 174 ? -25.172 5.406 12.758 1 85.94 174 SER B N 1
ATOM 3508 C CA . SER B 1 174 ? -26.609 5.254 12.547 1 85.94 174 SER B CA 1
ATOM 3509 C C . SER B 1 174 ? -27.031 3.789 12.633 1 85.94 174 SER B C 1
ATOM 3511 O O . SER B 1 174 ? -28.078 3.469 13.203 1 85.94 174 SER B O 1
ATOM 3513 N N . ALA B 1 175 ? -26.219 2.955 12.078 1 88.5 175 ALA B N 1
ATOM 3514 C CA . ALA B 1 175 ? -26.516 1.525 12.125 1 88.5 175 ALA B CA 1
ATOM 3515 C C . ALA B 1 175 ? -26.484 1.009 13.562 1 88.5 175 ALA B C 1
ATOM 3517 O O . ALA B 1 175 ? -27.328 0.196 13.953 1 88.5 175 ALA B O 1
ATOM 3518 N N . HIS B 1 176 ? -25.562 1.449 14.312 1 87.94 176 HIS B N 1
ATOM 3519 C CA . HIS B 1 176 ? -25.469 1.051 15.719 1 87.94 176 HIS B CA 1
ATOM 3520 C C . HIS B 1 176 ? -26.688 1.536 16.5 1 87.94 176 HIS B C 1
ATOM 3522 O O . HIS B 1 176 ? -27.188 0.82 17.375 1 87.94 176 HIS B O 1
ATOM 3528 N N . ALA B 1 177 ? -27.062 2.697 16.156 1 88.12 177 ALA B N 1
ATOM 3529 C CA . ALA B 1 177 ? -28.234 3.268 16.828 1 88.12 177 ALA B CA 1
ATOM 3530 C C . ALA B 1 177 ? -29.484 2.445 16.531 1 88.12 177 ALA B C 1
ATOM 3532 O O . ALA B 1 177 ? -30.391 2.359 17.375 1 88.12 177 ALA B O 1
ATOM 3533 N N . LEU B 1 178 ? -29.531 1.838 15.43 1 90.94 178 LEU B N 1
ATOM 3534 C CA . LEU B 1 178 ? -30.672 1.013 15.039 1 90.94 178 LEU B CA 1
ATOM 3535 C C . LEU B 1 178 ? -30.547 -0.391 15.625 1 90.94 178 LEU B C 1
ATOM 3537 O O . LEU B 1 178 ? -31.438 -1.228 15.43 1 90.94 178 LEU B O 1
ATOM 3541 N N . GLY B 1 179 ? -29.375 -0.708 16.297 1 90.31 179 GLY B N 1
ATOM 3542 C CA . GLY B 1 179 ? -29.234 -1.953 17.047 1 90.31 179 GLY B CA 1
ATOM 3543 C C . GLY B 1 179 ? -28.406 -2.994 16.312 1 90.31 179 GLY B C 1
ATOM 3544 O O . GLY B 1 179 ? -28.312 -4.137 16.766 1 90.31 179 GLY B O 1
ATOM 3545 N N . TYR B 1 180 ? -27.875 -2.623 15.25 1 91.75 180 TYR B N 1
ATOM 3546 C CA . TYR B 1 180 ? -27.062 -3.594 14.523 1 91.75 180 TYR B CA 1
ATOM 3547 C C . TYR B 1 180 ? -25.703 -3.752 15.172 1 91.75 180 TYR B C 1
ATOM 3549 O O . TYR B 1 180 ? -25.109 -2.773 15.633 1 91.75 180 TYR B O 1
ATOM 3557 N N . PRO B 1 181 ? -25.25 -5.004 15.258 1 93.88 181 PRO B N 1
ATOM 3558 C CA . PRO B 1 181 ? -23.891 -5.219 15.781 1 93.88 181 PRO B CA 1
ATOM 3559 C C . PRO B 1 181 ? -22.812 -4.895 14.758 1 93.88 181 PRO B C 1
ATOM 3561 O O . PRO B 1 181 ? -22.281 -5.797 14.102 1 93.88 181 PRO B O 1
ATOM 3564 N N . VAL B 1 182 ? -22.422 -3.709 14.719 1 93.12 182 VAL B N 1
ATOM 3565 C CA . VAL B 1 182 ? -21.516 -3.182 13.695 1 93.12 182 VAL B CA 1
ATOM 3566 C C . VAL B 1 182 ? -20.172 -3.91 13.758 1 93.12 182 VAL B C 1
ATOM 3568 O O . VAL B 1 182 ? -19.672 -4.387 12.742 1 93.12 182 VAL B O 1
ATOM 3571 N N . ARG B 1 183 ? -19.609 -4.133 14.945 1 93.62 183 ARG B N 1
ATOM 3572 C CA . ARG B 1 183 ? -18.297 -4.746 15.094 1 93.62 183 ARG B CA 1
ATOM 3573 C C . ARG B 1 183 ? -18.312 -6.199 14.633 1 93.62 183 ARG B C 1
ATOM 3575 O O . ARG B 1 183 ? -17.391 -6.66 13.969 1 93.62 183 ARG B O 1
ATOM 3582 N N . THR B 1 184 ? -19.344 -6.883 14.977 1 95.69 184 THR B N 1
ATOM 3583 C CA . THR B 1 184 ? -19.453 -8.289 14.617 1 95.69 184 THR B CA 1
ATOM 3584 C C . THR B 1 184 ? -19.578 -8.461 13.102 1 95.69 184 THR B C 1
ATOM 3586 O O . THR B 1 184 ? -18.969 -9.367 12.523 1 95.69 184 THR B O 1
ATOM 3589 N N . ILE B 1 185 ? -20.328 -7.594 12.508 1 95.56 185 ILE B N 1
ATOM 3590 C CA . ILE B 1 185 ? -20.531 -7.68 11.062 1 95.56 185 ILE B CA 1
ATOM 3591 C C . ILE B 1 185 ? -19.234 -7.324 10.336 1 95.56 185 ILE B C 1
ATOM 3593 O O . ILE B 1 185 ? -18.859 -7.988 9.367 1 95.56 185 ILE B O 1
ATOM 3597 N N . ARG B 1 186 ? -18.547 -6.312 10.836 1 96.44 186 ARG B N 1
ATOM 3598 C CA . ARG B 1 186 ? -17.25 -5.953 10.258 1 96.44 186 ARG B CA 1
ATOM 3599 C C . ARG B 1 186 ? -16.25 -7.09 10.422 1 96.44 186 ARG B C 1
ATOM 3601 O O . ARG B 1 186 ? -15.469 -7.375 9.516 1 96.44 186 ARG B O 1
ATOM 3608 N N . PHE B 1 187 ? -16.344 -7.723 11.555 1 96.81 187 PHE B N 1
ATOM 3609 C CA . PHE B 1 187 ? -15.469 -8.852 11.805 1 96.81 187 PHE B CA 1
ATOM 3610 C C . PHE B 1 187 ? -15.742 -9.977 10.812 1 96.81 187 PHE B C 1
ATOM 3612 O O . PHE B 1 187 ? -14.805 -10.562 10.258 1 96.81 187 PHE B O 1
ATOM 3619 N N . GLY B 1 188 ? -16.953 -10.281 10.648 1 97.5 188 GLY B N 1
ATOM 3620 C CA . GLY B 1 188 ? -17.328 -11.297 9.68 1 97.5 188 GLY B CA 1
ATOM 3621 C C . GLY B 1 188 ? -16.891 -10.969 8.266 1 97.5 188 GLY B C 1
ATOM 3622 O O . GLY B 1 188 ? -16.391 -11.836 7.543 1 97.5 188 GLY B O 1
ATOM 3623 N N . ALA B 1 189 ? -17.078 -9.719 7.879 1 97.31 189 ALA B N 1
ATOM 3624 C CA . ALA B 1 189 ? -16.672 -9.273 6.551 1 97.31 189 ALA B CA 1
ATOM 3625 C C . ALA B 1 189 ? -15.156 -9.422 6.371 1 97.31 189 ALA B C 1
ATOM 3627 O O . ALA B 1 189 ? -14.688 -9.836 5.309 1 97.31 189 ALA B O 1
ATOM 3628 N N . LEU B 1 190 ? -14.414 -9.148 7.422 1 98 190 LEU B N 1
ATOM 3629 C CA . LEU B 1 190 ? -12.961 -9.242 7.367 1 98 190 LEU B CA 1
ATOM 3630 C C . LEU B 1 190 ? -12.516 -10.695 7.262 1 98 190 LEU B C 1
ATOM 3632 O O . LEU B 1 190 ? -11.586 -11.008 6.512 1 98 190 LEU B O 1
ATOM 3636 N N . LEU B 1 191 ? -13.148 -11.562 8.008 1 98.38 191 LEU B N 1
ATOM 3637 C CA . LEU B 1 191 ? -12.82 -12.977 7.93 1 98.38 191 LEU B CA 1
ATOM 3638 C C . LEU B 1 191 ? -13.094 -13.523 6.527 1 98.38 191 LEU B C 1
ATOM 3640 O O . LEU B 1 191 ? -12.305 -14.297 5.992 1 98.38 191 LEU B O 1
ATOM 3644 N N . PHE B 1 192 ? -14.234 -13.094 6.035 1 98.38 192 PHE B N 1
ATOM 3645 C CA . PHE B 1 192 ? -14.57 -13.492 4.672 1 98.38 192 PHE B CA 1
ATOM 3646 C C . PHE B 1 192 ? -13.516 -12.984 3.689 1 98.38 192 PHE B C 1
ATOM 3648 O O . PHE B 1 192 ? -13.078 -13.727 2.805 1 98.38 192 PHE B O 1
ATOM 3655 N N . GLY B 1 193 ? -13.164 -11.742 3.83 1 98.06 193 GLY B N 1
ATOM 3656 C CA . GLY B 1 193 ? -12.125 -11.18 2.986 1 98.06 193 GLY B CA 1
ATOM 3657 C C . GLY B 1 193 ? -10.797 -11.906 3.111 1 98.06 193 GLY B C 1
ATOM 3658 O O . GLY B 1 193 ? -10.109 -12.133 2.113 1 98.06 193 GLY B O 1
ATOM 3659 N N . GLY B 1 194 ? -10.438 -12.227 4.32 1 98.44 194 GLY B N 1
ATOM 3660 C CA . GLY B 1 194 ? -9.227 -12.992 4.547 1 98.44 194 GLY B CA 1
ATOM 3661 C C . GLY B 1 194 ? -9.242 -14.352 3.881 1 98.44 194 GLY B C 1
ATOM 3662 O O . GLY B 1 194 ? -8.234 -14.797 3.328 1 98.44 194 GLY B O 1
ATOM 3663 N N . ALA B 1 195 ? -10.359 -14.992 3.967 1 98.62 195 ALA B N 1
ATOM 3664 C CA . ALA B 1 195 ? -10.508 -16.297 3.316 1 98.62 195 ALA B CA 1
ATOM 3665 C C . ALA B 1 195 ? -10.336 -16.172 1.806 1 98.62 195 ALA B C 1
ATOM 3667 O O . ALA B 1 195 ? -9.68 -17.016 1.181 1 98.62 195 ALA B O 1
ATOM 3668 N N . CYS B 1 196 ? -10.938 -15.156 1.251 1 98.62 196 CYS B N 1
ATOM 3669 C CA . CYS B 1 196 ? -10.836 -14.938 -0.188 1 98.62 196 CYS B CA 1
ATOM 3670 C C . CYS B 1 196 ? -9.398 -14.625 -0.587 1 98.62 196 CYS B C 1
ATOM 3672 O O . CYS B 1 196 ? -8.883 -15.172 -1.564 1 98.62 196 CYS B O 1
ATOM 3674 N N . CYS B 1 197 ? -8.734 -13.758 0.17 1 98.44 197 CYS B N 1
ATOM 3675 C CA . CYS B 1 197 ? -7.32 -13.477 -0.073 1 98.44 197 CYS B CA 1
ATOM 3676 C C . CYS B 1 197 ? -6.484 -14.742 0.085 1 98.44 197 CYS B C 1
ATOM 3678 O O . CYS B 1 197 ? -5.516 -14.945 -0.652 1 98.44 197 CYS B O 1
ATOM 3680 N N . GLY B 1 198 ? -6.879 -15.516 1.062 1 98.56 198 GLY B N 1
ATOM 3681 C CA . GLY B 1 198 ? -6.184 -16.781 1.275 1 98.56 198 GLY B CA 1
ATOM 3682 C C . GLY B 1 198 ? -6.312 -17.734 0.107 1 98.56 198 GLY B C 1
ATOM 3683 O O . GLY B 1 198 ? -5.332 -18.344 -0.311 1 98.56 198 GLY B O 1
ATOM 3684 N N . LEU B 1 199 ? -7.516 -17.859 -0.387 1 98.31 199 LEU B N 1
ATOM 3685 C CA . LEU B 1 199 ? -7.734 -18.688 -1.56 1 98.31 199 LEU B CA 1
ATOM 3686 C C . LEU B 1 199 ? -6.934 -18.172 -2.752 1 98.31 199 LEU B C 1
ATOM 3688 O O . LEU B 1 199 ? -6.383 -18.969 -3.52 1 98.31 199 LEU B O 1
ATOM 3692 N N . ALA B 1 200 ? -6.926 -16.875 -2.908 1 98.31 200 ALA B N 1
ATOM 3693 C CA . ALA B 1 200 ? -6.145 -16.25 -3.979 1 98.31 200 ALA B CA 1
ATOM 3694 C C . ALA B 1 200 ? -4.664 -16.609 -3.848 1 98.31 200 ALA B C 1
ATOM 3696 O O . ALA B 1 200 ? -4.016 -16.969 -4.828 1 98.31 200 ALA B O 1
ATOM 3697 N N . GLY B 1 201 ? -4.141 -16.484 -2.656 1 97.88 201 GLY B N 1
ATOM 3698 C CA . GLY B 1 201 ? -2.75 -16.828 -2.414 1 97.88 201 GLY B CA 1
ATOM 3699 C C . GLY B 1 201 ? -2.451 -18.297 -2.68 1 97.88 201 GLY B C 1
ATOM 3700 O O . GLY B 1 201 ? -1.45 -18.625 -3.322 1 97.88 201 GLY B O 1
ATOM 3701 N N . ALA B 1 202 ? -3.305 -19.125 -2.174 1 97.56 202 ALA B N 1
ATOM 3702 C CA . ALA B 1 202 ? -3.131 -20.562 -2.393 1 97.56 202 ALA B CA 1
ATOM 3703 C C . ALA B 1 202 ? -3.193 -20.891 -3.879 1 97.56 202 ALA B C 1
ATOM 3705 O O . ALA B 1 202 ? -2.467 -21.766 -4.355 1 97.56 202 ALA B O 1
ATOM 3706 N N . TYR B 1 203 ? -4.086 -20.25 -4.582 1 96.56 203 TYR B N 1
ATOM 3707 C CA . TYR B 1 203 ? -4.199 -20.453 -6.02 1 96.56 203 TYR B CA 1
ATOM 3708 C C . TYR B 1 203 ? -2.877 -20.172 -6.723 1 96.56 203 TYR B C 1
ATOM 3710 O O . TYR B 1 203 ? -2.486 -20.891 -7.645 1 96.56 203 TYR B O 1
ATOM 3718 N N . LEU B 1 204 ? -2.197 -19.219 -6.312 1 94.88 204 LEU B N 1
ATOM 3719 C CA . LEU B 1 204 ? -0.935 -18.828 -6.93 1 94.88 204 LEU B CA 1
ATOM 3720 C C . LEU B 1 204 ? 0.116 -19.922 -6.746 1 94.88 204 LEU B C 1
ATOM 3722 O O . LEU B 1 204 ? 0.83 -20.266 -7.691 1 94.88 204 LEU B O 1
ATOM 3726 N N . SER B 1 205 ? 0.204 -20.484 -5.574 1 94.69 205 SER B N 1
ATOM 3727 C CA . SER B 1 205 ? 1.277 -21.438 -5.285 1 94.69 205 SER B CA 1
ATOM 3728 C C . SER B 1 205 ? 0.89 -22.859 -5.688 1 94.69 205 SER B C 1
ATOM 3730 O O . SER B 1 205 ? 1.756 -23.688 -5.977 1 94.69 205 SER B O 1
ATOM 3732 N N . LEU B 1 206 ? -0.425 -23.156 -5.762 1 93.5 206 LEU B N 1
ATOM 3733 C CA . LEU B 1 206 ? -0.851 -24.531 -6.004 1 93.5 206 LEU B CA 1
ATOM 3734 C C . LEU B 1 206 ? -1.159 -24.75 -7.48 1 93.5 206 LEU B C 1
ATOM 3736 O O . LEU B 1 206 ? -1.014 -25.859 -7.988 1 93.5 206 LEU B O 1
ATOM 3740 N N . ILE B 1 207 ? -1.606 -23.656 -8.109 1 90.81 207 ILE B N 1
ATOM 3741 C CA . ILE B 1 207 ? -2.15 -23.891 -9.445 1 90.81 207 ILE B CA 1
ATOM 3742 C C . ILE B 1 207 ? -1.426 -23 -10.453 1 90.81 207 ILE B C 1
ATOM 3744 O O . ILE B 1 207 ? -0.865 -23.5 -11.438 1 90.81 207 ILE B O 1
ATOM 3748 N N . TYR B 1 208 ? -1.402 -21.734 -10.188 1 89.25 208 TYR B N 1
ATOM 3749 C CA . TYR B 1 208 ? -0.837 -20.797 -11.164 1 89.25 208 TYR B CA 1
ATOM 3750 C C . TYR B 1 208 ? 0.644 -21.078 -11.391 1 89.25 208 TYR B C 1
ATOM 3752 O O . TYR B 1 208 ? 1.089 -21.219 -12.531 1 89.25 208 TYR B O 1
ATOM 3760 N N . THR B 1 209 ? 1.378 -21.125 -10.375 1 88.31 209 THR B N 1
ATOM 3761 C CA . THR B 1 209 ? 2.768 -21.562 -10.32 1 88.31 209 THR B CA 1
ATOM 3762 C C . THR B 1 209 ? 2.969 -22.578 -9.211 1 88.31 209 THR B C 1
ATOM 3764 O O . THR B 1 209 ? 3.256 -22.219 -8.062 1 88.31 209 THR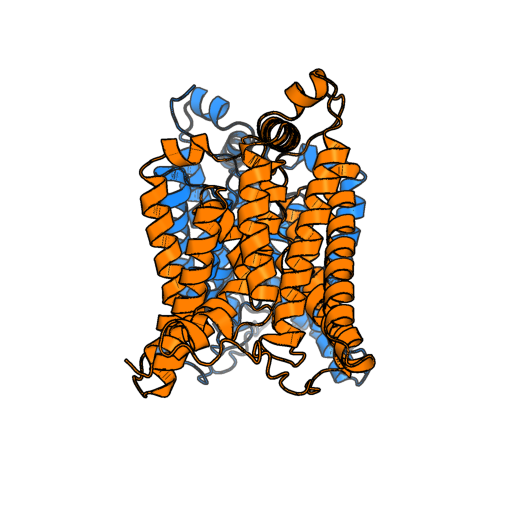 B O 1
ATOM 3767 N N . PRO B 1 210 ? 2.838 -23.828 -9.594 1 90.31 210 PRO B N 1
ATOM 3768 C CA . PRO B 1 210 ? 2.811 -24.875 -8.562 1 90.31 210 PRO B CA 1
ATOM 3769 C C . PRO B 1 210 ? 4.164 -25.078 -7.887 1 90.31 210 PRO B C 1
ATOM 3771 O O . PRO B 1 210 ? 4.703 -26.188 -7.883 1 90.31 210 PRO B O 1
ATOM 3774 N N . MET B 1 211 ? 4.668 -24.047 -7.367 1 91.88 211 MET B N 1
ATOM 3775 C CA . MET B 1 211 ? 5.895 -24 -6.578 1 91.88 211 MET B CA 1
ATOM 3776 C C . MET B 1 211 ? 5.887 -22.812 -5.625 1 91.88 211 MET B C 1
ATOM 3778 O O . MET B 1 211 ? 5.188 -21.812 -5.867 1 91.88 211 MET B O 1
ATOM 3782 N N . TRP B 1 212 ? 6.625 -22.969 -4.621 1 92.38 212 TRP B N 1
ATOM 3783 C CA . TRP B 1 212 ? 6.754 -21.859 -3.689 1 92.38 212 TRP B CA 1
ATOM 3784 C C . TRP B 1 212 ? 7.93 -20.953 -4.074 1 92.38 212 TRP B C 1
ATOM 3786 O O . TRP B 1 212 ? 9.047 -21.438 -4.262 1 92.38 212 TRP B O 1
ATOM 3796 N N . VAL B 1 213 ? 7.645 -19.781 -4.305 1 87.31 213 VAL B N 1
ATOM 3797 C CA . VAL B 1 213 ? 8.656 -18.75 -4.523 1 87.31 213 VAL B CA 1
ATOM 3798 C C . VAL B 1 213 ? 8.445 -17.609 -3.537 1 87.31 213 VAL B C 1
ATOM 3800 O O . VAL B 1 213 ? 7.316 -17.156 -3.334 1 87.31 213 VAL B O 1
ATOM 3803 N N . GLU B 1 214 ? 9.531 -17.25 -2.93 1 85.5 214 GLU B N 1
ATOM 3804 C CA . GLU B 1 214 ? 9.438 -16.109 -2.023 1 85.5 214 GLU B CA 1
ATOM 3805 C C . GLU B 1 214 ? 8.852 -14.891 -2.729 1 85.5 214 GLU B C 1
ATOM 3807 O O . GLU B 1 214 ? 9.234 -14.578 -3.857 1 85.5 214 GLU B O 1
ATOM 3812 N N . ASN B 1 215 ? 7.832 -14.195 -2.104 1 84.69 215 ASN B N 1
ATOM 3813 C CA . ASN B 1 215 ? 7.195 -12.984 -2.604 1 84.69 215 ASN B CA 1
ATOM 3814 C C . ASN B 1 215 ? 6.461 -13.242 -3.918 1 84.69 215 ASN B C 1
ATOM 3816 O O . ASN B 1 215 ? 6.445 -12.383 -4.801 1 84.69 215 ASN B O 1
ATOM 3820 N N . MET B 1 216 ? 5.938 -14.406 -4.059 1 89.56 216 MET B N 1
ATOM 3821 C CA . MET B 1 216 ? 5.332 -14.789 -5.328 1 89.56 216 MET B CA 1
ATOM 3822 C C . MET B 1 216 ? 4.074 -13.977 -5.602 1 89.56 216 MET B C 1
ATOM 3824 O O . MET B 1 216 ? 3.604 -13.914 -6.742 1 89.56 216 MET B O 1
ATOM 3828 N N . VAL B 1 217 ? 3.469 -13.414 -4.539 1 91.56 217 VAL B N 1
ATOM 3829 C CA . VAL B 1 217 ? 2.293 -12.578 -4.762 1 91.56 217 VAL B CA 1
ATOM 3830 C C . VAL B 1 217 ? 2.678 -11.352 -5.586 1 91.56 217 VAL B C 1
ATOM 3832 O O . VAL B 1 217 ? 1.892 -10.883 -6.41 1 91.56 217 VAL B O 1
ATOM 3835 N N . ALA B 1 218 ? 3.787 -10.844 -5.352 1 85 218 ALA B N 1
ATOM 3836 C CA . ALA B 1 218 ? 4.441 -9.852 -6.195 1 85 218 ALA B CA 1
ATOM 3837 C C . ALA B 1 218 ? 3.541 -8.641 -6.418 1 85 218 ALA B C 1
ATOM 3839 O O . ALA B 1 218 ? 3.373 -8.18 -7.551 1 85 218 ALA B O 1
ATOM 3840 N N . GLY B 1 219 ? 2.826 -8.133 -5.371 1 84.19 219 GLY B N 1
ATOM 3841 C CA . GLY B 1 219 ? 2.082 -6.887 -5.465 1 84.19 219 GLY B CA 1
ATOM 3842 C C . GLY B 1 219 ? 0.633 -7.086 -5.867 1 84.19 219 GLY B C 1
ATOM 3843 O O . GLY B 1 219 ? -0.147 -6.133 -5.887 1 84.19 219 GLY B O 1
ATOM 3844 N N . ARG B 1 220 ? 0.244 -8.25 -6.176 1 89.31 220 ARG B N 1
ATOM 3845 C CA . ARG B 1 220 ? -1.129 -8.508 -6.598 1 89.31 220 ARG B CA 1
ATOM 3846 C C . ARG B 1 220 ? -2.121 -8.094 -5.516 1 89.31 220 ARG B C 1
ATOM 3848 O O . ARG B 1 220 ? -3.258 -7.727 -5.816 1 89.31 220 ARG B O 1
ATOM 3855 N N . GLY B 1 221 ? -1.709 -8.219 -4.281 1 92.56 221 GLY B N 1
ATOM 3856 C CA . GLY B 1 221 ? -2.566 -7.734 -3.211 1 92.56 221 GLY B CA 1
ATOM 3857 C C . GLY B 1 221 ? -2.871 -6.25 -3.316 1 92.56 221 GLY B C 1
ATOM 3858 O O . GLY B 1 221 ? -4 -5.824 -3.07 1 92.56 221 GLY B O 1
ATOM 3859 N N . TRP B 1 222 ? -1.893 -5.48 -3.68 1 88.19 222 TRP B N 1
ATOM 3860 C CA . TRP B 1 222 ? -2.055 -4.047 -3.885 1 88.19 222 TRP B CA 1
ATOM 3861 C C . TRP B 1 222 ? -2.945 -3.764 -5.09 1 88.19 222 TRP B C 1
ATOM 3863 O O . TRP B 1 222 ? -3.779 -2.855 -5.055 1 88.19 222 TRP B O 1
ATOM 3873 N N . ILE B 1 223 ? -2.707 -4.543 -6.059 1 86.38 223 ILE B N 1
ATOM 3874 C CA . ILE B 1 223 ? -3.508 -4.375 -7.266 1 86.38 223 ILE B CA 1
ATOM 3875 C C . ILE B 1 223 ? -4.973 -4.672 -6.961 1 86.38 223 ILE B C 1
ATOM 3877 O O . ILE B 1 223 ? -5.867 -3.955 -7.414 1 86.38 223 ILE B O 1
ATOM 3881 N N . ALA B 1 224 ? -5.137 -5.723 -6.219 1 93.25 224 ALA B N 1
ATOM 3882 C CA . ALA B 1 224 ? -6.5 -6.082 -5.844 1 93.25 224 ALA B CA 1
ATOM 3883 C C . ALA B 1 224 ? -7.176 -4.953 -5.074 1 93.25 224 ALA B C 1
ATOM 3885 O O . ALA B 1 224 ? -8.352 -4.664 -5.285 1 93.25 224 ALA B O 1
ATOM 3886 N N . LEU B 1 225 ? -6.457 -4.375 -4.199 1 91.94 225 LEU B N 1
ATOM 3887 C CA . LEU B 1 225 ? -6.98 -3.252 -3.428 1 91.94 225 LEU B CA 1
ATOM 3888 C C . LEU B 1 225 ? -7.34 -2.088 -4.344 1 91.94 225 LEU B C 1
ATOM 3890 O O . LEU B 1 225 ? -8.406 -1.489 -4.199 1 91.94 225 LEU B O 1
ATOM 3894 N N . ALA B 1 226 ? -6.465 -1.759 -5.23 1 86.5 226 ALA B N 1
ATOM 3895 C CA . ALA B 1 226 ? -6.715 -0.675 -6.176 1 86.5 226 ALA B CA 1
ATOM 3896 C C . ALA B 1 226 ? -7.906 -0.999 -7.078 1 86.5 226 ALA B C 1
ATOM 3898 O O . ALA B 1 226 ? -8.695 -0.116 -7.41 1 86.5 226 ALA B O 1
ATOM 3899 N N . LEU B 1 227 ? -8 -2.215 -7.445 1 87.81 227 LEU B N 1
ATOM 3900 C CA . LEU B 1 227 ? -9.047 -2.664 -8.352 1 87.81 227 LEU B CA 1
ATOM 3901 C C . LEU B 1 227 ? -10.43 -2.449 -7.73 1 87.81 227 LEU B C 1
ATOM 3903 O O . LEU B 1 227 ? -11.391 -2.143 -8.438 1 87.81 227 LEU B O 1
ATOM 3907 N N . THR B 1 228 ? -10.578 -2.672 -6.422 1 90.38 228 THR B N 1
ATOM 3908 C CA . THR B 1 228 ? -11.859 -2.477 -5.766 1 90.38 228 THR B CA 1
ATOM 3909 C C . THR B 1 228 ? -12.336 -1.034 -5.926 1 90.38 228 THR B C 1
ATOM 3911 O O . THR B 1 228 ? -13.516 -0.791 -6.211 1 90.38 228 THR B O 1
ATOM 3914 N N . THR B 1 229 ? -11.414 -0.169 -5.773 1 83.75 229 THR B N 1
ATOM 3915 C CA . THR B 1 229 ? -11.766 1.244 -5.879 1 83.75 229 THR B CA 1
ATOM 3916 C C . THR B 1 229 ? -12.039 1.627 -7.328 1 83.75 229 THR B C 1
ATOM 3918 O O . THR B 1 229 ? -12.992 2.355 -7.613 1 83.75 229 THR B O 1
ATOM 3921 N N . PHE B 1 230 ? -11.234 1.081 -8.141 1 80.75 230 PHE B N 1
ATOM 3922 C CA . PHE B 1 230 ? -11.406 1.405 -9.555 1 80.75 230 PHE B CA 1
ATOM 3923 C C . PHE B 1 230 ? -12.711 0.827 -10.086 1 80.75 230 PHE B C 1
ATOM 3925 O O . PHE B 1 230 ? -13.32 1.396 -11 1 80.75 230 PHE B O 1
ATOM 3932 N N . ALA B 1 231 ? -13.039 -0.255 -9.547 1 85.88 231 ALA B N 1
ATOM 3933 C CA . ALA B 1 231 ? -14.273 -0.918 -9.961 1 85.88 231 ALA B CA 1
ATOM 3934 C C . ALA B 1 231 ? -15.484 -0.302 -9.266 1 85.88 231 ALA B C 1
ATOM 3936 O O . ALA B 1 231 ? -16.594 -0.8 -9.398 1 85.88 231 ALA B O 1
ATOM 3937 N N . THR B 1 232 ? -15.266 0.805 -8.508 1 84.62 232 THR B N 1
ATOM 3938 C CA . THR B 1 232 ? -16.328 1.522 -7.801 1 84.62 232 THR B CA 1
ATOM 3939 C C . THR B 1 232 ? -17.141 0.566 -6.938 1 84.62 232 THR B C 1
ATOM 3941 O O . THR B 1 232 ? -18.375 0.65 -6.906 1 84.62 232 THR B O 1
ATOM 3944 N N . TRP B 1 233 ? -16.547 -0.433 -6.398 1 90 233 TRP B N 1
ATOM 3945 C CA . TRP B 1 233 ? -17.094 -1.358 -5.406 1 90 233 TRP B CA 1
ATOM 3946 C C . TRP B 1 233 ? -18.266 -2.143 -5.977 1 90 233 TRP B C 1
ATOM 3948 O O . TRP B 1 233 ? -19.266 -2.354 -5.293 1 90 233 TRP B O 1
ATOM 3958 N N . ARG B 1 234 ? -18.188 -2.445 -7.242 1 91.69 234 ARG B N 1
ATOM 3959 C CA . ARG B 1 234 ? -19.156 -3.33 -7.879 1 91.69 234 ARG B CA 1
ATOM 3960 C C . ARG B 1 234 ? -18.5 -4.637 -8.312 1 91.69 234 ARG B C 1
ATOM 3962 O O . ARG B 1 234 ? -17.516 -4.625 -9.047 1 91.69 234 ARG B O 1
ATOM 3969 N N . PRO B 1 235 ? -19.141 -5.688 -7.934 1 95.31 235 PRO B N 1
ATOM 3970 C CA . PRO B 1 235 ? -18.516 -6.988 -8.18 1 95.31 235 PRO B CA 1
ATOM 3971 C C . PRO B 1 235 ? -18.297 -7.27 -9.664 1 95.31 235 PRO B C 1
ATOM 3973 O O . PRO B 1 235 ? -17.25 -7.777 -10.055 1 95.31 235 PRO B O 1
ATOM 3976 N N . LEU B 1 236 ? -19.203 -6.93 -10.508 1 92.06 236 LEU B N 1
ATOM 3977 C CA . LEU B 1 236 ? -19.094 -7.223 -11.93 1 92.06 236 LEU B CA 1
ATOM 3978 C C . LEU B 1 236 ? -17.969 -6.41 -12.57 1 92.06 236 LEU B C 1
ATOM 3980 O O . LEU B 1 236 ? -17.281 -6.895 -13.477 1 92.06 236 LEU B O 1
ATOM 3984 N N . ARG B 1 237 ? -17.812 -5.246 -12.133 1 90.75 237 ARG B N 1
ATOM 3985 C CA . ARG B 1 237 ? -16.719 -4.43 -12.648 1 90.75 237 ARG B CA 1
ATOM 3986 C C . ARG B 1 237 ? -15.375 -4.969 -12.18 1 90.75 237 ARG B C 1
ATOM 3988 O O . ARG B 1 237 ? -14.375 -4.859 -12.891 1 90.75 237 ARG B O 1
ATOM 3995 N N . ILE B 1 238 ? -15.375 -5.496 -10.953 1 93.81 238 ILE B N 1
ATOM 3996 C CA . ILE B 1 238 ? -14.156 -6.121 -10.453 1 93.81 238 ILE B CA 1
ATOM 3997 C C . ILE B 1 238 ? -13.781 -7.309 -11.336 1 93.81 238 ILE B C 1
ATOM 3999 O O . ILE B 1 238 ? -12.602 -7.512 -11.648 1 93.81 238 ILE B O 1
ATOM 4003 N N . LEU B 1 239 ? -14.836 -8.047 -11.75 1 94.44 239 LEU B N 1
ATOM 4004 C CA . LEU B 1 239 ? -14.602 -9.188 -12.633 1 94.44 239 LEU B CA 1
ATOM 4005 C C . LEU B 1 239 ? -13.945 -8.734 -13.93 1 94.44 239 LEU B C 1
ATOM 4007 O O . LEU B 1 239 ? -12.945 -9.32 -14.359 1 94.44 239 LEU B O 1
ATOM 4011 N N . PHE B 1 240 ? -14.406 -7.703 -14.523 1 90.12 240 PHE B N 1
ATOM 4012 C CA . PHE B 1 240 ? -13.852 -7.195 -15.773 1 90.12 240 PHE B CA 1
ATOM 4013 C C . PHE B 1 240 ? -12.445 -6.652 -15.555 1 90.12 240 PHE B C 1
ATOM 4015 O O . PHE B 1 240 ? -11.57 -6.832 -16.406 1 90.12 240 PHE B O 1
ATOM 4022 N N . GLY B 1 241 ? -12.312 -5.969 -14.445 1 87.88 241 GLY B N 1
ATOM 4023 C CA . GLY B 1 241 ? -10.984 -5.473 -14.133 1 87.88 241 GLY B CA 1
ATOM 4024 C C . GLY B 1 241 ? -9.961 -6.574 -13.945 1 87.88 241 GLY B C 1
ATOM 4025 O O . GLY B 1 241 ? -8.828 -6.465 -14.422 1 87.88 241 GLY B O 1
ATOM 4026 N N . ALA B 1 242 ? -10.336 -7.551 -13.219 1 91.94 242 ALA B N 1
ATOM 4027 C CA . ALA B 1 242 ? -9.43 -8.68 -12.984 1 91.94 242 ALA B CA 1
ATOM 4028 C C . ALA B 1 242 ? -9.047 -9.352 -14.305 1 91.94 242 ALA B C 1
ATOM 4030 O O . ALA B 1 242 ? -7.887 -9.719 -14.5 1 91.94 242 ALA B O 1
ATOM 4031 N N . LEU B 1 243 ? -10.008 -9.508 -15.188 1 87.69 243 LEU B N 1
ATOM 4032 C CA . LEU B 1 243 ? -9.75 -10.109 -16.484 1 87.69 243 LEU B CA 1
ATOM 4033 C C . LEU B 1 243 ? -8.852 -9.219 -17.328 1 87.69 243 LEU B C 1
ATOM 4035 O O . LEU B 1 243 ? -8.008 -9.711 -18.078 1 87.69 243 LEU B O 1
ATOM 4039 N N . LEU B 1 244 ? -9.062 -7.992 -17.188 1 83.69 244 LEU B N 1
ATOM 4040 C CA . LEU B 1 244 ? -8.219 -7.051 -17.922 1 83.69 244 LEU B CA 1
ATOM 4041 C C . LEU B 1 244 ? -6.77 -7.141 -17.453 1 83.69 244 LEU B C 1
ATOM 4043 O O . LEU B 1 244 ? -5.855 -7.242 -18.281 1 83.69 244 LEU B O 1
ATOM 4047 N N . PHE B 1 245 ? -6.598 -7.121 -16.188 1 84.06 245 PHE B N 1
ATOM 4048 C CA . PHE B 1 245 ? -5.242 -7.188 -15.656 1 84.06 245 PHE B CA 1
ATOM 4049 C C . PHE B 1 245 ? -4.602 -8.531 -15.969 1 84.06 245 PHE B C 1
ATOM 4051 O O . PHE B 1 245 ? -3.418 -8.594 -16.312 1 84.06 245 PHE B O 1
ATOM 4058 N N . GLY B 1 246 ? -5.367 -9.602 -15.812 1 83.75 246 GLY B N 1
ATOM 4059 C CA . GLY B 1 246 ? -4.871 -10.906 -16.203 1 83.75 246 GLY B CA 1
ATOM 4060 C C . GLY B 1 246 ? -4.531 -10.992 -17.688 1 83.75 246 GLY B C 1
ATOM 4061 O O . GLY B 1 246 ? -3.51 -11.57 -18.062 1 83.75 246 GLY B O 1
ATOM 4062 N N . GLY B 1 247 ? -5.324 -10.438 -18.516 1 82.94 247 GLY B N 1
ATOM 4063 C CA . GLY B 1 247 ? -5.086 -10.414 -19.953 1 82.94 247 GLY B CA 1
ATOM 4064 C C . GLY B 1 247 ? -3.844 -9.641 -20.344 1 82.94 247 GLY B C 1
ATOM 4065 O O . GLY B 1 247 ? -3.059 -10.086 -21.172 1 82.94 247 GLY B O 1
ATOM 4066 N N . VAL B 1 248 ? -3.693 -8.555 -19.75 1 78.56 248 VAL B N 1
ATOM 4067 C CA . VAL B 1 248 ? -2.525 -7.727 -20.047 1 78.56 248 VAL B CA 1
ATOM 4068 C C . VAL B 1 248 ? -1.253 -8.469 -19.641 1 78.56 248 VAL B C 1
ATOM 4070 O O . VAL B 1 248 ? -0.245 -8.414 -20.344 1 78.56 248 VAL B O 1
ATOM 4073 N N . THR B 1 249 ? -1.312 -9.055 -18.516 1 77.31 249 THR B N 1
ATOM 4074 C CA . THR B 1 249 ? -0.163 -9.812 -18.031 1 77.31 249 THR B CA 1
ATOM 4075 C C . THR B 1 249 ? 0.206 -10.922 -19.016 1 77.31 249 THR B C 1
ATOM 4077 O O . THR B 1 249 ? 1.38 -11.102 -19.344 1 77.31 249 THR B O 1
ATOM 4080 N N . ILE B 1 250 ? -0.812 -11.625 -19.484 1 80.88 250 ILE B N 1
ATOM 4081 C CA . ILE B 1 250 ? -0.555 -12.75 -20.375 1 80.88 250 ILE B CA 1
ATOM 4082 C C . ILE B 1 250 ? -0.122 -12.227 -21.75 1 80.88 250 ILE B C 1
ATOM 4084 O O . ILE B 1 250 ? 0.73 -12.828 -22.406 1 80.88 250 ILE B O 1
ATOM 4088 N N . LEU B 1 251 ? -0.731 -11.148 -22.125 1 76.69 251 LEU B N 1
ATOM 4089 C CA . LEU B 1 251 ? -0.34 -10.539 -23.391 1 76.69 251 LEU B CA 1
ATOM 4090 C C . LEU B 1 251 ? 1.131 -10.141 -23.375 1 76.69 251 LEU B C 1
ATOM 4092 O O . LEU B 1 251 ? 1.825 -10.258 -24.391 1 76.69 251 LEU B O 1
ATOM 4096 N N . GLN B 1 252 ? 1.536 -9.695 -22.25 1 73.25 252 GLN B N 1
ATOM 4097 C CA . GLN B 1 252 ? 2.943 -9.344 -22.078 1 73.25 252 GLN B CA 1
ATOM 4098 C C . GLN B 1 252 ? 3.842 -10.555 -22.312 1 73.25 252 GLN B C 1
ATOM 4100 O O . GLN B 1 252 ? 4.82 -10.477 -23.062 1 73.25 252 GLN B O 1
ATOM 4105 N N . PHE B 1 253 ? 3.49 -11.625 -21.75 1 70.31 253 PHE B N 1
ATOM 4106 C CA . PHE B 1 253 ? 4.289 -12.836 -21.875 1 70.31 253 PHE B CA 1
ATOM 4107 C C . PHE B 1 253 ? 4.227 -13.383 -23.297 1 70.31 253 PHE B C 1
ATOM 4109 O O . PHE B 1 253 ? 5.219 -13.898 -23.812 1 70.31 253 PHE B O 1
ATOM 4116 N N . TYR B 1 254 ? 3.064 -13.242 -23.859 1 75 254 TYR B N 1
ATOM 4117 C CA . TYR B 1 254 ? 2.895 -13.727 -25.219 1 75 254 TYR B CA 1
ATOM 4118 C C . TYR B 1 254 ? 3.756 -12.922 -26.188 1 75 254 TYR B C 1
ATOM 4120 O O . TYR B 1 254 ? 4.426 -13.5 -27.062 1 75 254 TYR B O 1
ATOM 4128 N N . LEU B 1 255 ? 3.707 -11.633 -26.047 1 73.81 255 LEU B N 1
ATOM 4129 C CA . LEU B 1 255 ? 4.484 -10.781 -26.938 1 73.81 255 LEU B CA 1
ATOM 4130 C C . LEU B 1 255 ? 5.98 -11.016 -26.75 1 73.81 255 LEU B C 1
ATOM 4132 O O . LEU B 1 255 ? 6.742 -10.992 -27.719 1 73.81 255 LEU B O 1
ATOM 4136 N N . GLN B 1 256 ? 6.324 -11.234 -25.578 1 69.31 256 GLN B N 1
ATOM 4137 C CA . GLN B 1 256 ? 7.719 -11.578 -25.297 1 69.31 256 GLN B CA 1
ATOM 4138 C C . GLN B 1 256 ? 8.102 -12.898 -25.953 1 69.31 256 GLN B C 1
ATOM 4140 O O . GLN B 1 256 ? 9.219 -13.055 -26.453 1 69.31 256 GLN B O 1
ATOM 4145 N N . GLY B 1 257 ? 7.156 -13.789 -25.984 1 67.62 257 GLY B N 1
ATOM 4146 C CA . GLY B 1 257 ? 7.398 -15.094 -26.562 1 67.62 257 GLY B CA 1
ATOM 4147 C C . GLY B 1 257 ? 7.547 -15.055 -28.078 1 67.62 257 GLY B C 1
ATOM 4148 O O . GLY B 1 257 ? 8.336 -15.812 -28.656 1 67.62 257 GLY B O 1
ATOM 4149 N N . ILE B 1 258 ? 6.832 -14.18 -28.719 1 70.31 258 ILE B N 1
ATOM 4150 C CA . ILE B 1 258 ? 6.902 -14.156 -30.188 1 70.31 258 ILE B CA 1
ATOM 4151 C C . ILE B 1 258 ? 8.023 -13.219 -30.625 1 70.31 258 ILE B C 1
ATOM 4153 O O . ILE B 1 258 ? 8.164 -12.938 -31.812 1 70.31 258 ILE B O 1
ATOM 4157 N N . GLY B 1 259 ? 8.828 -12.68 -29.703 1 64.31 259 GLY B N 1
ATOM 4158 C CA . GLY B 1 259 ? 10.031 -11.953 -30.062 1 64.31 259 GLY B CA 1
ATOM 4159 C C . GLY B 1 259 ? 9.82 -10.453 -30.156 1 64.31 259 GLY B C 1
ATOM 4160 O O . GLY B 1 259 ? 10.703 -9.727 -30.625 1 64.31 259 GLY B O 1
ATOM 4161 N N . VAL B 1 260 ? 8.586 -10.047 -30.078 1 61.06 260 VAL B N 1
ATOM 4162 C CA . VAL B 1 260 ? 8.406 -8.602 -30.141 1 61.06 260 VAL B CA 1
ATOM 4163 C C . VAL B 1 260 ? 9.102 -7.949 -28.953 1 61.06 260 VAL B C 1
ATOM 4165 O O . VAL B 1 260 ? 8.852 -8.32 -27.797 1 61.06 260 VAL B O 1
ATOM 4168 N N . SER B 1 261 ? 10.266 -7.445 -29.109 1 57.88 261 SER B N 1
ATOM 4169 C CA . SER B 1 261 ? 11.18 -6.855 -28.141 1 57.88 261 SER B CA 1
ATOM 4170 C C . SER B 1 261 ? 10.508 -5.711 -27.375 1 57.88 261 SER B C 1
ATOM 4172 O O . SER B 1 261 ? 11.086 -4.633 -27.234 1 57.88 261 SER B O 1
ATOM 4174 N N . VAL B 1 262 ? 9.25 -5.719 -27.297 1 58.88 262 VAL B N 1
ATOM 4175 C CA . VAL B 1 262 ? 8.766 -4.676 -26.391 1 58.88 262 VAL B CA 1
ATOM 4176 C C . VAL B 1 262 ? 9.312 -4.91 -24.984 1 58.88 262 VAL B C 1
ATOM 4178 O O . VAL B 1 262 ? 9.242 -6.023 -24.469 1 58.88 262 VAL B O 1
ATOM 4181 N N . PRO B 1 263 ? 10.117 -3.949 -24.531 1 58.56 263 PRO B N 1
ATOM 4182 C CA . PRO B 1 263 ? 10.656 -4.129 -23.188 1 58.56 263 PRO B CA 1
ATOM 4183 C C . PRO B 1 263 ? 9.602 -4.582 -22.188 1 58.56 263 PRO B C 1
ATOM 4185 O O . PRO B 1 263 ? 8.508 -4.023 -22.141 1 58.56 263 PRO B O 1
ATOM 4188 N N . SER B 1 264 ? 9.68 -5.84 -21.703 1 59.34 264 SER B N 1
ATOM 4189 C CA . SER B 1 264 ? 8.789 -6.438 -20.719 1 59.34 264 SER B CA 1
ATOM 4190 C C . SER B 1 264 ? 8.328 -5.406 -19.703 1 59.34 264 SER B C 1
ATOM 4192 O O . SER B 1 264 ? 7.23 -5.516 -19.141 1 59.34 264 SER B O 1
ATOM 4194 N N . GLN B 1 265 ? 9.07 -4.375 -19.625 1 57.09 265 GLN B N 1
ATOM 4195 C CA . GLN B 1 265 ? 8.797 -3.354 -18.609 1 57.09 265 GLN B CA 1
ATOM 4196 C C . GLN B 1 265 ? 7.641 -2.459 -19.031 1 57.09 265 GLN B C 1
ATOM 4198 O O . GLN B 1 265 ? 6.836 -2.037 -18.203 1 57.09 265 GLN B O 1
ATOM 4203 N N . ILE B 1 266 ? 7.555 -2.201 -20.344 1 60.66 266 ILE B N 1
ATOM 4204 C CA . ILE B 1 266 ? 6.457 -1.377 -20.828 1 60.66 266 ILE B CA 1
ATOM 4205 C C . ILE B 1 266 ? 5.133 -2.107 -20.625 1 60.66 266 ILE B C 1
ATOM 4207 O O . ILE B 1 266 ? 4.148 -1.508 -20.188 1 60.66 266 ILE B O 1
ATOM 4211 N N . LEU B 1 267 ? 5.277 -3.312 -20.891 1 58.53 267 LEU B N 1
ATOM 4212 C CA . LEU B 1 267 ? 4.043 -4.082 -20.797 1 58.53 267 LEU B CA 1
ATOM 4213 C C . LEU B 1 267 ? 3.646 -4.281 -19.328 1 58.53 267 LEU B C 1
ATOM 4215 O O . LEU B 1 267 ? 2.457 -4.312 -19 1 58.53 267 LEU B O 1
ATOM 4219 N N . SER B 1 268 ? 4.652 -4.352 -18.484 1 55.34 268 SER B N 1
ATOM 4220 C CA . SER B 1 268 ? 4.332 -4.461 -17.062 1 55.34 268 SER B CA 1
ATOM 4221 C C . SER B 1 268 ? 3.725 -3.168 -16.531 1 55.34 268 SER B C 1
ATOM 4223 O O . SER B 1 268 ? 2.986 -3.184 -15.539 1 55.34 268 SER B O 1
ATOM 4225 N N . MET B 1 269 ? 4.016 -2.117 -17.312 1 61.91 269 MET B N 1
ATOM 4226 C CA . MET B 1 269 ? 3.512 -0.813 -16.891 1 61.91 269 MET B CA 1
ATOM 4227 C C . MET B 1 269 ? 2.104 -0.576 -17.422 1 61.91 269 MET B C 1
ATOM 4229 O O . MET B 1 269 ? 1.361 0.247 -16.875 1 61.91 269 MET B O 1
ATOM 4233 N N . ALA B 1 270 ? 1.792 -1.322 -18.484 1 63.28 270 ALA B N 1
ATOM 4234 C CA . ALA B 1 270 ? 0.564 -1.034 -19.219 1 63.28 270 ALA B CA 1
ATOM 4235 C C . ALA B 1 270 ? -0.659 -1.154 -18.312 1 63.28 270 ALA B C 1
ATOM 4237 O O . ALA B 1 270 ? -1.531 -0.282 -18.328 1 63.28 270 ALA B O 1
ATOM 4238 N N . PRO B 1 271 ? -0.631 -2.299 -17.547 1 59.03 271 PRO B N 1
ATOM 4239 C CA . PRO B 1 271 ? -1.817 -2.383 -16.703 1 59.03 271 PRO B CA 1
ATOM 4240 C C . PRO B 1 271 ? -1.926 -1.21 -15.727 1 59.03 271 PRO B C 1
ATOM 4242 O O . PRO B 1 271 ? -3.031 -0.739 -15.445 1 59.03 271 PRO B O 1
ATOM 4245 N N . PHE B 1 272 ? -0.893 -0.689 -15.422 1 59.69 272 PHE B N 1
ATOM 4246 C CA . PHE B 1 272 ? -0.902 0.355 -14.406 1 59.69 272 PHE B CA 1
ATOM 4247 C C . PHE B 1 272 ? -1.2 1.715 -15.023 1 59.69 272 PHE B C 1
ATOM 4249 O O . PHE B 1 272 ? -1.889 2.541 -14.422 1 59.69 272 PHE B O 1
ATOM 4256 N N . ALA B 1 273 ? -0.625 1.886 -16.266 1 65.94 273 ALA B N 1
ATOM 4257 C CA . ALA B 1 273 ? -1.025 3.084 -17 1 65.94 273 ALA B CA 1
ATOM 4258 C C . ALA B 1 273 ? -2.529 3.094 -17.25 1 65.94 273 ALA B C 1
ATOM 4260 O O . ALA B 1 273 ? -3.182 4.133 -17.109 1 65.94 273 ALA B O 1
ATOM 4261 N N . ALA B 1 274 ? -3.008 1.902 -17.531 1 63.72 274 ALA B N 1
ATOM 4262 C CA . ALA B 1 274 ? -4.445 1.783 -17.781 1 63.72 274 ALA B CA 1
ATOM 4263 C C . ALA B 1 274 ? -5.242 2.121 -16.531 1 63.72 274 ALA B C 1
ATOM 4265 O O . ALA B 1 274 ? -6.277 2.789 -16.594 1 63.72 274 ALA B O 1
ATOM 4266 N N . THR B 1 275 ? -4.691 1.665 -15.391 1 60.41 275 THR B N 1
ATOM 4267 C CA . THR B 1 275 ? -5.375 1.958 -14.141 1 60.41 275 THR B CA 1
ATOM 4268 C C . THR B 1 275 ? -5.426 3.463 -13.891 1 60.41 275 THR B C 1
ATOM 4270 O O . THR B 1 275 ? -6.453 3.994 -13.461 1 60.41 275 THR B O 1
ATOM 4273 N N . ILE B 1 276 ? -4.352 4.191 -14.18 1 63.69 276 ILE B N 1
ATOM 4274 C CA . ILE B 1 276 ? -4.297 5.637 -13.984 1 63.69 276 ILE B CA 1
ATOM 4275 C C . ILE B 1 276 ? -5.309 6.32 -14.898 1 63.69 276 ILE B C 1
ATOM 4277 O O . ILE B 1 276 ? -6.027 7.227 -14.477 1 63.69 276 ILE B O 1
ATOM 4281 N N . VAL B 1 277 ? -5.297 5.875 -16.125 1 68.31 277 VAL B N 1
ATOM 4282 C CA . VAL B 1 277 ? -6.215 6.473 -17.094 1 68.31 277 VAL B CA 1
ATOM 4283 C C . VAL B 1 277 ? -7.656 6.219 -16.656 1 68.31 277 VAL B C 1
ATOM 4285 O O . VAL B 1 277 ? -8.492 7.129 -16.688 1 68.31 277 VAL B O 1
ATOM 4288 N N . VAL B 1 278 ? -7.945 5.047 -16.25 1 64.56 278 VAL B N 1
ATOM 4289 C CA . VAL B 1 278 ? -9.297 4.711 -15.82 1 64.56 278 VAL B CA 1
ATOM 4290 C C . VAL B 1 278 ? -9.672 5.535 -14.594 1 64.56 278 VAL B C 1
ATOM 4292 O O . VAL B 1 278 ? -10.789 6.051 -14.5 1 64.56 278 VAL B O 1
ATOM 4295 N N . LEU B 1 279 ? -8.766 5.672 -13.719 1 61.91 279 LEU B N 1
ATOM 4296 C CA . LEU B 1 279 ? -9.023 6.496 -12.539 1 61.91 279 LEU B CA 1
ATOM 4297 C C . LEU B 1 279 ? -9.32 7.938 -12.938 1 61.91 279 LEU B C 1
ATOM 4299 O O . LEU B 1 279 ? -10.227 8.57 -12.383 1 61.91 279 LEU B O 1
ATOM 4303 N N . ALA B 1 280 ? -8.461 8.422 -13.812 1 62.84 280 ALA B N 1
ATOM 4304 C CA . ALA B 1 280 ? -8.648 9.789 -14.289 1 62.84 280 ALA B CA 1
ATOM 4305 C C . ALA B 1 280 ? -10.016 9.969 -14.93 1 62.84 280 ALA B C 1
ATOM 4307 O O . ALA B 1 280 ? -10.664 11 -14.75 1 62.84 280 ALA B O 1
ATOM 4308 N N . VAL B 1 281 ? -10.438 8.984 -15.609 1 65 281 VAL B N 1
ATOM 4309 C CA . VAL B 1 281 ? -11.711 9.062 -16.328 1 65 281 VAL B CA 1
ATOM 4310 C C . VAL B 1 281 ? -12.867 8.969 -15.328 1 65 281 VAL B C 1
ATOM 4312 O O . VAL B 1 281 ? -13.836 9.719 -15.422 1 65 281 VAL B O 1
ATOM 4315 N N . ILE B 1 282 ? -12.727 8.094 -14.414 1 61.34 282 ILE B N 1
ATOM 4316 C CA . ILE B 1 282 ? -13.781 7.895 -13.43 1 61.34 282 ILE B CA 1
ATOM 4317 C C . ILE B 1 282 ? -13.883 9.117 -12.523 1 61.34 282 ILE B C 1
ATOM 4319 O O . ILE B 1 282 ? -14.984 9.523 -12.141 1 61.34 282 ILE B O 1
ATOM 4323 N N . SER B 1 283 ? -12.812 9.633 -12.188 1 57.66 283 SER B N 1
ATOM 4324 C CA . SER B 1 283 ? -12.781 10.789 -11.305 1 57.66 283 SER B CA 1
ATOM 4325 C C . SER B 1 283 ? -13.414 12.008 -11.961 1 57.66 283 SER B C 1
ATOM 4327 O O . SER B 1 283 ? -13.773 12.977 -11.281 1 57.66 283 SER B O 1
ATOM 4329 N N . ARG B 1 284 ? -13.406 12.031 -13.266 1 59.25 284 ARG B N 1
ATOM 4330 C CA . ARG B 1 284 ? -14.062 13.133 -13.969 1 59.25 284 ARG B CA 1
ATOM 4331 C C . ARG B 1 284 ? -15.555 13.156 -13.664 1 59.25 284 ARG B C 1
ATOM 4333 O O . ARG B 1 284 ? -16.203 14.203 -13.781 1 59.25 284 ARG B O 1
ATOM 4340 N N . ASN B 1 285 ? -16.062 11.977 -13.289 1 58.88 285 ASN B N 1
ATOM 4341 C CA . ASN B 1 285 ? -17.453 11.953 -12.852 1 58.88 285 ASN B CA 1
ATOM 4342 C C . ASN B 1 285 ? -17.562 11.695 -11.352 1 58.88 285 ASN B C 1
ATOM 4344 O O . ASN B 1 285 ? -17.812 10.562 -10.93 1 58.88 285 ASN B O 1
ATOM 4348 N N . PRO B 1 286 ? -17.281 12.789 -10.586 1 57.38 286 PRO B N 1
ATOM 4349 C CA . PRO B 1 286 ? -17.219 12.68 -9.125 1 57.38 286 PRO B CA 1
ATOM 4350 C C . PRO B 1 286 ? -18.484 12.055 -8.523 1 57.38 286 PRO B C 1
ATOM 4352 O O . PRO B 1 286 ? -18.422 11.438 -7.457 1 57.38 286 PRO B O 1
ATOM 4355 N N . ASP B 1 287 ? -19.562 12.172 -9.281 1 57.03 287 ASP B N 1
ATOM 4356 C CA . ASP B 1 287 ? -20.812 11.648 -8.742 1 57.03 287 ASP B CA 1
ATOM 4357 C C . ASP B 1 287 ? -20.781 10.125 -8.648 1 57.03 287 ASP B C 1
ATOM 4359 O O . ASP B 1 287 ? -21.359 9.539 -7.734 1 57.03 287 ASP B O 1
ATOM 4363 N N . TRP B 1 288 ? -20.047 9.648 -9.516 1 57.88 288 TRP B N 1
ATOM 4364 C CA . TRP B 1 288 ? -20.031 8.195 -9.594 1 57.88 288 TRP B CA 1
ATOM 4365 C C . TRP B 1 288 ? -19.25 7.59 -8.43 1 57.88 288 TRP B C 1
ATOM 4367 O O . TRP B 1 288 ? -19.656 6.578 -7.863 1 57.88 288 TRP B O 1
ATOM 4377 N N . ILE B 1 289 ? -18.25 8.125 -7.965 1 57.41 289 ILE B N 1
ATOM 4378 C CA . ILE B 1 289 ? -17.422 7.648 -6.867 1 57.41 289 ILE B CA 1
ATOM 4379 C C . ILE B 1 289 ? -18.109 7.957 -5.535 1 57.41 289 ILE B C 1
ATOM 4381 O O . ILE B 1 289 ? -18.172 7.102 -4.648 1 57.41 289 ILE B O 1
ATOM 4385 N N . ARG B 1 290 ? -18.656 9.047 -5.555 1 58.88 290 ARG B N 1
ATOM 4386 C CA . ARG B 1 290 ? -19.297 9.477 -4.312 1 58.88 290 ARG B CA 1
ATOM 4387 C C . ARG B 1 290 ? -20.5 8.594 -3.982 1 58.88 290 ARG B C 1
ATOM 4389 O O . ARG B 1 290 ? -20.781 8.336 -2.811 1 58.88 290 ARG B O 1
ATOM 4396 N N . LEU B 1 291 ? -21 8.164 -5.07 1 56 291 LEU B N 1
ATOM 4397 C CA . LEU B 1 291 ? -22.234 7.414 -4.859 1 56 291 LEU B CA 1
ATOM 4398 C C . LEU B 1 291 ? -21.938 5.996 -4.395 1 56 291 LEU B C 1
ATOM 4400 O O . LEU B 1 291 ? -22.75 5.379 -3.697 1 56 291 LEU B O 1
ATOM 4404 N N . ASN B 1 292 ? -20.688 5.531 -4.672 1 64.75 292 ASN B N 1
ATOM 4405 C CA . ASN B 1 292 ? -20.453 4.117 -4.398 1 64.75 292 ASN B CA 1
ATOM 4406 C C . ASN B 1 292 ? -19.422 3.926 -3.293 1 64.75 292 ASN B C 1
ATOM 4408 O O . ASN B 1 292 ? -19.328 2.85 -2.699 1 64.75 292 ASN B O 1
ATOM 4412 N N . MET B 1 293 ? -18.703 4.93 -2.965 1 67.31 293 MET B N 1
ATOM 4413 C CA . MET B 1 293 ? -17.688 4.816 -1.929 1 67.31 293 MET B CA 1
ATOM 4414 C C . MET B 1 293 ? -18.312 4.891 -0.539 1 67.31 293 MET B C 1
ATOM 4416 O O . MET B 1 293 ? -19.047 5.836 -0.233 1 67.31 293 MET B O 1
ATOM 4420 N N . PRO B 1 294 ? -17.969 3.822 0.242 1 61.78 294 PRO B N 1
ATOM 4421 C CA . PRO B 1 294 ? -18.469 3.939 1.615 1 61.78 294 PRO B CA 1
ATOM 4422 C C . PRO B 1 294 ? -17.906 5.152 2.348 1 61.78 294 PRO B C 1
ATOM 4424 O O . PRO B 1 294 ? -16.688 5.34 2.385 1 61.78 294 PRO B O 1
ATOM 4427 N N . ALA B 1 295 ? -18.75 5.934 2.926 1 64.12 295 ALA B N 1
ATOM 4428 C CA . ALA B 1 295 ? -18.375 7.207 3.537 1 64.12 295 ALA B CA 1
ATOM 4429 C C . ALA B 1 295 ? -17.469 6.988 4.742 1 64.12 295 ALA B C 1
ATOM 4431 O O . ALA B 1 295 ? -16.688 7.863 5.102 1 64.12 295 ALA B O 1
ATOM 4432 N N . SER B 1 296 ? -17.547 5.77 5.363 1 66.56 296 SER B N 1
ATOM 4433 C CA . SER B 1 296 ? -16.781 5.539 6.594 1 66.56 296 SER B CA 1
ATOM 4434 C C . SER B 1 296 ? -15.484 4.805 6.312 1 66.56 296 SER B C 1
ATOM 4436 O O . SER B 1 296 ? -14.781 4.391 7.238 1 66.56 296 SER B O 1
ATOM 4438 N N . LEU B 1 297 ? -15.18 4.723 5.059 1 62.84 297 LEU B N 1
ATOM 4439 C CA . LEU B 1 297 ? -14.023 3.914 4.699 1 62.84 297 LEU B CA 1
ATOM 4440 C C . LEU B 1 297 ? -12.758 4.438 5.383 1 62.84 297 LEU B C 1
ATOM 4442 O O . LEU B 1 297 ? -12.438 5.621 5.273 1 62.84 297 LEU B O 1
ATOM 4446 N N . GLY B 1 298 ? -12.117 3.529 6.18 1 64.94 298 GLY B N 1
ATOM 4447 C CA . GLY B 1 298 ? -10.852 3.842 6.82 1 64.94 298 GLY B CA 1
ATOM 4448 C C . GLY B 1 298 ? -11.008 4.586 8.133 1 64.94 298 GLY B C 1
ATOM 4449 O O . GLY B 1 298 ? -10.023 4.871 8.812 1 64.94 298 GLY B O 1
ATOM 4450 N N . LYS B 1 299 ? -12.266 4.926 8.484 1 63.88 299 LYS B N 1
ATOM 4451 C CA . LYS B 1 299 ? -12.508 5.641 9.734 1 63.88 299 LYS B CA 1
ATOM 4452 C C . LYS B 1 299 ? -12.742 4.668 10.891 1 63.88 299 LYS B C 1
ATOM 4454 O O . LYS B 1 299 ? -13.438 3.66 10.727 1 63.88 299 LYS B O 1
ATOM 4459 N N . PRO B 1 300 ? -12.047 4.93 12.031 1 53.94 300 PRO B N 1
ATOM 4460 C CA . PRO B 1 300 ? -12.297 4.07 13.195 1 53.94 300 PRO B CA 1
ATOM 4461 C C . PRO B 1 300 ? -13.727 4.191 13.719 1 53.94 300 PRO B C 1
ATOM 4463 O O . PRO B 1 300 ? -14.359 5.242 13.57 1 53.94 300 PRO B O 1
ATOM 4466 N N . PHE B 1 301 ? -14.328 3.141 14.102 1 57.84 301 PHE B N 1
ATOM 4467 C CA . PHE B 1 301 ? -15.641 3.121 14.742 1 57.84 301 PHE B CA 1
ATOM 4468 C C . PHE B 1 301 ? -15.531 2.691 16.203 1 57.84 301 PHE B C 1
ATOM 4470 O O . PHE B 1 301 ? -14.898 1.676 16.5 1 57.84 301 PHE B O 1
ATOM 4477 N N . ARG B 1 302 ? -15.859 3.488 17.172 1 58.41 302 ARG B N 1
ATOM 4478 C CA . ARG B 1 302 ? -15.977 3.135 18.578 1 58.41 302 ARG B CA 1
ATOM 4479 C C . ARG B 1 302 ? -17.438 3.113 19.031 1 58.41 302 ARG B C 1
ATOM 4481 O O . ARG B 1 302 ? -18.125 4.133 18.969 1 58.41 302 ARG B O 1
ATOM 4488 N N . PRO B 1 303 ? -17.797 1.895 19.438 1 49.34 303 PRO B N 1
ATOM 4489 C CA . PRO B 1 303 ? -19.156 1.879 19.984 1 49.34 303 PRO B CA 1
ATOM 4490 C C . PRO B 1 303 ? -19.312 2.754 21.219 1 49.34 303 PRO B C 1
ATOM 4492 O O . PRO B 1 303 ? -18.406 2.785 22.062 1 49.34 303 PRO B O 1
ATOM 4495 N N . GLY B 1 304 ? -20.203 3.736 21.297 1 49.81 304 GLY B N 1
ATOM 4496 C CA . GLY B 1 304 ? -20.578 4.449 22.5 1 49.81 304 GLY B CA 1
ATOM 4497 C C . GLY B 1 304 ? -20.125 5.895 22.516 1 49.81 304 GLY B C 1
ATOM 4498 O O . GLY B 1 304 ? -20.453 6.648 23.422 1 49.81 304 GLY B O 1
ATOM 4499 N N . THR B 1 305 ? -18.984 6.238 21.906 1 39.47 305 THR B N 1
ATOM 4500 C CA . THR B 1 305 ? -18.578 7.633 22.078 1 39.47 305 THR B CA 1
ATOM 4501 C C . THR B 1 305 ? -19.531 8.562 21.328 1 39.47 305 THR B C 1
ATOM 4503 O O . THR B 1 305 ? -19.234 9.758 21.172 1 39.47 305 THR B O 1
ATOM 4506 N N . ALA B 1 306 ? -20.578 8.344 20.875 1 35.69 306 ALA B N 1
ATOM 4507 C CA . ALA B 1 306 ? -21.531 9.445 20.672 1 35.69 306 ALA B CA 1
ATOM 4508 C C . ALA B 1 306 ? -21.844 10.133 22 1 35.69 306 ALA B C 1
ATOM 4510 O O . ALA B 1 306 ? -21.969 9.477 23.031 1 35.69 306 ALA B O 1
#

InterPro domains:
  IPR001851 ABC transporter, permease [PF02653] (8-264)

Solvent-accessible surface area (backbone atoms only — not comparable to full-atom values): 28626 Å² total; per-residue (Å²): 118,84,65,48,31,60,48,51,29,46,8,49,60,55,9,38,38,36,33,28,26,19,54,13,47,34,46,20,32,39,37,13,40,46,70,54,22,40,43,5,26,15,31,33,0,15,38,42,5,30,52,43,18,64,76,67,71,36,62,67,56,5,37,50,39,0,18,50,43,2,22,51,48,26,46,52,48,39,46,41,33,61,72,47,50,34,62,28,64,42,50,11,40,37,40,19,50,26,20,48,18,48,20,38,45,73,32,57,86,42,55,85,44,70,52,78,81,73,84,48,53,51,81,77,56,58,72,42,81,64,66,14,54,27,63,46,37,46,48,68,66,54,56,49,44,54,49,46,40,54,49,49,45,44,38,47,74,70,34,70,68,24,46,51,37,44,42,32,1,49,34,48,67,63,36,40,72,74,66,47,63,58,69,60,52,41,43,51,30,31,35,50,17,14,25,27,19,0,38,18,17,10,39,42,18,60,61,75,41,31,32,52,52,81,71,68,57,73,58,45,32,55,48,17,58,32,39,26,57,71,26,47,65,34,50,69,45,32,48,51,48,20,38,48,49,10,34,45,55,43,48,41,53,49,40,51,68,74,60,49,78,61,59,69,30,53,46,62,16,42,57,28,50,49,50,46,50,49,45,56,57,50,30,71,41,55,66,60,49,61,71,48,50,38,73,32,51,55,51,77,73,66,92,72,78,118,119,85,64,50,31,58,48,50,28,46,7,47,61,55,8,38,38,36,33,28,27,19,55,14,46,34,45,20,32,38,36,14,41,47,70,55,24,41,42,4,25,16,32,32,1,16,38,43,5,31,53,44,17,64,76,66,70,36,62,68,55,5,36,50,39,0,17,49,42,2,23,52,49,25,46,53,48,40,45,41,32,61,71,48,51,31,60,28,62,42,52,12,42,37,42,19,49,27,21,49,18,48,21,38,44,73,32,56,88,43,55,83,44,68,52,79,83,73,84,48,54,50,82,76,56,58,71,43,80,65,68,14,52,31,64,46,37,46,48,68,65,53,54,50,44,54,50,45,42,53,48,50,44,45,37,49,73,71,35,69,67,24,44,50,39,45,43,32,1,49,34,48,66,62,35,40,71,73,66,47,62,57,69,60,52,42,45,51,30,31,34,50,17,15,26,26,19,0,37,20,17,10,42,42,18,60,61,76,42,30,33,51,52,82,72,67,57,72,59,44,32,55,49,16,56,33,40,27,57,71,26,49,65,33,49,69,44,31,49,52,49,19,38,49,49,11,32,44,56,43,46,40,54,49,39,52,68,74,60,49,78,61,58,68,31,52,46,62,16,43,56,28,51,48,49,47,52,49,46,55,56,49,32,72,39,55,66,61,48,63,71,48,50,38,72,32,52,56,51,77,72,67,91,74,76,117

Nearest PDB structures (foldseek):
  4dbl-assembly2_F  TM=5.434E-01  e=3.122E-03  Escherichia coli K-12
  7lb8-assembly1_B  TM=5.652E-01  e=8.520E-02  Escherichia coli K-12
  5b58-assembly1_B  TM=4.729E-01  e=7.835E-02  Burkholderia cenocepacia J2315
  7ytw-assembly1_A  TM=1.242E-01  e=9.645E+00  Mus musculus
  2nq2-assembly1_A  TM=5.941E-01  e=4.211E-03  Haemophilus influenzae

Sequence (612 aa):
MESLAPLIAASINAGTPLLLAALGLLMNERAGVLNLGAEGMMLVAAVAGFMVGYQTQIPLLGFAAGALAGMVMAALFAWLALVLVTNQVATGLALSIFGTGLSAFMGQRFVGMSLPAQAYGIPGLKSLPFVGPALFGQHWMVYCALLLCGAIAWFLFRTRAGLTLRAIGESPESAHALGYPVRTIRFGALLFGGACCGLAGAYLSLIYTPMWVENMVAGRGWIALALTTFATWRPLRILFGALLFGGVTILQFYLQGIGVSVPSQILSMAPFAATIVVLAVISRNPDWIRLNMPASLGKPFRPGTAMESLAPLIAASINAGTPLLLAALGLLMNERAGVLNLGAEGMMLVAAVAGFMVGYQTQIPLLGFAAGALAGMVMAALFAWLALVLVTNQVATGLALSIFGTGLSAFMGQRFVGMSLPAQAYGIPGLKSLPFVGPALFGQHWMVYCALLLCGAIAWFLFRTRAGLTLRAIGESPESAHALGYPVRTIRFGALLFGGACCGLAGAYLSLIYTPMWVENMVAGRGWIALALTTFATWRPLRILFGALLFGGVTILQFYLQGIGVSVPSQILSMAPFAATIVVLAVISRNPDWIRLNMPASLGKPFRPGTA

Radius of gyration: 24.06 Å; Cα contacts (8 Å, |Δi|>4): 1215; chains: 2; bounding box: 72×67×59 Å